Protein AF-A0A7S2M3U2-F1 (afdb_monomer_lite)

pLDDT: mean 81.12, std 17.01, range [36.41, 98.25]

Foldseek 3Di:
DVPVVVVVVVVVVVVVQVVLVVLLVVLLVVLVVLLVLLVVLLCCLVVVQVVVDDPPVPAPDDPVLVVQLVVLSVLLNVLSVLLNVLSVVLNVQLVVQCVPPNRVRSSVSSLVCLVSNLSSVVSNLSSVLSVLSSVLSVCCCPPLNPQQALQDLVRDGDCPHVQLVLLLLLLVLLCLLQPNDDDDPPDPDDPDPCPVPPPPPPVPPPVPPSVVPRDPPPVSNVQSVVLQVCLVVDVVGDDSSNRLLLQQFDWDQDPVRDTDTDNPSVDPSSLVSLLVSLCSSLVLVVLVVQLCVLVVDDCVVRVPSNVVSVVSNVVSVVSSVVSSVSSVVNNVQVVQSVDDRVSVVVSVVSVVVSVVVSVVSVVVSVVVSVVSVVVSVVVVVCVPPDPVVVVVVVVVPPDPPPPPPDD

Secondary structure (DSSP, 8-state):
-TTHHHHHHHHHHHHHHHHHHHHHHHHHHHHHHHHHHHHHHHHHIIIIIITT----S-S---HHHHHHHHHHHHHHHHHHHHHHHHHHHHHHHHHHHHHHH-HHHHHHHHHHTHHHHHHHHHHHHHHHHHHHHHHHHHHIIIII-S--SSB-TTS-B-TTSHHHHHHHHHHHHHHHHTT--PPP---TT---TTGGG------------TTTT--S-HHHHHHHHHHHHHTTTSSS---GGG--TTS--EEEE-TTS-EEEE--TT-HHHHHHHHHHHHHHTTHHHHHHHHHHHHSS-HHHHHHHHHHHHHHHHHHHHHHHHHHHHHHHHHHHHGGGGSS-HHHHHHHHHHHHHHHHHHHHHHHHHHHHHHHHHHHHHHHHHTTS-THHHHTTTGGG--TTTTSS--

Radius of gyration: 36.69 Å; chains: 1; bounding box: 94×49×118 Å

Organism: NCBI:txid1333877

Structure (mmCIF, N/CA/C/O backbone):
data_AF-A0A7S2M3U2-F1
#
_entry.id   AF-A0A7S2M3U2-F1
#
loop_
_atom_site.group_PDB
_atom_site.id
_atom_site.type_symbol
_atom_site.label_atom_id
_atom_site.label_alt_id
_atom_site.label_comp_id
_atom_site.label_asym_id
_atom_site.label_entity_id
_atom_site.label_seq_id
_atom_site.pdbx_PDB_ins_code
_atom_site.Cartn_x
_atom_site.Cartn_y
_atom_site.Cartn_z
_atom_site.occupancy
_atom_site.B_iso_or_equiv
_atom_site.auth_seq_id
_atom_site.auth_comp_id
_atom_site.auth_asym_id
_atom_site.auth_atom_id
_atom_site.pdbx_PDB_model_num
ATOM 1 N N . ARG A 1 1 ? -50.203 1.086 62.181 1.00 60.50 1 ARG A N 1
ATOM 2 C CA . ARG A 1 1 ? -48.746 0.914 61.920 1.00 60.50 1 ARG A CA 1
ATOM 3 C C . ARG A 1 1 ? -48.388 0.154 60.627 1.00 60.50 1 ARG A C 1
ATOM 5 O O . ARG A 1 1 ? -47.383 0.513 60.044 1.00 60.50 1 ARG A O 1
ATOM 12 N N . ARG A 1 2 ? -49.170 -0.818 60.111 1.00 64.56 2 ARG A N 1
ATOM 13 C CA . ARG A 1 2 ? -48.825 -1.557 58.862 1.00 64.56 2 ARG A CA 1
ATOM 14 C C . ARG A 1 2 ? -49.033 -0.802 57.527 1.00 64.56 2 ARG A C 1
ATOM 16 O O . ARG A 1 2 ? -48.489 -1.231 56.522 1.00 64.56 2 ARG A O 1
ATOM 23 N N . ARG A 1 3 ? -49.787 0.311 57.485 1.00 64.12 3 ARG A N 1
ATOM 24 C CA . ARG A 1 3 ? -49.999 1.088 56.238 1.00 64.12 3 ARG A CA 1
ATOM 25 C C . ARG A 1 3 ? -48.817 1.993 55.860 1.00 64.12 3 ARG A C 1
ATOM 27 O O . ARG A 1 3 ? -48.482 2.052 54.685 1.00 64.12 3 ARG A O 1
ATOM 34 N N . CYS A 1 4 ? -48.121 2.600 56.827 1.00 69.31 4 CYS A N 1
ATOM 35 C CA . CYS A 1 4 ? -46.973 3.475 56.536 1.00 69.31 4 CYS A CA 1
ATOM 36 C C . CYS A 1 4 ? -45.784 2.743 55.886 1.00 69.31 4 CYS A C 1
ATOM 38 O O . CYS A 1 4 ? -45.039 3.356 55.130 1.00 69.31 4 CYS A O 1
ATOM 40 N N . SER A 1 5 ? -45.609 1.432 56.111 1.00 79.75 5 SER A N 1
ATOM 41 C CA . SER A 1 5 ? -44.527 0.676 55.458 1.00 79.75 5 SER A CA 1
ATOM 42 C C . SER A 1 5 ? -44.802 0.383 53.979 1.00 79.75 5 SER A C 1
ATOM 44 O O . SER A 1 5 ? -43.864 0.138 53.226 1.00 79.75 5 SER A O 1
ATOM 46 N N . SER A 1 6 ? -46.068 0.413 53.543 1.00 87.81 6 SER A N 1
ATOM 47 C CA . SER A 1 6 ? -46.424 0.172 52.141 1.00 87.81 6 SER A CA 1
ATOM 48 C C . SER A 1 6 ? -46.080 1.359 51.244 1.00 87.81 6 SER A C 1
ATOM 50 O O . SER A 1 6 ? -45.661 1.143 50.112 1.00 87.81 6 SER A O 1
ATOM 52 N N . GLU A 1 7 ? -46.269 2.593 51.715 1.00 90.25 7 GLU A N 1
ATOM 53 C CA . GLU A 1 7 ? -45.966 3.793 50.922 1.00 90.25 7 GLU A CA 1
ATOM 54 C C . GLU A 1 7 ? -44.462 4.019 50.789 1.00 90.25 7 GLU A C 1
ATOM 56 O O . GLU A 1 7 ? -43.981 4.291 49.691 1.00 90.25 7 GLU A O 1
ATOM 61 N N . ALA A 1 8 ? -43.709 3.822 51.876 1.00 89.31 8 ALA A N 1
ATOM 62 C CA . ALA A 1 8 ? -42.251 3.909 51.847 1.00 89.31 8 ALA A CA 1
ATOM 63 C C . ALA A 1 8 ? -41.640 2.906 50.853 1.00 89.31 8 ALA A C 1
ATOM 65 O O . ALA A 1 8 ? -40.745 3.258 50.088 1.00 89.31 8 ALA A O 1
ATOM 66 N N . ARG A 1 9 ? -42.173 1.675 50.803 1.00 90.06 9 ARG A N 1
ATOM 67 C CA . ARG A 1 9 ? -41.729 0.651 49.850 1.00 90.06 9 ARG A CA 1
ATOM 68 C C . ARG A 1 9 ? -42.014 1.038 48.397 1.00 90.06 9 ARG A C 1
ATOM 70 O O . ARG A 1 9 ? -41.128 0.899 47.566 1.00 90.06 9 ARG A O 1
ATOM 77 N N . LYS A 1 10 ? -43.208 1.566 48.104 1.00 92.12 10 LYS A N 1
ATOM 78 C CA . LYS A 1 10 ? -43.567 2.015 46.747 1.00 92.12 10 LYS A CA 1
ATOM 79 C C . LYS A 1 10 ? -42.676 3.159 46.262 1.00 92.12 10 LYS A C 1
ATOM 81 O O . LYS A 1 10 ? -42.205 3.110 45.135 1.00 92.12 10 LYS A O 1
ATOM 86 N N . ARG A 1 11 ? -42.404 4.155 47.117 1.00 93.56 11 ARG A N 1
ATOM 87 C CA . ARG A 1 11 ? -41.481 5.254 46.774 1.00 93.56 11 ARG A CA 1
ATOM 88 C C . ARG A 1 11 ? -40.068 4.743 46.497 1.00 93.56 11 ARG A C 1
ATOM 90 O O . ARG A 1 11 ? -39.425 5.209 45.568 1.00 93.56 11 ARG A O 1
ATOM 97 N N . HIS A 1 12 ? -39.597 3.773 47.279 1.00 90.31 12 HIS A N 1
ATOM 98 C CA . HIS A 1 12 ? -38.282 3.176 47.062 1.00 90.31 12 HIS A CA 1
ATOM 99 C C . HIS A 1 12 ? -38.208 2.373 45.753 1.00 90.31 12 HIS A C 1
ATOM 101 O O . HIS A 1 12 ? -37.230 2.495 45.026 1.00 90.31 12 HIS A O 1
ATOM 107 N N . GLU A 1 13 ? -39.251 1.604 45.420 1.00 90.94 13 GLU A N 1
ATOM 108 C CA . GLU A 1 13 ? -39.338 0.877 44.144 1.00 90.94 13 GLU A CA 1
ATOM 109 C C . GLU A 1 13 ? -39.344 1.839 42.941 1.00 90.94 13 GLU A C 1
ATOM 111 O O . GLU A 1 13 ? -38.636 1.586 41.972 1.00 90.94 13 GLU A O 1
ATOM 116 N N . GLN A 1 14 ? -40.045 2.977 43.034 1.00 94.31 14 GLN A N 1
ATOM 117 C CA . GLN A 1 14 ? -40.052 4.011 41.988 1.00 94.31 14 GLN A CA 1
ATOM 118 C C . GLN A 1 14 ? -38.681 4.667 41.780 1.00 94.31 14 GLN A C 1
ATOM 120 O O . GLN A 1 14 ? -38.266 4.856 40.641 1.00 94.31 14 GLN A O 1
ATOM 125 N N . LEU A 1 15 ? -37.964 4.983 42.864 1.00 93.19 15 LEU A N 1
ATOM 126 C CA . LEU A 1 15 ? -36.610 5.546 42.775 1.00 93.19 15 LEU A CA 1
ATOM 127 C C . LEU A 1 15 ? -35.640 4.560 42.106 1.00 93.19 15 LEU A C 1
ATOM 129 O O . LEU A 1 15 ? -34.918 4.932 41.187 1.00 93.19 15 LEU A O 1
ATOM 133 N N . LEU A 1 16 ? -35.684 3.282 42.501 1.00 91.31 16 LEU A N 1
ATOM 134 C CA . LEU A 1 16 ? -34.862 2.235 41.884 1.00 91.31 16 LEU A CA 1
ATOM 135 C C . LEU A 1 16 ? -35.182 2.037 40.399 1.00 91.31 16 LEU A C 1
ATOM 137 O O . LEU A 1 16 ? -34.288 1.750 39.603 1.00 91.31 16 LEU A O 1
ATOM 141 N N . GLU A 1 17 ? -36.455 2.152 40.025 1.00 93.38 17 GLU A N 1
ATOM 142 C CA . GLU A 1 17 ? -36.883 2.059 38.634 1.00 93.38 17 GLU A CA 1
ATOM 143 C C . GLU A 1 17 ? -36.347 3.235 37.810 1.00 93.38 17 GLU A C 1
ATOM 145 O O . GLU A 1 17 ? -35.790 3.014 36.734 1.00 93.38 17 GLU A O 1
ATOM 150 N N . GLN A 1 18 ? -36.427 4.458 38.341 1.00 94.50 18 GLN A N 1
ATOM 151 C CA . GLN A 1 18 ? -35.911 5.661 37.688 1.00 94.50 18 GLN A CA 1
ATOM 152 C C . GLN A 1 18 ? -34.389 5.593 37.476 1.00 94.50 18 GLN A C 1
ATOM 154 O O . GLN A 1 18 ? -33.909 5.849 36.369 1.00 94.50 18 GLN A O 1
ATOM 159 N N . ASP A 1 19 ? -33.638 5.149 38.484 1.00 93.25 19 ASP A N 1
ATOM 160 C CA . ASP A 1 19 ? -32.188 4.965 38.372 1.00 93.25 19 ASP A CA 1
ATOM 161 C C . ASP A 1 19 ? -31.822 3.878 37.351 1.00 93.25 19 ASP A C 1
ATOM 163 O O . ASP A 1 19 ? -30.895 4.029 36.549 1.00 93.25 19 ASP A O 1
ATOM 167 N N . ALA A 1 20 ? -32.568 2.769 37.342 1.00 93.56 20 ALA A N 1
ATOM 168 C CA . ALA A 1 20 ? -32.348 1.679 36.399 1.00 93.56 20 ALA A CA 1
ATOM 169 C C . ALA A 1 20 ? -32.604 2.108 34.946 1.00 93.56 20 ALA A C 1
ATOM 171 O O . ALA A 1 20 ? -31.908 1.633 34.045 1.00 93.56 20 ALA A O 1
ATOM 172 N N . VAL A 1 21 ? -33.560 3.015 34.710 1.00 95.88 21 VAL A N 1
ATOM 173 C CA . VAL A 1 21 ? -33.797 3.608 33.384 1.00 95.88 21 VAL A CA 1
ATOM 174 C C . VAL A 1 21 ? -32.581 4.409 32.928 1.00 95.88 21 VAL A C 1
ATOM 176 O O . VAL A 1 21 ? -32.126 4.192 31.805 1.00 95.88 21 VAL A O 1
ATOM 179 N N . GLY A 1 22 ? -32.008 5.250 33.794 1.00 94.62 22 GLY A N 1
ATOM 180 C CA . GLY A 1 22 ? -30.798 6.015 33.472 1.00 94.62 22 GLY A CA 1
ATOM 181 C C . GLY A 1 22 ? -29.617 5.113 33.096 1.00 94.62 22 GLY A C 1
ATOM 182 O O . GLY A 1 22 ? -29.001 5.283 32.043 1.00 94.62 22 GLY A O 1
ATOM 183 N N . VAL A 1 23 ? -29.359 4.071 33.893 1.00 92.75 23 VAL A N 1
ATOM 184 C CA . VAL A 1 23 ? -28.283 3.099 33.619 1.00 92.75 23 VAL A CA 1
ATOM 185 C C . VAL A 1 23 ? -28.530 2.328 32.318 1.00 92.75 23 VAL A C 1
ATOM 187 O O . VAL A 1 23 ? -27.606 2.115 31.530 1.00 92.75 23 VAL A O 1
ATOM 190 N N . PHE A 1 24 ? -29.770 1.907 32.058 1.00 95.19 24 PHE A N 1
ATOM 191 C CA . PHE A 1 24 ? -30.120 1.213 30.818 1.00 95.19 24 PHE A CA 1
ATOM 192 C C . PHE A 1 24 ? -29.928 2.104 29.584 1.00 95.19 24 PHE A C 1
ATOM 194 O O . PHE A 1 24 ? -29.382 1.644 28.579 1.00 95.19 24 PHE A O 1
ATOM 201 N N . GLN A 1 25 ? -30.334 3.374 29.664 1.00 96.25 25 GLN A N 1
ATOM 202 C CA . GLN A 1 25 ? -30.123 4.353 28.596 1.00 96.25 25 GLN A CA 1
ATOM 203 C C . GLN A 1 25 ? -28.632 4.583 28.331 1.00 96.25 25 GLN A C 1
ATOM 205 O O . GLN A 1 25 ? -28.223 4.582 27.169 1.00 96.25 25 GLN A O 1
ATOM 210 N N . ALA A 1 26 ? -27.804 4.672 29.377 1.00 94.56 26 ALA A N 1
ATOM 211 C CA . ALA A 1 26 ? -26.353 4.782 29.232 1.00 94.56 26 ALA A CA 1
ATOM 212 C C . ALA A 1 26 ? -25.746 3.567 28.502 1.00 94.56 26 ALA A C 1
ATOM 214 O O . ALA A 1 26 ? -24.941 3.732 27.583 1.00 94.56 26 ALA A O 1
ATOM 215 N N . TYR A 1 27 ? -26.176 2.342 28.836 1.00 94.44 27 TYR A N 1
ATOM 216 C CA . TYR A 1 27 ? -25.745 1.141 28.111 1.00 94.44 27 TYR A CA 1
ATOM 217 C C . TYR A 1 27 ? -26.206 1.138 26.649 1.00 94.44 27 TYR A C 1
ATOM 219 O O . TYR A 1 27 ? -25.407 0.828 25.766 1.00 94.44 27 TYR A O 1
ATOM 227 N N . GLN A 1 28 ? -27.467 1.482 26.371 1.00 95.56 28 GLN A N 1
ATOM 228 C CA . GLN A 1 28 ? -27.987 1.591 24.999 1.00 95.56 28 GLN A CA 1
ATOM 229 C C . GLN A 1 28 ? -27.167 2.593 24.175 1.00 95.56 28 GLN A C 1
ATOM 231 O O . GLN A 1 28 ? -26.733 2.262 23.071 1.00 95.56 28 GLN A O 1
ATOM 236 N N . ALA A 1 29 ? -26.896 3.779 24.729 1.00 96.25 29 ALA A N 1
ATOM 237 C CA . ALA A 1 29 ? -26.092 4.809 24.079 1.00 96.25 29 ALA A CA 1
ATOM 238 C C . ALA A 1 29 ? -24.656 4.330 23.812 1.00 96.25 29 ALA A C 1
ATOM 240 O O . ALA A 1 29 ? -24.152 4.463 22.696 1.00 96.25 29 ALA A O 1
ATOM 241 N N . PHE A 1 30 ? -24.013 3.697 24.799 1.00 94.88 30 PHE A N 1
ATOM 242 C CA . PHE A 1 30 ? -22.674 3.134 24.635 1.00 94.88 30 PHE A CA 1
ATOM 243 C C . PHE A 1 30 ? -22.621 2.075 23.522 1.00 94.88 30 PHE A C 1
ATOM 245 O O . PHE A 1 30 ? -21.745 2.125 22.656 1.00 94.88 30 PHE A O 1
ATOM 252 N N . MET A 1 31 ? -23.577 1.141 23.502 1.00 96.00 31 MET A N 1
ATOM 253 C CA . MET A 1 31 ? -23.646 0.103 22.471 1.00 96.00 31 MET A CA 1
ATOM 254 C C . MET A 1 31 ? -23.922 0.688 21.083 1.00 96.00 31 MET A C 1
ATOM 256 O O . MET A 1 31 ? -23.309 0.246 20.111 1.00 96.00 31 MET A O 1
ATOM 260 N N . GLY A 1 32 ? -24.784 1.705 20.989 1.00 96.81 32 GLY A N 1
ATOM 261 C CA . GLY A 1 32 ? -25.039 2.434 19.745 1.00 96.81 32 GLY A CA 1
ATOM 262 C C . GLY A 1 32 ? -23.782 3.125 19.209 1.00 96.81 32 GLY A C 1
ATOM 263 O O . GLY A 1 32 ? -23.459 3.008 18.023 1.00 96.81 32 GLY A O 1
ATOM 264 N N . ASN A 1 33 ? -23.002 3.759 20.088 1.00 96.69 33 ASN A N 1
ATOM 265 C CA . ASN A 1 33 ? -21.718 4.360 19.725 1.00 96.69 33 ASN A CA 1
ATOM 266 C C . ASN A 1 33 ? -20.719 3.303 19.239 1.00 96.69 33 ASN A C 1
ATOM 268 O O . ASN A 1 33 ? -20.076 3.486 18.205 1.00 96.69 33 ASN A O 1
ATOM 272 N N . LEU A 1 34 ? -20.621 2.167 19.935 1.00 96.12 34 LEU A N 1
ATOM 273 C CA . LEU A 1 34 ? -19.721 1.073 19.567 1.00 96.12 34 LEU A CA 1
ATOM 274 C C . LEU A 1 34 ? -20.078 0.459 18.203 1.00 96.12 34 LEU A C 1
ATOM 276 O O . LEU A 1 34 ? -19.188 0.209 17.386 1.00 96.12 34 LEU A O 1
ATOM 280 N N . GLN A 1 35 ? -21.368 0.271 17.917 1.00 97.31 35 GLN A N 1
ATOM 281 C CA . GLN A 1 35 ? -21.843 -0.178 16.605 1.00 97.31 35 GLN A CA 1
ATOM 282 C C . GLN A 1 35 ? -21.549 0.847 15.507 1.00 97.31 35 GLN A C 1
ATOM 284 O O . GLN A 1 35 ? -21.078 0.470 14.432 1.00 97.31 35 GLN A O 1
ATOM 289 N N . THR A 1 36 ? -21.781 2.134 15.774 1.00 97.62 36 THR A N 1
ATOM 290 C CA . THR A 1 36 ? -21.538 3.217 14.810 1.00 97.62 36 THR A CA 1
ATOM 291 C C . THR A 1 36 ? -20.059 3.294 14.447 1.00 97.62 36 THR A C 1
ATOM 293 O O . THR A 1 36 ? -19.709 3.236 13.270 1.00 97.62 36 THR A O 1
ATOM 296 N N . VAL A 1 37 ? -19.172 3.324 15.447 1.00 97.56 37 VAL A N 1
ATOM 297 C CA . VAL A 1 37 ? -17.716 3.330 15.235 1.00 97.56 37 VAL A CA 1
ATOM 298 C C . VAL A 1 37 ? -17.268 2.081 14.478 1.00 97.56 37 VAL A C 1
ATOM 300 O O . VAL A 1 37 ? -16.491 2.184 13.530 1.00 97.56 37 VAL A O 1
ATOM 303 N N . SER A 1 38 ? -17.786 0.905 14.843 1.00 97.81 38 SER A N 1
ATOM 304 C CA . SER A 1 38 ? -17.460 -0.342 14.145 1.00 97.81 38 SER A CA 1
ATOM 305 C C . SER A 1 38 ? -17.904 -0.303 12.685 1.00 97.81 38 SER A C 1
ATOM 307 O O . SER A 1 38 ? -17.125 -0.653 11.809 1.00 97.81 38 SER A O 1
ATOM 309 N N . THR A 1 39 ? -19.107 0.191 12.398 1.00 97.69 39 THR A N 1
ATOM 310 C CA . THR A 1 39 ? -19.639 0.279 11.030 1.00 97.69 39 THR A CA 1
ATOM 311 C C . THR A 1 39 ? -18.842 1.268 10.178 1.00 97.69 39 THR A C 1
ATOM 313 O O . THR A 1 39 ? -18.514 0.970 9.030 1.00 97.69 39 THR A O 1
ATOM 316 N N . LEU A 1 40 ? -18.471 2.421 10.746 1.00 97.56 40 LEU A N 1
ATOM 317 C CA . LEU A 1 40 ? -17.632 3.413 10.072 1.00 97.56 40 LEU A CA 1
ATOM 318 C C . LEU A 1 40 ? -16.241 2.854 9.756 1.00 97.56 40 LEU A C 1
ATOM 320 O O . LEU A 1 40 ? -15.764 3.005 8.631 1.00 97.56 40 LEU A O 1
ATOM 324 N N . LEU A 1 41 ? -15.612 2.165 10.715 1.00 96.69 41 LEU A N 1
ATOM 325 C CA . LEU A 1 41 ? -14.326 1.504 10.493 1.00 96.69 41 LEU A CA 1
ATOM 326 C C . LEU A 1 41 ? -14.434 0.431 9.413 1.00 96.69 41 LEU A C 1
ATOM 328 O O . LEU A 1 41 ? -13.617 0.417 8.497 1.00 96.69 41 LEU A O 1
ATOM 332 N N . LEU A 1 42 ? -15.456 -0.422 9.477 1.00 97.38 42 LEU A N 1
ATOM 333 C CA . LEU A 1 42 ? -15.693 -1.472 8.493 1.00 97.38 42 LEU A CA 1
ATOM 334 C C . LEU A 1 42 ? -15.830 -0.894 7.080 1.00 97.38 42 LEU A C 1
ATOM 336 O O . LEU A 1 42 ? -15.143 -1.338 6.159 1.00 97.38 42 LEU A O 1
ATOM 340 N N . GLY A 1 43 ? -16.679 0.126 6.922 1.00 96.44 43 GLY A N 1
ATOM 341 C CA . GLY A 1 43 ? -16.880 0.818 5.654 1.00 96.44 43 GLY A CA 1
ATOM 342 C C . GLY A 1 43 ? -15.584 1.428 5.132 1.00 96.44 43 GLY A C 1
ATOM 343 O O . GLY A 1 43 ? -15.226 1.204 3.975 1.00 96.44 43 GLY A O 1
ATOM 344 N N . PHE A 1 44 ? -14.840 2.127 5.990 1.00 96.12 44 PHE A N 1
ATOM 345 C CA . PHE A 1 44 ? -13.569 2.749 5.626 1.00 96.12 44 PHE A CA 1
ATOM 346 C C . PHE A 1 44 ? -12.485 1.731 5.247 1.00 96.12 44 PHE A C 1
ATOM 348 O O . PHE A 1 44 ? -11.753 1.950 4.287 1.00 96.12 44 PHE A O 1
ATOM 355 N N . ILE A 1 45 ? -12.389 0.592 5.934 1.00 95.62 45 ILE A N 1
ATOM 356 C CA . ILE A 1 45 ? -11.412 -0.451 5.598 1.00 95.62 45 ILE A CA 1
ATOM 357 C C . ILE A 1 45 ? -11.771 -1.086 4.252 1.00 95.62 45 ILE A C 1
ATOM 359 O O . ILE A 1 45 ? -10.918 -1.160 3.365 1.00 95.62 45 ILE A O 1
ATOM 363 N N . ILE A 1 46 ? -13.028 -1.498 4.060 1.00 95.25 46 ILE A N 1
ATOM 364 C CA . ILE A 1 46 ? -13.462 -2.157 2.821 1.00 95.25 46 ILE A CA 1
ATOM 365 C C . ILE A 1 46 ? -13.300 -1.211 1.630 1.00 95.25 46 ILE A C 1
ATOM 367 O O . ILE A 1 46 ? -12.646 -1.555 0.647 1.00 95.25 46 ILE A O 1
ATOM 371 N N . THR A 1 47 ? -13.858 -0.006 1.719 1.00 94.06 47 THR A N 1
ATOM 372 C CA . THR A 1 47 ? -13.854 0.933 0.589 1.00 94.06 47 THR A CA 1
ATOM 373 C C . THR A 1 47 ? -12.524 1.661 0.432 1.00 94.06 47 THR A C 1
ATOM 375 O O . THR A 1 47 ? -12.032 1.805 -0.682 1.00 94.06 47 THR A O 1
ATOM 378 N N . GLY A 1 48 ? -11.906 2.084 1.532 1.00 89.25 48 GLY A N 1
ATOM 379 C CA . GLY A 1 48 ? -10.687 2.884 1.515 1.00 89.25 48 GLY A CA 1
ATOM 380 C C . GLY A 1 48 ? -9.420 2.061 1.309 1.00 89.25 48 GLY A C 1
ATOM 381 O O . GLY A 1 48 ? -8.542 2.493 0.572 1.00 89.25 48 GLY A O 1
ATOM 382 N N . THR A 1 49 ? -9.297 0.873 1.914 1.00 87.62 49 THR A N 1
ATOM 383 C CA . THR A 1 49 ? -8.057 0.078 1.788 1.00 87.62 49 THR A CA 1
ATOM 384 C C . THR A 1 49 ? -8.141 -0.994 0.716 1.00 87.62 49 THR A C 1
ATOM 386 O O . THR A 1 49 ? -7.247 -1.074 -0.124 1.00 87.62 49 THR A O 1
ATOM 389 N N . LEU A 1 50 ? -9.201 -1.807 0.705 1.00 90.31 50 LEU A N 1
ATOM 390 C CA . LEU A 1 50 ? -9.262 -2.961 -0.195 1.00 90.31 50 LEU A CA 1
ATOM 391 C C . LEU A 1 50 ? -9.540 -2.552 -1.645 1.00 90.31 50 LEU A C 1
ATOM 393 O O . LEU A 1 50 ? -8.953 -3.142 -2.547 1.00 90.31 50 LEU A O 1
ATOM 397 N N . LEU A 1 51 ? -10.372 -1.529 -1.879 1.00 88.19 51 LEU A N 1
ATOM 398 C CA . LEU A 1 51 ? -10.670 -1.059 -3.240 1.00 88.19 51 LEU A CA 1
ATOM 399 C C . LEU A 1 51 ? -9.635 -0.068 -3.797 1.00 88.19 51 LEU A C 1
ATOM 401 O O . LEU A 1 51 ? -9.549 0.093 -5.013 1.00 88.19 51 LEU A O 1
ATOM 405 N N . SER A 1 52 ? -8.843 0.589 -2.942 1.00 86.81 52 SER A N 1
ATOM 406 C CA . SER A 1 52 ? -7.833 1.561 -3.396 1.00 86.81 52 SER A CA 1
ATOM 407 C C . SER A 1 52 ? -6.615 0.892 -4.042 1.00 86.81 52 SER A C 1
ATOM 409 O O . SER A 1 52 ? -5.968 1.479 -4.910 1.00 86.81 52 SER A O 1
ATOM 411 N N . VAL A 1 53 ? -6.298 -0.353 -3.665 1.00 84.31 53 VAL A N 1
ATOM 412 C CA . VAL A 1 53 ? -5.169 -1.084 -4.255 1.00 84.31 53 VAL A CA 1
ATOM 413 C C . VAL A 1 53 ? -5.553 -1.600 -5.640 1.00 84.31 53 VAL A C 1
ATOM 415 O O . VAL A 1 53 ? -6.157 -2.661 -5.796 1.00 84.31 53 VAL A O 1
ATOM 418 N N . LYS A 1 54 ? -5.172 -0.844 -6.671 1.00 81.12 54 LYS A N 1
ATOM 419 C CA . LYS A 1 54 ? -5.317 -1.260 -8.066 1.00 81.12 54 LYS A CA 1
ATOM 420 C C . LYS A 1 54 ? -4.208 -2.241 -8.435 1.00 81.12 54 LYS A C 1
ATOM 422 O O . LYS A 1 54 ? -3.107 -1.840 -8.782 1.00 81.12 54 LYS A O 1
ATOM 427 N N . VAL A 1 55 ? -4.506 -3.538 -8.423 1.00 79.00 55 VAL A N 1
ATOM 428 C CA . VAL A 1 55 ? -3.586 -4.558 -8.953 1.00 79.00 55 VAL A CA 1
ATOM 429 C C . VAL A 1 55 ? -3.710 -4.586 -10.479 1.00 79.00 55 VAL A C 1
ATOM 431 O O . VAL A 1 55 ? -4.394 -5.430 -11.047 1.00 79.00 55 VAL A O 1
ATOM 434 N N . THR A 1 56 ? -3.078 -3.632 -11.163 1.00 72.94 56 THR A N 1
ATOM 435 C CA . THR A 1 56 ? -3.100 -3.541 -12.638 1.00 72.94 56 THR A CA 1
ATOM 436 C C . THR A 1 56 ? -2.121 -4.503 -13.318 1.00 72.94 56 THR A C 1
ATOM 438 O O . THR A 1 56 ? -2.033 -4.524 -14.541 1.00 72.94 56 THR A O 1
ATOM 441 N N . GLY A 1 57 ? -1.345 -5.277 -12.550 1.00 69.44 57 GLY A N 1
ATOM 442 C CA . GLY A 1 57 ? -0.315 -6.193 -13.062 1.00 69.44 57 GLY A CA 1
ATOM 443 C C . GLY A 1 57 ? 0.946 -5.500 -13.594 1.00 69.44 57 GLY A C 1
ATOM 444 O O . GLY A 1 57 ? 1.972 -6.152 -13.754 1.00 69.44 57 GLY A O 1
ATOM 445 N N . SER A 1 58 ? 0.904 -4.183 -13.814 1.00 65.94 58 SER A N 1
ATOM 446 C CA . SER A 1 58 ? 2.066 -3.366 -14.185 1.00 65.94 58 SER A CA 1
ATOM 447 C C . SER A 1 58 ? 2.958 -3.014 -12.992 1.00 65.94 58 SER A C 1
ATOM 449 O O . SER A 1 58 ? 4.109 -2.619 -13.169 1.00 65.94 58 SER A O 1
ATOM 451 N N . GLU A 1 59 ? 2.433 -3.115 -11.771 1.00 70.38 59 GLU A N 1
ATOM 452 C CA . GLU A 1 59 ? 3.166 -2.788 -10.552 1.00 70.38 59 GLU A CA 1
ATOM 453 C C . GLU A 1 59 ? 3.890 -4.023 -10.014 1.00 70.38 59 GLU A C 1
ATOM 455 O O . GLU A 1 59 ? 3.285 -5.034 -9.658 1.00 70.38 59 GLU A O 1
ATOM 460 N N . ASN A 1 60 ? 5.217 -3.929 -9.935 1.00 68.94 60 ASN A N 1
ATOM 461 C CA . ASN A 1 60 ? 6.081 -4.988 -9.417 1.00 68.94 60 ASN A CA 1
ATOM 462 C C . ASN A 1 60 ? 6.085 -4.993 -7.881 1.00 68.94 60 ASN A C 1
ATOM 464 O O . ASN A 1 60 ? 7.117 -4.773 -7.242 1.00 68.94 60 ASN A O 1
ATOM 468 N N . TYR A 1 61 ? 4.929 -5.225 -7.265 1.00 81.81 61 TYR A N 1
ATOM 469 C CA . TYR A 1 61 ? 4.875 -5.467 -5.829 1.00 81.81 61 TYR A CA 1
ATOM 470 C C . TYR A 1 61 ? 5.344 -6.883 -5.513 1.00 81.81 61 TYR A C 1
ATOM 472 O O . TYR A 1 61 ? 4.923 -7.864 -6.125 1.00 81.81 61 TYR A O 1
ATOM 480 N N . GLY A 1 62 ? 6.193 -7.015 -4.495 1.00 83.62 62 GLY A N 1
ATOM 481 C CA . GLY A 1 62 ? 6.551 -8.334 -3.992 1.00 83.62 62 GLY A CA 1
ATOM 482 C C . GLY A 1 62 ? 5.315 -9.038 -3.425 1.00 83.62 62 GLY A C 1
ATOM 483 O O . GLY A 1 62 ? 4.613 -8.468 -2.589 1.00 83.62 62 GLY A O 1
ATOM 484 N N . ALA A 1 63 ? 5.089 -10.304 -3.792 1.00 87.81 63 ALA A N 1
ATOM 485 C CA . ALA A 1 63 ? 3.964 -11.106 -3.291 1.00 87.81 63 ALA A CA 1
ATOM 486 C C . ALA A 1 63 ? 3.877 -11.116 -1.750 1.00 87.81 63 ALA A C 1
ATOM 488 O O . ALA A 1 63 ? 2.795 -11.107 -1.162 1.00 87.81 63 ALA A O 1
ATOM 489 N N . ARG A 1 64 ? 5.030 -11.045 -1.071 1.00 89.62 64 ARG A N 1
ATOM 490 C CA . ARG A 1 64 ? 5.116 -10.947 0.393 1.00 89.62 64 ARG A CA 1
ATOM 491 C C . ARG A 1 64 ? 4.536 -9.640 0.953 1.00 89.62 64 ARG A C 1
ATOM 493 O O . ARG A 1 64 ? 4.008 -9.638 2.060 1.00 89.62 64 ARG A O 1
ATOM 500 N N . GLN A 1 65 ? 4.653 -8.529 0.226 1.00 90.44 65 GLN A N 1
ATOM 501 C CA . GLN A 1 65 ? 4.111 -7.235 0.650 1.00 90.44 65 GLN A CA 1
ATOM 502 C C . GLN A 1 65 ? 2.591 -7.208 0.487 1.00 90.44 65 GLN A C 1
ATOM 504 O O . GLN A 1 65 ? 1.900 -6.878 1.449 1.00 90.44 65 GLN A O 1
ATOM 509 N N . ILE A 1 66 ? 2.084 -7.670 -0.663 1.00 92.50 66 ILE A N 1
ATOM 510 C CA . ILE A 1 66 ? 0.639 -7.790 -0.915 1.00 92.50 66 ILE A CA 1
ATOM 511 C C . ILE A 1 66 ? -0.007 -8.697 0.133 1.00 92.50 66 ILE A C 1
ATOM 513 O O . ILE A 1 66 ? -0.947 -8.295 0.806 1.00 92.50 66 ILE A O 1
ATOM 517 N N . THR A 1 67 ? 0.534 -9.898 0.351 1.00 94.56 67 THR A N 1
ATOM 518 C CA . THR A 1 67 ? -0.026 -10.840 1.340 1.00 94.56 67 THR A CA 1
ATOM 519 C C . THR A 1 67 ? -0.012 -10.282 2.763 1.00 94.56 67 THR A C 1
ATOM 521 O O . THR A 1 67 ? -0.973 -10.479 3.508 1.00 94.56 67 THR A O 1
ATOM 524 N N . ARG A 1 68 ? 1.038 -9.543 3.152 1.00 95.19 68 ARG A N 1
ATOM 525 C CA . ARG A 1 68 ? 1.089 -8.858 4.451 1.00 95.19 68 ARG A CA 1
ATOM 526 C C . ARG A 1 68 ? 0.022 -7.768 4.556 1.00 95.19 68 ARG A C 1
ATOM 528 O O . ARG A 1 68 ? -0.655 -7.697 5.580 1.00 95.19 68 ARG A O 1
ATOM 535 N N . PHE A 1 69 ? -0.139 -6.951 3.519 1.00 95.56 69 PHE A N 1
ATOM 536 C CA . PHE A 1 69 ? -1.179 -5.928 3.449 1.00 95.56 69 PHE A CA 1
ATOM 537 C C . PHE A 1 69 ? -2.578 -6.549 3.563 1.00 95.56 69 PHE A C 1
ATOM 539 O O . PHE A 1 69 ? -3.313 -6.231 4.499 1.00 95.56 69 PHE A O 1
ATOM 546 N N . THR A 1 70 ? -2.903 -7.509 2.692 1.00 95.50 70 THR A N 1
ATOM 547 C CA . THR A 1 70 ? -4.218 -8.159 2.635 1.00 95.50 70 THR A CA 1
ATOM 548 C C . THR A 1 70 ? -4.557 -8.868 3.941 1.00 95.50 70 THR A C 1
ATOM 550 O O . THR A 1 70 ? -5.660 -8.701 4.451 1.00 95.50 70 THR A O 1
ATOM 553 N N . ARG A 1 71 ? -3.612 -9.606 4.543 1.00 97.12 71 ARG A N 1
ATOM 554 C CA . ARG A 1 71 ? -3.847 -10.281 5.831 1.00 97.12 71 ARG A CA 1
ATOM 555 C C . ARG A 1 71 ? -4.193 -9.287 6.941 1.00 97.12 71 ARG A C 1
ATOM 557 O O . ARG A 1 71 ? -5.081 -9.564 7.741 1.00 97.12 71 ARG A O 1
ATOM 564 N N . SER A 1 72 ? -3.503 -8.149 6.985 1.00 97.06 72 SER A N 1
ATOM 565 C CA . SER A 1 72 ? -3.751 -7.099 7.982 1.00 97.06 72 SER A CA 1
ATOM 566 C C . SER A 1 72 ? -5.123 -6.448 7.772 1.00 97.06 72 SER A C 1
ATOM 568 O O . SER A 1 72 ? -5.893 -6.319 8.718 1.00 97.06 72 SER A O 1
ATOM 570 N N . ALA A 1 73 ? -5.466 -6.107 6.526 1.00 97.00 73 ALA A N 1
ATOM 571 C CA . ALA A 1 73 ? -6.743 -5.480 6.185 1.00 97.00 73 ALA A CA 1
ATOM 572 C C . ALA A 1 73 ? -7.946 -6.413 6.431 1.00 97.00 73 ALA A C 1
ATOM 574 O O . ALA A 1 73 ? -8.954 -5.997 7.006 1.00 97.00 73 ALA A O 1
ATOM 575 N N . VAL A 1 74 ? -7.831 -7.696 6.069 1.00 96.94 74 VAL A N 1
ATOM 576 C CA . VAL A 1 74 ? -8.874 -8.704 6.327 1.00 96.94 74 VAL A CA 1
ATOM 577 C C . VAL A 1 74 ? -9.042 -8.949 7.824 1.00 96.94 74 VAL A C 1
ATOM 579 O O . VAL A 1 74 ? -10.173 -8.998 8.299 1.00 96.94 74 VAL A O 1
ATOM 582 N N . ALA A 1 75 ? -7.947 -9.043 8.588 1.00 97.88 75 ALA A N 1
ATOM 583 C CA . ALA A 1 75 ? -8.029 -9.161 10.044 1.00 97.88 75 ALA A CA 1
ATOM 584 C C . ALA A 1 75 ? -8.756 -7.954 10.657 1.00 97.88 75 ALA A C 1
ATOM 586 O O . ALA A 1 75 ? -9.666 -8.131 11.461 1.00 97.88 75 ALA A O 1
ATOM 587 N N . SER A 1 76 ? -8.413 -6.738 10.224 1.00 97.75 76 SER A N 1
ATOM 588 C CA . SER A 1 76 ? -9.078 -5.509 10.664 1.00 97.75 76 SER A CA 1
ATOM 589 C C . SER A 1 76 ? -10.588 -5.531 10.374 1.00 97.75 76 SER A C 1
ATOM 591 O O . SER A 1 76 ? -11.399 -5.373 11.286 1.00 97.75 76 SER A O 1
ATOM 593 N N . THR A 1 77 ? -10.970 -5.874 9.139 1.00 97.69 77 THR A N 1
ATOM 594 C CA . THR A 1 77 ? -12.3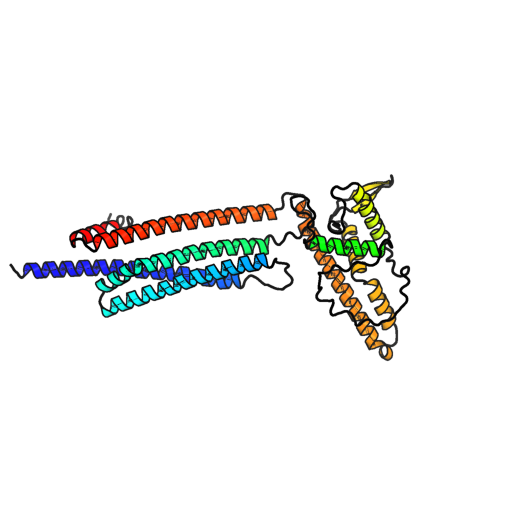72 -6.042 8.709 1.00 97.69 77 THR A CA 1
ATOM 595 C C . THR A 1 77 ? -13.110 -7.063 9.581 1.00 97.69 77 THR A C 1
ATOM 597 O O . THR A 1 77 ? -14.217 -6.804 10.049 1.00 97.69 77 THR A O 1
ATOM 600 N N . PHE A 1 78 ? -12.486 -8.214 9.843 1.00 98.06 78 PHE A N 1
ATOM 601 C CA . PHE A 1 78 ? -13.068 -9.282 10.651 1.00 98.06 78 PHE A CA 1
ATOM 602 C C . PHE A 1 78 ? -13.323 -8.843 12.098 1.00 98.06 78 PHE A C 1
ATOM 604 O O . PHE A 1 78 ? -14.407 -9.085 12.631 1.00 98.06 78 PHE A O 1
ATOM 611 N N . PHE A 1 79 ? -12.362 -8.169 12.733 1.00 98.25 79 PHE A N 1
ATOM 612 C CA . PHE A 1 79 ? -12.520 -7.675 14.102 1.00 98.25 79 PHE A CA 1
ATOM 613 C C . PHE A 1 79 ? -13.572 -6.562 14.201 1.00 98.25 79 PHE A C 1
ATOM 615 O O . PHE A 1 79 ? -14.400 -6.587 15.111 1.00 98.25 79 PHE A O 1
ATOM 622 N N . SER A 1 80 ? -13.595 -5.634 13.244 1.00 98.06 80 SER A N 1
ATOM 623 C CA . SER A 1 80 ? -14.615 -4.586 13.161 1.00 98.06 80 SER A CA 1
ATOM 624 C C . SER A 1 80 ? -16.026 -5.165 12.973 1.00 98.06 80 SER A C 1
ATOM 626 O O . SER A 1 80 ? -16.935 -4.837 13.738 1.00 98.06 80 SER A O 1
ATOM 628 N N . GLY A 1 81 ? -16.198 -6.102 12.035 1.00 97.88 81 GLY A N 1
ATOM 629 C CA . GLY A 1 81 ? -17.473 -6.788 11.810 1.00 97.88 81 GLY A CA 1
ATOM 630 C C . GLY A 1 81 ? -17.918 -7.627 13.012 1.00 97.88 81 GLY A C 1
ATOM 631 O O . GLY A 1 81 ? -19.088 -7.603 13.386 1.00 97.88 81 GLY A O 1
ATOM 632 N N . SER A 1 82 ? -16.982 -8.310 13.679 1.00 98.00 82 SER A N 1
ATOM 633 C CA . SER A 1 82 ? -17.270 -9.077 14.898 1.00 98.00 82 SER A CA 1
ATOM 634 C C . SER A 1 82 ? -17.742 -8.175 16.040 1.00 98.00 82 SER A C 1
ATOM 636 O O . SER A 1 82 ? -18.698 -8.519 16.733 1.00 98.00 82 SER A O 1
ATOM 638 N N . SER A 1 83 ? -17.120 -7.003 16.213 1.00 97.94 83 SER A N 1
ATOM 639 C CA . SER A 1 83 ? -17.544 -6.015 17.210 1.00 97.94 83 SER A CA 1
ATOM 640 C C . SER A 1 83 ? -18.956 -5.492 16.933 1.00 97.94 83 SER A C 1
ATOM 642 O O . SER A 1 83 ? -19.797 -5.475 17.833 1.00 97.94 83 SER A O 1
ATOM 644 N N . MET A 1 84 ? -19.258 -5.169 15.670 1.00 97.88 84 MET A N 1
ATOM 645 C CA . MET A 1 84 ? -20.596 -4.752 15.239 1.00 97.88 84 MET A CA 1
ATOM 646 C C . MET A 1 84 ? -21.654 -5.830 15.528 1.00 97.88 84 MET A C 1
ATOM 648 O O . MET A 1 84 ? -22.691 -5.529 16.118 1.00 97.88 84 MET A O 1
ATOM 652 N N . LEU A 1 85 ? -21.389 -7.093 15.168 1.00 97.69 85 LEU A N 1
ATOM 653 C CA . LEU A 1 85 ? -22.315 -8.208 15.398 1.00 97.69 85 LEU A CA 1
ATOM 654 C C . LEU A 1 85 ? -22.541 -8.479 16.890 1.00 97.69 85 LEU A C 1
ATOM 656 O O . LEU A 1 85 ? -23.684 -8.653 17.313 1.00 97.69 85 LEU A O 1
ATOM 660 N N . LEU A 1 86 ? -21.477 -8.474 17.701 1.00 96.94 86 LEU A N 1
ATOM 661 C CA . LEU A 1 86 ? -21.598 -8.579 19.158 1.00 96.94 86 LEU A CA 1
ATOM 662 C C . LEU A 1 86 ? -22.428 -7.424 19.718 1.00 96.94 86 LEU A C 1
ATOM 664 O O . LEU A 1 86 ? -23.302 -7.646 20.557 1.00 96.94 86 LEU A O 1
ATOM 668 N N . GLY A 1 87 ? -22.202 -6.215 19.205 1.00 96.12 87 GLY A N 1
ATOM 669 C CA . GLY A 1 87 ? -22.967 -5.037 19.568 1.00 96.12 87 GLY A CA 1
ATOM 670 C C . GLY A 1 87 ? -24.462 -5.206 19.320 1.00 96.12 87 GLY A C 1
ATOM 671 O O . GLY A 1 87 ? -25.265 -4.915 20.208 1.00 96.12 87 GLY A O 1
ATOM 672 N N . LEU A 1 88 ? -24.837 -5.711 18.144 1.00 96.69 88 LEU A N 1
ATOM 673 C CA . LEU A 1 88 ? -26.232 -5.959 17.770 1.00 96.69 88 LEU A CA 1
ATOM 674 C C . LEU A 1 88 ? -26.878 -7.040 18.641 1.00 96.69 88 LEU A C 1
ATOM 676 O O . LEU A 1 88 ? -28.000 -6.864 19.111 1.00 96.69 88 LEU A O 1
ATOM 680 N N . VAL A 1 89 ? -26.166 -8.138 18.912 1.00 96.94 89 VAL A N 1
ATOM 681 C CA . VAL A 1 89 ? -26.679 -9.228 19.760 1.00 96.94 89 VAL A CA 1
ATOM 682 C C . VAL A 1 89 ? -26.935 -8.746 21.189 1.00 96.94 89 VAL A C 1
ATOM 684 O O . VAL A 1 89 ? -27.969 -9.079 21.773 1.00 96.94 89 VAL A O 1
ATOM 687 N N . ILE A 1 90 ? -26.018 -7.958 21.758 1.00 95.94 90 ILE A N 1
ATOM 688 C CA . ILE A 1 90 ? -26.165 -7.407 23.113 1.00 95.94 90 ILE A CA 1
ATOM 689 C C . ILE A 1 90 ? -27.344 -6.428 23.163 1.00 95.94 90 ILE A C 1
ATOM 691 O O . ILE A 1 90 ? -28.165 -6.521 24.077 1.00 95.94 90 ILE A O 1
ATOM 695 N N . GLN A 1 91 ? -27.476 -5.545 22.168 1.00 95.75 91 GLN A N 1
ATOM 696 C CA . GLN A 1 91 ? -28.579 -4.586 22.111 1.00 95.75 91 GLN A CA 1
ATOM 697 C C . GLN A 1 91 ? -29.937 -5.283 21.942 1.00 95.75 91 GLN A C 1
ATOM 699 O O . GLN A 1 91 ? -30.854 -5.005 22.709 1.00 95.75 91 GLN A O 1
ATOM 704 N N . ALA A 1 92 ? -30.055 -6.250 21.025 1.00 96.44 92 ALA A N 1
ATOM 705 C CA . ALA A 1 92 ? -31.294 -7.000 20.803 1.00 96.44 92 ALA A CA 1
ATOM 706 C C . ALA A 1 92 ? -31.745 -7.760 22.062 1.00 96.44 92 ALA A C 1
ATOM 708 O O . ALA A 1 92 ? -32.919 -7.723 22.434 1.00 96.44 92 ALA A O 1
ATOM 709 N N . ARG A 1 93 ? -30.804 -8.406 22.769 1.00 95.94 93 ARG A N 1
ATOM 710 C CA . ARG A 1 93 ? -31.088 -9.072 24.052 1.00 95.94 93 ARG A CA 1
ATOM 711 C C . ARG A 1 93 ? -31.496 -8.082 25.140 1.00 95.94 93 ARG A C 1
ATOM 713 O O . ARG A 1 93 ? -32.375 -8.395 25.940 1.00 95.94 93 ARG A O 1
ATOM 720 N N . GLY A 1 94 ? -30.863 -6.911 25.178 1.00 95.19 94 GLY A N 1
ATOM 721 C CA . GLY A 1 94 ? -31.187 -5.838 26.114 1.00 95.19 94 GLY A CA 1
ATOM 722 C C . GLY A 1 94 ? -32.603 -5.299 25.919 1.00 95.19 94 GLY A C 1
ATOM 723 O O . GLY A 1 94 ? -33.369 -5.248 26.879 1.00 95.19 94 GLY A O 1
ATOM 724 N N . THR A 1 95 ? -32.971 -4.972 24.679 1.00 96.69 95 THR A N 1
ATOM 725 C CA . THR A 1 95 ? -34.306 -4.469 24.322 1.00 96.69 95 THR A CA 1
ATOM 726 C C . THR A 1 95 ? -35.388 -5.522 24.563 1.00 96.69 95 THR A C 1
ATOM 728 O O . THR A 1 95 ? -36.383 -5.237 25.219 1.00 96.69 95 THR A O 1
ATOM 731 N N . SER A 1 96 ? -35.158 -6.775 24.157 1.00 97.19 96 SER A N 1
ATOM 732 C CA . SER A 1 96 ? -36.118 -7.860 24.400 1.00 97.19 96 SER A CA 1
ATOM 733 C C . SER A 1 96 ? -36.346 -8.126 25.896 1.00 97.19 96 SER A C 1
ATOM 735 O O . SER A 1 96 ? -37.470 -8.395 26.323 1.00 97.19 96 SER A O 1
ATOM 737 N N . ALA A 1 97 ? -35.301 -8.027 26.726 1.00 96.50 97 ALA A N 1
ATOM 738 C CA . ALA A 1 97 ? -35.445 -8.152 28.176 1.00 96.50 97 ALA A CA 1
ATOM 739 C C . ALA A 1 97 ? -36.206 -6.966 28.796 1.00 96.50 97 ALA A C 1
ATOM 741 O O . ALA A 1 97 ? -36.950 -7.172 29.756 1.00 96.50 97 ALA A O 1
ATOM 742 N N . TYR A 1 98 ? -36.032 -5.759 28.247 1.00 96.69 98 TYR A N 1
ATOM 743 C CA . TYR A 1 98 ? -36.742 -4.549 28.667 1.00 96.69 98 TYR A CA 1
ATOM 744 C C . TYR A 1 98 ? -38.245 -4.656 28.401 1.00 96.69 98 TYR A C 1
ATOM 746 O O . TYR A 1 98 ? -39.035 -4.449 29.319 1.00 96.69 98 TYR A O 1
ATOM 754 N N . GLU A 1 99 ? -38.632 -5.074 27.196 1.00 97.38 99 GLU A N 1
ATOM 755 C CA . GLU A 1 99 ? -40.039 -5.221 26.803 1.00 97.38 99 GLU A CA 1
ATOM 756 C C . GLU A 1 99 ? -40.767 -6.314 27.598 1.00 97.38 99 GLU A C 1
ATOM 758 O O . GLU A 1 99 ? -41.883 -6.106 28.063 1.00 97.38 99 GLU A O 1
ATOM 763 N N . ASN A 1 100 ? -40.135 -7.478 27.790 1.00 97.44 100 ASN A N 1
ATOM 764 C CA . ASN A 1 100 ? -40.808 -8.632 28.396 1.00 97.44 100 ASN A CA 1
ATOM 765 C C . ASN A 1 100 ? -40.826 -8.615 29.929 1.00 97.44 100 ASN A C 1
ATOM 767 O O . ASN A 1 100 ? -41.705 -9.215 30.548 1.00 97.44 100 ASN A O 1
ATOM 771 N N . PHE A 1 101 ? -39.820 -8.007 30.564 1.00 96.19 101 PHE A N 1
ATOM 772 C CA . PHE A 1 101 ? -39.601 -8.164 32.003 1.00 96.19 101 PHE A CA 1
ATOM 773 C C . PHE A 1 101 ? -39.361 -6.859 32.768 1.00 96.19 101 PHE A C 1
ATOM 775 O O . PHE A 1 101 ? -39.105 -6.913 33.977 1.00 96.19 101 PHE A O 1
ATOM 782 N N . GLY A 1 102 ? -39.435 -5.712 32.092 1.00 95.31 102 GLY A N 1
ATOM 783 C CA . GLY A 1 102 ? -39.189 -4.397 32.671 1.00 95.31 102 GLY A CA 1
ATOM 784 C C . GLY A 1 102 ? -37.704 -4.059 32.847 1.00 95.31 102 GLY A C 1
ATOM 785 O O . GLY A 1 102 ? -36.799 -4.879 32.643 1.00 95.31 102 GLY A O 1
ATOM 786 N N . VAL A 1 103 ? -37.444 -2.818 33.265 1.00 95.88 103 VAL A N 1
ATOM 787 C CA . VAL A 1 103 ? -36.100 -2.215 33.260 1.00 95.88 103 VAL A CA 1
ATOM 788 C C . VAL A 1 103 ? -35.103 -2.911 34.192 1.00 95.88 103 VAL A C 1
ATOM 790 O O . VAL A 1 103 ? -33.956 -3.146 33.812 1.00 95.88 103 VAL A O 1
ATOM 793 N N . LEU A 1 104 ? -35.534 -3.341 35.383 1.00 91.81 104 LEU A N 1
ATOM 794 C CA . LEU A 1 104 ? -34.649 -3.967 36.374 1.00 91.81 104 LEU A CA 1
ATOM 795 C C . LEU A 1 104 ? -34.042 -5.283 35.863 1.00 91.81 104 LEU A C 1
ATOM 797 O O . LEU A 1 104 ? -32.855 -5.561 36.072 1.00 91.81 104 LEU A O 1
ATOM 801 N N . ARG A 1 105 ? -34.834 -6.108 35.162 1.00 92.19 105 ARG A N 1
ATOM 802 C CA . ARG A 1 105 ? -34.324 -7.351 34.559 1.00 92.19 105 ARG A CA 1
ATOM 803 C C . ARG A 1 105 ? -33.464 -7.069 33.330 1.00 92.19 105 ARG A C 1
ATOM 805 O O . ARG A 1 105 ? -32.486 -7.789 33.122 1.00 92.19 105 ARG A O 1
ATOM 812 N N . ALA A 1 106 ? -33.776 -6.023 32.567 1.00 94.62 106 ALA A N 1
ATOM 813 C CA . ALA A 1 106 ? -32.970 -5.597 31.427 1.00 94.62 106 ALA A CA 1
ATOM 814 C C . ALA A 1 106 ? -31.556 -5.173 31.851 1.00 94.62 106 ALA A C 1
ATOM 816 O O . ALA A 1 106 ? -30.578 -5.696 31.315 1.00 94.62 106 ALA A O 1
ATOM 817 N N . VAL A 1 107 ? -31.432 -4.332 32.887 1.00 93.19 107 VAL A N 1
ATOM 818 C CA . VAL A 1 107 ? -30.132 -3.920 33.448 1.00 93.19 107 VAL A CA 1
ATOM 819 C C . VAL A 1 107 ? -29.345 -5.131 33.950 1.00 93.19 107 VAL A C 1
ATOM 821 O O . VAL A 1 107 ? -28.163 -5.279 33.643 1.00 93.19 107 VAL A O 1
ATOM 824 N N . LYS A 1 108 ? -29.997 -6.068 34.652 1.00 89.81 108 LYS A N 1
ATOM 825 C CA . LYS A 1 108 ? -29.346 -7.310 35.104 1.00 89.81 108 LYS A CA 1
ATOM 826 C C . LYS A 1 108 ? -28.851 -8.174 33.935 1.00 89.81 108 LYS A C 1
ATOM 828 O O . LYS A 1 108 ? -27.781 -8.776 34.030 1.00 89.81 108 LYS A O 1
ATOM 833 N N . SER A 1 109 ? -29.612 -8.237 32.842 1.00 91.44 109 SER A N 1
ATOM 834 C CA . SER A 1 109 ? -29.226 -8.940 31.611 1.00 91.44 109 SER A CA 1
ATOM 835 C C . SER A 1 109 ? -28.010 -8.288 30.940 1.00 91.44 109 SER A C 1
ATOM 837 O O . SER A 1 109 ? -27.048 -8.974 30.579 1.00 91.44 109 SER A O 1
ATOM 839 N N . MET A 1 110 ? -27.998 -6.954 30.852 1.00 92.12 110 MET A N 1
ATOM 840 C CA . MET A 1 110 ? -26.867 -6.197 30.309 1.00 92.12 110 MET A CA 1
ATOM 841 C C . MET A 1 110 ? -25.610 -6.345 31.172 1.00 92.12 110 MET A C 1
ATOM 843 O O . MET A 1 110 ? -24.540 -6.616 30.635 1.00 92.12 110 MET A O 1
ATOM 847 N N . ARG A 1 111 ? -25.740 -6.316 32.505 1.00 89.00 111 ARG A N 1
ATOM 848 C CA . ARG A 1 111 ? -24.621 -6.526 33.442 1.00 89.00 111 ARG A CA 1
ATOM 849 C C . ARG A 1 111 ? -23.992 -7.918 33.318 1.00 89.00 111 ARG A C 1
ATOM 851 O O . ARG A 1 111 ? -22.787 -8.075 33.479 1.00 89.00 111 ARG A O 1
ATOM 858 N N . ARG A 1 112 ? -24.784 -8.944 32.982 1.00 89.62 112 ARG A N 1
ATOM 859 C CA . ARG A 1 112 ? -24.257 -10.285 32.653 1.00 89.62 112 ARG A CA 1
ATOM 860 C C . ARG A 1 112 ? -23.517 -10.317 31.317 1.00 89.62 112 ARG A C 1
ATOM 862 O O . ARG A 1 112 ? -22.644 -11.156 31.124 1.00 89.62 112 ARG A O 1
ATOM 869 N N . SER A 1 113 ? -23.848 -9.398 30.418 1.00 93.38 113 SER A N 1
ATOM 870 C CA . SER A 1 113 ? -23.222 -9.268 29.103 1.00 93.38 113 SER A CA 1
ATOM 871 C C . SER A 1 113 ? -21.974 -8.377 29.116 1.00 93.38 113 SER A C 1
ATOM 873 O O . SER A 1 113 ? -21.340 -8.241 28.074 1.00 93.38 113 SER A O 1
ATOM 875 N N . THR A 1 114 ? -21.561 -7.825 30.266 1.00 90.19 114 THR A N 1
ATOM 876 C CA . THR A 1 114 ? -20.373 -6.956 30.389 1.00 90.19 114 THR A CA 1
ATOM 877 C C . THR A 1 114 ? -19.105 -7.597 29.827 1.00 90.19 114 THR A C 1
ATOM 879 O O . THR A 1 114 ? -18.331 -6.924 29.158 1.00 90.19 114 THR A O 1
ATOM 882 N N . LEU A 1 115 ? -18.908 -8.910 30.001 1.00 89.06 115 LEU A N 1
ATOM 883 C CA . LEU A 1 115 ? -17.766 -9.605 29.394 1.00 89.06 115 LEU A CA 1
ATOM 884 C C . LEU A 1 115 ? -17.809 -9.551 27.860 1.00 89.06 115 LEU A C 1
ATOM 886 O O . LEU A 1 115 ? -16.789 -9.295 27.228 1.00 89.06 115 LEU A O 1
ATOM 890 N N . CYS A 1 116 ? -18.986 -9.740 27.258 1.00 93.75 116 CYS A N 1
ATOM 891 C CA . CYS A 1 116 ? -19.159 -9.618 25.811 1.00 93.75 116 CYS A CA 1
ATOM 892 C C . CYS A 1 116 ? -18.951 -8.175 25.336 1.00 93.75 116 CYS A C 1
ATOM 894 O O . CYS A 1 116 ? -18.391 -7.982 24.261 1.00 93.75 116 CYS A O 1
ATOM 896 N N . ILE A 1 117 ? -19.346 -7.179 26.138 1.00 94.06 117 ILE A N 1
ATOM 897 C CA . ILE A 1 117 ? -19.078 -5.761 25.863 1.00 94.06 117 ILE A CA 1
ATOM 898 C C . ILE A 1 117 ? -17.564 -5.500 25.842 1.00 94.06 117 ILE A C 1
ATOM 900 O O . ILE A 1 117 ? -17.061 -4.946 24.868 1.00 94.06 117 ILE A O 1
ATOM 904 N N . CYS A 1 118 ? -16.820 -5.977 26.847 1.00 92.88 118 CYS A N 1
ATOM 905 C CA . CYS A 1 118 ? -15.358 -5.852 26.888 1.00 92.88 118 CYS A CA 1
ATOM 906 C C . CYS A 1 118 ? -14.684 -6.535 25.688 1.00 92.88 118 CYS A C 1
ATOM 908 O O . CYS A 1 118 ? -13.726 -6.006 25.128 1.00 92.88 118 CYS A O 1
ATOM 910 N N . VAL A 1 119 ? -15.183 -7.704 25.270 1.00 95.06 119 VAL A N 1
ATOM 911 C CA . VAL A 1 119 ? -14.690 -8.401 24.071 1.00 95.06 119 VAL A CA 1
ATOM 912 C C . VAL A 1 119 ? -14.979 -7.583 22.813 1.00 95.06 119 VAL A C 1
ATOM 914 O O . VAL A 1 119 ? -14.085 -7.415 21.988 1.00 95.06 119 VAL A O 1
ATOM 917 N N . ALA A 1 120 ? -16.190 -7.038 22.673 1.00 96.56 120 ALA A N 1
ATOM 918 C CA . ALA A 1 120 ? -16.5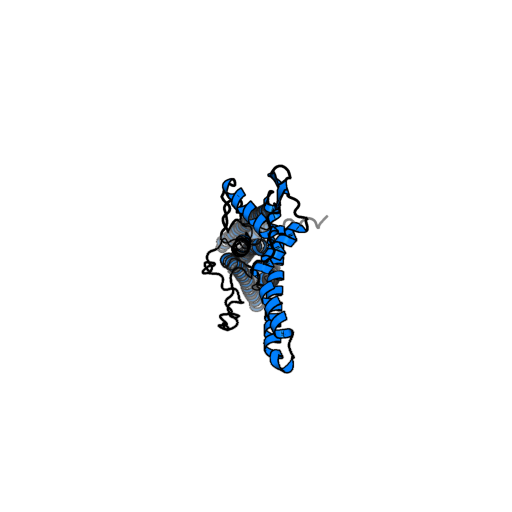56 -6.205 21.533 1.00 96.56 120 ALA A CA 1
ATOM 919 C C . ALA A 1 120 ? -15.677 -4.948 21.451 1.00 96.56 120 ALA A C 1
ATOM 921 O O . ALA A 1 120 ? -15.184 -4.614 20.373 1.00 96.56 120 ALA A O 1
ATOM 922 N N . GLU A 1 121 ? -15.409 -4.296 22.582 1.00 95.88 121 GLU A N 1
ATOM 923 C CA . GLU A 1 121 ? -14.494 -3.158 22.658 1.00 95.88 121 GLU A CA 1
ATOM 924 C C . GLU A 1 121 ? -13.056 -3.564 22.295 1.00 95.88 121 GLU A C 1
ATOM 926 O O . GLU A 1 121 ? -12.420 -2.913 21.463 1.00 95.88 121 GLU A O 1
ATOM 931 N N . ALA A 1 122 ? -12.558 -4.687 22.825 1.00 96.19 122 ALA A N 1
ATOM 932 C CA . ALA A 1 122 ? -11.248 -5.224 22.461 1.00 96.19 122 ALA A CA 1
ATOM 933 C C . ALA A 1 122 ? -11.137 -5.476 20.949 1.00 96.19 122 ALA A C 1
ATOM 935 O O . ALA A 1 122 ? -10.112 -5.162 20.343 1.00 96.19 122 ALA A O 1
ATOM 936 N N . CYS A 1 123 ? -12.196 -5.993 20.318 1.00 98.00 123 CYS A N 1
ATOM 937 C CA . CYS A 1 123 ? -12.249 -6.169 18.870 1.00 98.00 123 CYS A CA 1
ATOM 938 C C . CYS A 1 123 ? -12.105 -4.835 18.116 1.00 98.00 123 CYS A C 1
ATOM 940 O O . CYS A 1 123 ? -11.386 -4.796 17.119 1.00 98.00 123 CYS A O 1
ATOM 942 N N . VAL A 1 124 ? -12.696 -3.729 18.590 1.00 97.75 124 VAL A N 1
ATOM 943 C CA . VAL A 1 124 ? -12.494 -2.401 17.969 1.00 97.75 124 VAL A CA 1
ATOM 944 C C . VAL A 1 124 ? -11.024 -1.979 18.043 1.00 97.75 124 VAL A C 1
ATOM 946 O O . VAL A 1 124 ? -10.446 -1.577 17.030 1.00 97.75 124 VAL A O 1
ATOM 949 N N . TYR A 1 125 ? -10.388 -2.119 19.209 1.00 97.44 125 TYR A N 1
ATOM 950 C CA . TYR A 1 125 ? -8.972 -1.772 19.376 1.00 97.44 125 TYR A CA 1
ATOM 951 C C . TYR A 1 125 ? -8.057 -2.626 18.491 1.00 97.44 125 TYR A C 1
ATOM 953 O O . TYR A 1 125 ? -7.185 -2.088 17.804 1.00 97.44 125 TYR A O 1
ATOM 961 N N . TRP A 1 126 ? -8.281 -3.941 18.440 1.00 97.88 126 TRP A N 1
ATOM 962 C CA . TRP A 1 126 ? -7.535 -4.827 17.544 1.00 97.88 126 TRP A CA 1
ATOM 963 C C . TRP A 1 126 ? -7.747 -4.466 16.076 1.00 97.88 126 TRP A C 1
ATOM 965 O O . TRP A 1 126 ? -6.778 -4.424 15.318 1.00 97.88 126 TRP A O 1
ATOM 975 N N . SER A 1 127 ? -8.981 -4.136 15.683 1.00 98.19 127 SER A N 1
ATOM 976 C CA . SER A 1 127 ? -9.287 -3.664 14.334 1.00 98.19 127 SER A CA 1
ATOM 977 C C . SER A 1 127 ? -8.447 -2.442 13.956 1.00 98.19 127 SER A C 1
ATOM 979 O O . SER A 1 127 ? -7.822 -2.445 12.895 1.00 98.19 127 SER A O 1
ATOM 981 N N . LEU A 1 128 ? -8.365 -1.434 14.831 1.00 97.62 128 LEU A N 1
ATOM 982 C CA . LEU A 1 128 ? -7.561 -0.226 14.606 1.00 97.62 128 LEU A CA 1
ATOM 983 C C . LEU A 1 128 ? -6.062 -0.530 14.480 1.00 97.62 128 LEU A C 1
ATOM 985 O O . LEU A 1 128 ? -5.396 0.015 13.602 1.00 97.62 128 LEU A O 1
ATOM 989 N N . ILE A 1 129 ? -5.528 -1.424 15.315 1.00 97.75 129 ILE A N 1
ATOM 990 C CA . ILE A 1 129 ? -4.116 -1.830 15.254 1.00 97.75 129 ILE A CA 1
ATOM 991 C C . ILE A 1 129 ? -3.806 -2.513 13.915 1.00 97.75 129 ILE A C 1
ATOM 993 O O . ILE A 1 129 ? -2.856 -2.134 13.225 1.00 97.75 129 ILE A O 1
ATOM 997 N N . PHE A 1 130 ? -4.626 -3.486 13.507 1.00 98.00 130 PHE A N 1
ATOM 998 C CA . PHE A 1 130 ? -4.459 -4.155 12.215 1.00 98.00 130 PHE A CA 1
ATOM 999 C C . PHE A 1 130 ? -4.636 -3.191 11.038 1.00 98.00 130 PHE A C 1
ATOM 1001 O O . PHE A 1 130 ? -3.910 -3.302 10.047 1.00 98.00 130 PHE A O 1
ATOM 1008 N N . PHE A 1 131 ? -5.545 -2.221 11.161 1.00 97.50 131 PHE A N 1
ATOM 1009 C CA . PHE A 1 131 ? -5.722 -1.164 10.174 1.00 97.50 131 PHE A CA 1
ATOM 1010 C C . PHE A 1 131 ? -4.448 -0.320 10.031 1.00 97.50 131 PHE A C 1
ATOM 1012 O O . PHE A 1 131 ? -3.954 -0.169 8.915 1.00 97.50 131 PHE A O 1
ATOM 1019 N N . LEU A 1 132 ? -3.846 0.143 11.131 1.00 96.88 132 LEU A N 1
ATOM 1020 C CA . LEU A 1 132 ? -2.587 0.897 11.092 1.00 96.88 132 LEU A CA 1
ATOM 1021 C C . LEU A 1 132 ? -1.443 0.097 10.451 1.00 96.88 132 LEU A C 1
ATOM 1023 O O . LEU A 1 132 ? -0.670 0.648 9.669 1.00 96.88 132 LEU A O 1
ATOM 1027 N N . TRP A 1 133 ? -1.349 -1.210 10.713 1.00 96.69 133 TRP A N 1
ATOM 1028 C CA . TRP A 1 133 ? -0.361 -2.069 10.048 1.00 96.69 133 TRP A CA 1
ATOM 1029 C C . TRP A 1 133 ? -0.640 -2.250 8.554 1.00 96.69 133 TRP A C 1
ATOM 1031 O O . TRP A 1 133 ? 0.298 -2.287 7.753 1.00 96.69 133 TRP A O 1
ATOM 1041 N N . SER A 1 134 ? -1.914 -2.334 8.160 1.00 96.38 134 SER A N 1
ATOM 1042 C CA . SER A 1 134 ? -2.295 -2.347 6.745 1.00 96.38 134 SER A CA 1
ATOM 1043 C C . SER A 1 134 ? -1.940 -1.022 6.064 1.00 96.38 134 SER A C 1
ATOM 1045 O O . SER A 1 134 ? -1.404 -1.032 4.959 1.00 96.38 134 SER A O 1
ATOM 1047 N N . LEU A 1 135 ? -2.123 0.105 6.757 1.00 95.50 135 LEU A N 1
ATOM 1048 C CA . LEU A 1 135 ? -1.773 1.432 6.268 1.00 95.50 135 LEU A CA 1
ATOM 1049 C C . LEU A 1 135 ? -0.254 1.594 6.112 1.00 95.50 135 LEU A C 1
ATOM 1051 O O . LEU A 1 135 ? 0.186 2.125 5.096 1.00 95.50 135 LEU A O 1
ATOM 1055 N N . GLU A 1 136 ? 0.558 1.077 7.047 1.00 95.19 136 GLU A N 1
ATOM 1056 C CA . GLU A 1 136 ? 2.025 1.036 6.889 1.00 95.19 136 GLU A CA 1
ATOM 1057 C C . GLU A 1 136 ? 2.399 0.312 5.593 1.00 95.19 136 GLU A C 1
ATOM 1059 O O . GLU A 1 136 ? 3.173 0.825 4.785 1.00 95.19 136 GLU A O 1
ATOM 1064 N N . ALA A 1 137 ? 1.827 -0.877 5.377 1.00 93.75 137 ALA A N 1
ATOM 1065 C CA . ALA A 1 137 ? 2.104 -1.670 4.189 1.00 93.75 137 ALA A CA 1
ATOM 1066 C C . ALA A 1 137 ? 1.642 -0.954 2.911 1.00 93.75 137 ALA A C 1
ATOM 1068 O O . ALA A 1 137 ? 2.397 -0.908 1.942 1.00 93.75 137 ALA A O 1
ATOM 1069 N N . TYR A 1 138 ? 0.454 -0.348 2.920 1.00 92.69 138 TYR A N 1
ATOM 1070 C CA . TYR A 1 138 ? -0.072 0.426 1.798 1.00 92.69 138 TYR A CA 1
ATOM 1071 C C . TYR A 1 138 ? 0.818 1.616 1.447 1.00 92.69 138 TYR A C 1
ATOM 1073 O O . TYR A 1 138 ? 1.128 1.819 0.274 1.00 92.69 138 TYR A O 1
ATOM 1081 N N . ILE A 1 139 ? 1.269 2.380 2.447 1.00 92.06 139 ILE A N 1
ATOM 1082 C CA . ILE A 1 139 ? 2.132 3.541 2.217 1.00 92.06 139 ILE A CA 1
ATOM 1083 C C . ILE A 1 139 ? 3.479 3.099 1.642 1.00 92.06 139 ILE A C 1
ATOM 1085 O O . ILE A 1 139 ? 3.987 3.708 0.699 1.00 92.06 139 ILE A O 1
ATOM 1089 N N . VAL A 1 140 ? 4.042 2.011 2.176 1.00 90.12 140 VAL A N 1
ATOM 1090 C CA . VAL A 1 140 ? 5.290 1.434 1.665 1.00 90.12 140 VAL A CA 1
ATOM 1091 C C . VAL A 1 140 ? 5.124 0.968 0.218 1.00 90.12 140 VAL A C 1
ATOM 1093 O O . VAL A 1 140 ? 5.993 1.246 -0.600 1.00 90.12 140 VAL A O 1
ATOM 1096 N N . MET A 1 141 ? 4.019 0.309 -0.126 1.00 89.00 141 MET A N 1
ATOM 1097 C CA . MET A 1 141 ? 3.773 -0.134 -1.501 1.00 89.00 141 MET A CA 1
ATOM 1098 C C . MET A 1 141 ? 3.545 1.055 -2.448 1.00 89.00 141 MET A C 1
ATOM 1100 O O . MET A 1 141 ? 4.212 1.147 -3.473 1.00 89.00 141 MET A O 1
ATOM 1104 N N . SER A 1 142 ? 2.672 1.995 -2.085 1.00 87.06 142 SER A N 1
ATOM 1105 C CA . SER A 1 142 ? 2.184 3.041 -2.998 1.00 87.06 142 SER A CA 1
ATOM 1106 C C . SER A 1 142 ? 3.137 4.229 -3.144 1.00 87.06 142 SER A C 1
ATOM 1108 O O . SER A 1 142 ? 3.302 4.754 -4.240 1.00 87.06 142 SER A O 1
ATOM 1110 N N . TYR A 1 143 ? 3.767 4.672 -2.051 1.00 85.00 143 TYR A N 1
ATOM 1111 C CA . TYR A 1 143 ? 4.573 5.902 -2.053 1.00 85.00 143 TYR A CA 1
ATOM 1112 C C . TYR A 1 143 ? 6.077 5.641 -2.042 1.00 85.00 143 TYR A C 1
ATOM 1114 O O . TYR A 1 143 ? 6.849 6.435 -2.578 1.00 85.00 143 TYR A O 1
ATOM 1122 N N . ILE A 1 144 ? 6.513 4.547 -1.419 1.00 85.69 144 ILE A N 1
ATOM 1123 C CA . ILE A 1 144 ? 7.940 4.212 -1.325 1.00 85.69 144 ILE A CA 1
ATOM 1124 C C . ILE A 1 144 ? 8.335 3.301 -2.488 1.00 85.69 144 ILE A C 1
ATOM 1126 O O . ILE A 1 144 ? 9.381 3.514 -3.108 1.00 85.69 144 ILE A O 1
ATOM 1130 N N . GLY A 1 145 ? 7.466 2.341 -2.810 1.00 82.44 145 GLY A N 1
ATOM 1131 C CA . GLY A 1 145 ? 7.695 1.327 -3.825 1.00 82.44 145 GLY A CA 1
ATOM 1132 C C . GLY A 1 145 ? 8.772 0.315 -3.415 1.00 82.44 145 GLY A C 1
ATOM 1133 O O . GLY A 1 145 ? 9.365 0.407 -2.334 1.00 82.44 145 GLY A O 1
ATOM 1134 N N . PRO A 1 146 ? 9.034 -0.688 -4.266 1.00 82.44 146 PRO A N 1
ATOM 1135 C CA . PRO A 1 146 ? 10.198 -1.548 -4.111 1.00 82.44 146 PRO A CA 1
ATOM 1136 C C . PRO A 1 146 ? 11.498 -0.755 -4.320 1.00 82.44 146 PRO A C 1
ATOM 1138 O O . PRO A 1 146 ? 11.508 0.301 -4.961 1.00 82.44 146 PRO A O 1
ATOM 1141 N N . ASP A 1 147 ? 12.612 -1.296 -3.823 1.00 81.12 147 ASP A N 1
ATOM 1142 C CA . ASP A 1 147 ? 13.946 -0.789 -4.147 1.00 81.12 147 ASP A CA 1
ATOM 1143 C C . ASP A 1 147 ? 14.225 -1.081 -5.628 1.00 81.12 147 ASP A C 1
ATOM 1145 O O . ASP A 1 147 ? 14.688 -2.158 -6.006 1.00 81.12 147 ASP A O 1
ATOM 1149 N N . ILE A 1 148 ? 13.851 -0.133 -6.491 1.00 84.12 148 ILE A N 1
ATOM 1150 C CA . ILE A 1 148 ? 14.028 -0.263 -7.941 1.00 84.12 148 ILE A CA 1
ATOM 1151 C C . ILE A 1 148 ? 15.457 0.036 -8.382 1.00 84.12 148 ILE A C 1
ATOM 1153 O O . ILE A 1 148 ? 15.827 -0.345 -9.485 1.00 84.12 148 ILE A O 1
ATOM 1157 N N . CYS A 1 149 ? 16.255 0.684 -7.538 1.00 84.25 149 CYS A N 1
ATOM 1158 C CA . CYS A 1 149 ? 17.602 1.119 -7.876 1.00 84.25 149 CYS A CA 1
ATOM 1159 C C . CYS A 1 149 ? 18.622 -0.022 -7.811 1.00 84.25 149 CYS A C 1
ATOM 1161 O O . CYS A 1 149 ? 18.494 -0.912 -6.969 1.00 84.25 149 CYS A O 1
ATOM 1163 N N . PRO A 1 150 ? 19.643 -0.007 -8.688 1.00 79.94 150 PRO A N 1
ATOM 1164 C CA . PRO A 1 150 ? 20.638 -1.076 -8.766 1.00 79.94 150 PRO A CA 1
ATOM 1165 C C . PRO A 1 150 ? 21.502 -1.172 -7.506 1.00 79.94 150 PRO A C 1
ATOM 1167 O O . PRO A 1 150 ? 22.024 -2.242 -7.219 1.00 79.94 150 PRO A O 1
ATOM 1170 N N . TYR A 1 151 ? 21.631 -0.092 -6.735 1.00 78.56 151 TYR A N 1
ATOM 1171 C CA . TYR A 1 151 ? 22.423 -0.060 -5.512 1.00 78.56 151 TYR A CA 1
ATOM 1172 C C . TYR A 1 151 ? 21.519 -0.001 -4.286 1.00 78.56 151 TYR A C 1
ATOM 1174 O O . TYR A 1 151 ? 20.595 0.811 -4.205 1.00 78.56 151 TYR A O 1
ATOM 1182 N N . THR A 1 152 ? 21.797 -0.862 -3.313 1.00 75.06 152 THR A N 1
ATOM 1183 C CA . THR A 1 152 ? 21.224 -0.746 -1.971 1.00 75.06 152 THR A CA 1
ATOM 1184 C C . THR A 1 152 ? 21.882 0.412 -1.217 1.00 75.06 152 THR A C 1
ATOM 1186 O O . THR A 1 152 ? 22.943 0.898 -1.600 1.00 75.06 152 THR A O 1
ATOM 1189 N N . HIS A 1 153 ? 21.314 0.811 -0.076 1.00 70.12 153 HIS A N 1
ATOM 1190 C CA . HIS A 1 153 ? 21.930 1.806 0.819 1.00 70.12 153 HIS A CA 1
ATOM 1191 C C . HIS A 1 153 ? 23.325 1.418 1.336 1.00 70.12 153 HIS A C 1
ATOM 1193 O O . HIS A 1 153 ? 24.030 2.257 1.881 1.00 70.12 153 HIS A O 1
ATOM 1199 N N . GLN A 1 154 ? 23.721 0.153 1.185 1.00 77.88 154 GLN A N 1
ATOM 1200 C CA . GLN A 1 154 ? 25.052 -0.344 1.534 1.00 77.88 154 GLN A CA 1
ATOM 1201 C C . GLN A 1 154 ? 26.007 -0.346 0.327 1.00 77.88 154 GLN A C 1
ATOM 1203 O O . GLN A 1 154 ? 27.040 -1.008 0.371 1.00 77.88 154 GLN A O 1
ATOM 1208 N N . ASN A 1 155 ? 25.644 0.333 -0.769 1.00 73.69 155 ASN A N 1
ATOM 1209 C CA . ASN A 1 155 ? 26.352 0.316 -2.053 1.00 73.69 155 ASN A CA 1
ATOM 1210 C C . ASN A 1 155 ? 26.535 -1.095 -2.639 1.00 73.69 155 ASN A C 1
ATOM 1212 O O . ASN A 1 155 ? 27.442 -1.342 -3.432 1.00 73.69 155 ASN A O 1
ATOM 1216 N N . GLN A 1 156 ? 25.663 -2.039 -2.269 1.00 79.62 156 GLN A N 1
ATOM 1217 C CA . GLN A 1 156 ? 25.679 -3.385 -2.836 1.00 79.62 156 GLN A CA 1
ATOM 1218 C C . GLN A 1 156 ? 24.748 -3.462 -4.043 1.00 79.62 156 GLN A C 1
ATOM 1220 O O . GLN A 1 156 ? 23.618 -2.978 -4.003 1.00 79.62 156 GLN A O 1
ATOM 1225 N N . ALA A 1 157 ? 25.222 -4.117 -5.097 1.00 76.19 157 ALA A N 1
ATOM 1226 C CA . ALA A 1 157 ? 24.472 -4.396 -6.312 1.00 76.19 157 ALA A CA 1
ATOM 1227 C C . ALA A 1 157 ? 23.259 -5.304 -6.039 1.00 76.19 157 ALA A C 1
ATOM 1229 O O . ALA A 1 157 ? 23.417 -6.490 -5.736 1.00 76.19 157 ALA A O 1
ATOM 1230 N N . SER A 1 158 ? 22.043 -4.782 -6.177 1.00 79.81 158 SER A N 1
ATOM 1231 C CA . SER A 1 158 ? 20.814 -5.569 -6.127 1.00 79.81 158 SER A CA 1
ATOM 1232 C C . SER A 1 158 ? 20.499 -6.146 -7.500 1.00 79.81 158 SER A C 1
ATOM 1234 O O . SER A 1 158 ? 20.020 -5.461 -8.396 1.00 79.81 158 SER A O 1
ATOM 1236 N N . THR A 1 159 ? 20.702 -7.452 -7.640 1.00 76.75 159 THR A N 1
ATOM 1237 C CA . THR A 1 159 ? 20.441 -8.194 -8.888 1.00 76.75 159 THR A CA 1
ATOM 1238 C C . THR A 1 159 ? 18.950 -8.362 -9.210 1.00 76.75 159 THR A C 1
ATOM 1240 O O . THR A 1 159 ? 18.591 -8.779 -10.306 1.00 76.75 159 THR A O 1
ATOM 1243 N N . GLN A 1 160 ? 18.074 -8.062 -8.248 1.00 79.31 160 GLN A N 1
ATOM 1244 C CA . GLN A 1 160 ? 16.621 -8.209 -8.374 1.00 79.31 160 GLN A CA 1
ATOM 1245 C C . GLN A 1 160 ? 15.910 -6.873 -8.604 1.00 79.31 160 GLN A C 1
ATOM 1247 O O . GLN A 1 160 ? 14.702 -6.858 -8.837 1.00 79.31 160 GLN A O 1
ATOM 1252 N N . ALA A 1 161 ? 16.636 -5.757 -8.525 1.00 84.06 161 ALA A N 1
ATOM 1253 C CA . ALA A 1 161 ? 16.060 -4.439 -8.707 1.00 84.06 161 ALA A CA 1
ATOM 1254 C C . ALA A 1 161 ? 15.618 -4.233 -10.161 1.00 84.06 161 ALA A C 1
ATOM 1256 O O . ALA A 1 161 ? 16.305 -4.636 -11.101 1.00 84.06 161 ALA A O 1
ATOM 1257 N N . PHE A 1 162 ? 14.477 -3.569 -10.345 1.00 86.81 162 PHE A N 1
ATOM 1258 C CA . PHE A 1 162 ? 13.920 -3.291 -11.668 1.00 86.81 162 PHE A CA 1
ATOM 1259 C C . PHE A 1 162 ? 14.927 -2.572 -12.576 1.00 86.81 162 PHE A C 1
ATOM 1261 O O . PHE A 1 162 ? 15.178 -3.026 -13.690 1.00 86.81 162 PHE A O 1
ATOM 1268 N N . CYS A 1 163 ? 15.573 -1.515 -12.077 1.00 88.00 163 CYS A N 1
ATOM 1269 C CA . CYS A 1 163 ? 16.561 -0.783 -12.856 1.00 88.00 163 CYS A CA 1
ATOM 1270 C C . CYS A 1 163 ? 17.801 -1.631 -13.121 1.00 88.00 163 CYS A C 1
ATOM 1272 O O . CYS A 1 163 ? 18.288 -1.609 -14.237 1.00 88.00 163 CYS A O 1
ATOM 1274 N N . SER A 1 164 ? 18.253 -2.471 -12.181 1.00 86.44 164 SER A N 1
ATOM 1275 C CA . SER A 1 164 ? 19.365 -3.404 -12.444 1.00 86.44 164 SER A CA 1
ATOM 1276 C C . SER A 1 164 ? 19.103 -4.297 -13.666 1.00 86.44 164 SER A C 1
ATOM 1278 O O . SER A 1 164 ? 19.997 -4.482 -14.489 1.00 86.44 164 SER A O 1
ATOM 1280 N N . GLN A 1 165 ? 17.865 -4.772 -13.843 1.00 86.31 165 GLN A N 1
ATOM 1281 C CA . GLN A 1 165 ? 17.476 -5.558 -15.021 1.00 86.31 165 GLN A CA 1
ATOM 1282 C C . GLN A 1 165 ? 17.456 -4.726 -16.309 1.00 86.31 165 GLN A C 1
ATOM 1284 O O . GLN A 1 165 ? 17.906 -5.210 -17.343 1.00 86.31 165 GLN A O 1
ATOM 1289 N N . VAL A 1 166 ? 16.952 -3.487 -16.258 1.00 89.12 166 VAL A N 1
ATOM 1290 C CA . VAL A 1 166 ? 16.989 -2.563 -17.410 1.00 89.12 166 VAL A CA 1
ATOM 1291 C C . VAL A 1 166 ? 18.440 -2.279 -17.822 1.00 89.12 166 VAL A C 1
ATOM 1293 O O . VAL A 1 166 ? 18.761 -2.271 -19.006 1.00 89.12 166 VAL A O 1
ATOM 1296 N N . GLY A 1 167 ? 19.339 -2.116 -16.850 1.00 88.62 167 GLY A N 1
ATOM 1297 C CA . GLY A 1 167 ? 20.769 -1.905 -17.100 1.00 88.62 167 GLY A CA 1
ATOM 1298 C C . GLY A 1 167 ? 21.441 -3.108 -17.707 1.00 88.62 167 GLY A C 1
ATOM 1299 O O . GLY A 1 167 ? 22.223 -2.964 -18.641 1.00 88.62 167 GLY A O 1
ATOM 1300 N N . GLU A 1 168 ? 21.090 -4.296 -17.223 1.00 87.12 168 GLU A N 1
ATOM 1301 C CA . GLU A 1 168 ? 21.558 -5.541 -17.809 1.00 87.12 168 GLU A CA 1
ATOM 1302 C C . GLU A 1 168 ? 21.096 -5.646 -19.271 1.00 87.12 168 GLU A C 1
ATOM 1304 O O . GLU A 1 168 ? 21.933 -5.824 -20.153 1.00 87.12 168 GLU A O 1
ATOM 1309 N N . ASP A 1 169 ? 19.810 -5.430 -19.566 1.00 87.38 169 ASP A N 1
ATOM 1310 C CA . ASP A 1 169 ? 19.291 -5.442 -20.942 1.00 87.38 169 ASP A CA 1
ATOM 1311 C C . ASP A 1 169 ? 20.059 -4.461 -21.859 1.00 87.38 169 ASP A C 1
ATOM 1313 O O . ASP A 1 169 ? 20.464 -4.823 -22.970 1.00 87.38 169 ASP A O 1
ATOM 1317 N N . PHE A 1 170 ? 20.326 -3.240 -21.384 1.00 89.44 170 PHE A N 1
ATOM 1318 C CA . PHE A 1 170 ? 21.073 -2.226 -22.135 1.00 89.44 170 PHE A CA 1
ATOM 1319 C C . PHE A 1 170 ? 22.554 -2.564 -22.308 1.00 89.44 170 PHE A C 1
ATOM 1321 O O . PHE A 1 170 ? 23.087 -2.409 -23.408 1.00 89.44 170 PHE A O 1
ATOM 1328 N N . TYR A 1 171 ? 23.216 -3.070 -21.266 1.00 87.50 171 TYR A N 1
ATOM 1329 C CA . TYR A 1 171 ? 24.607 -3.520 -21.333 1.00 87.50 171 TYR A CA 1
ATOM 1330 C C . TYR A 1 171 ? 24.794 -4.533 -22.462 1.00 87.50 171 TYR A C 1
ATOM 1332 O O . TYR A 1 171 ? 25.732 -4.449 -23.260 1.00 87.50 171 TYR A O 1
ATOM 1340 N N . TRP A 1 172 ? 23.878 -5.495 -22.550 1.00 84.19 172 TRP A N 1
ATOM 1341 C CA . TRP A 1 172 ? 23.970 -6.557 -23.536 1.00 84.19 172 TRP A CA 1
ATOM 1342 C C . TRP A 1 172 ? 23.588 -6.104 -24.940 1.00 84.19 172 TRP A C 1
ATOM 1344 O O . TRP A 1 172 ? 24.245 -6.531 -25.893 1.00 84.19 172 TRP A O 1
ATOM 1354 N N . ALA A 1 173 ? 22.626 -5.189 -25.076 1.00 85.75 173 ALA A N 1
ATOM 1355 C CA . ALA A 1 173 ? 22.341 -4.524 -26.345 1.00 85.75 173 ALA A CA 1
ATOM 1356 C C . ALA A 1 173 ? 23.575 -3.776 -26.880 1.00 85.75 173 ALA A C 1
ATOM 1358 O O . ALA A 1 173 ? 23.991 -4.009 -28.016 1.00 85.75 173 ALA A O 1
ATOM 1359 N N . MET A 1 174 ? 24.226 -2.959 -26.043 1.00 85.38 174 MET A N 1
ATOM 1360 C CA . MET A 1 174 ? 25.454 -2.246 -26.415 1.00 85.38 174 MET A CA 1
ATOM 1361 C C . MET A 1 174 ? 26.575 -3.211 -26.812 1.00 85.38 174 MET A C 1
ATOM 1363 O O . MET A 1 174 ? 27.198 -3.063 -27.864 1.00 85.38 174 MET A O 1
ATOM 1367 N N . ARG A 1 175 ? 26.806 -4.253 -26.004 1.00 84.38 175 ARG A N 1
ATOM 1368 C CA . ARG A 1 175 ? 27.850 -5.248 -26.269 1.00 84.38 175 ARG A CA 1
ATOM 1369 C C . ARG A 1 175 ? 27.654 -5.972 -27.605 1.00 84.38 175 ARG A C 1
ATOM 1371 O O . ARG A 1 175 ? 28.641 -6.256 -28.291 1.00 84.38 175 ARG A O 1
ATOM 1378 N N . LEU A 1 176 ? 26.408 -6.297 -27.958 1.00 81.94 176 LEU A N 1
ATOM 1379 C CA . LEU A 1 176 ? 26.063 -6.930 -29.234 1.00 81.94 176 LEU A CA 1
ATOM 1380 C C . LEU A 1 176 ? 26.323 -5.986 -30.415 1.00 81.94 176 LEU A C 1
ATOM 1382 O O . LEU A 1 176 ? 26.919 -6.421 -31.401 1.00 81.94 176 LEU A O 1
ATOM 1386 N N . SER A 1 177 ? 25.963 -4.704 -30.297 1.00 82.25 177 SER A N 1
ATOM 1387 C CA . SER A 1 177 ? 26.222 -3.698 -31.340 1.00 82.25 177 SER A CA 1
ATOM 1388 C C . SER A 1 177 ? 27.704 -3.514 -31.645 1.00 82.25 177 SER A C 1
ATOM 1390 O O . SER A 1 177 ? 28.082 -3.364 -32.806 1.00 82.25 177 SER A O 1
ATOM 1392 N N . CYS A 1 178 ? 28.559 -3.589 -30.625 1.00 83.56 178 CYS A N 1
ATOM 1393 C CA . CYS A 1 178 ? 29.986 -3.288 -30.758 1.00 83.56 178 CYS A CA 1
ATOM 1394 C C . CYS A 1 178 ? 30.855 -4.485 -31.163 1.00 83.56 178 CYS A C 1
ATOM 1396 O O . CYS A 1 178 ? 32.078 -4.388 -31.184 1.00 83.56 178 CYS A O 1
ATOM 1398 N N . GLY A 1 179 ? 30.254 -5.631 -31.503 1.00 72.12 179 GLY A N 1
ATOM 1399 C CA . GLY A 1 179 ? 30.990 -6.783 -32.037 1.00 72.12 179 GLY A CA 1
ATOM 1400 C C . GLY A 1 179 ? 31.875 -7.520 -31.021 1.00 72.12 179 GLY A C 1
ATOM 1401 O O . GLY A 1 179 ? 32.739 -8.297 -31.420 1.00 72.12 179 GLY A O 1
ATOM 1402 N N . HIS A 1 180 ? 31.656 -7.317 -29.717 1.00 65.50 180 HIS A N 1
ATOM 1403 C CA . HIS A 1 180 ? 32.429 -7.933 -28.624 1.00 65.50 180 HIS A CA 1
ATOM 1404 C C . HIS A 1 180 ? 31.673 -9.064 -27.882 1.00 65.50 180 HIS A C 1
ATOM 1406 O O . HIS A 1 180 ? 32.016 -9.434 -26.750 1.00 65.50 180 HIS A O 1
ATOM 1412 N N . GLY A 1 181 ? 30.616 -9.628 -28.478 1.00 54.12 181 GLY A N 1
ATOM 1413 C CA . GLY A 1 181 ? 29.727 -10.598 -27.825 1.00 54.12 181 GLY A CA 1
ATOM 1414 C C . GLY A 1 181 ? 29.660 -11.972 -28.498 1.00 54.12 181 GLY A C 1
ATOM 1415 O O . GLY A 1 181 ? 29.357 -12.074 -29.682 1.00 54.12 181 GLY A O 1
ATOM 1416 N N . ARG A 1 182 ? 29.843 -13.041 -27.706 1.00 54.72 182 ARG A N 1
ATOM 1417 C CA . ARG A 1 182 ? 29.170 -14.330 -27.959 1.00 54.72 182 ARG A CA 1
ATOM 1418 C C . ARG A 1 182 ? 27.650 -14.129 -27.775 1.00 54.72 182 ARG A C 1
ATOM 1420 O O . ARG A 1 182 ? 27.274 -13.218 -27.035 1.00 54.72 182 ARG A O 1
ATOM 1427 N N . PRO A 1 183 ? 26.783 -14.934 -28.416 1.00 54.38 183 PRO A N 1
ATOM 1428 C CA . PRO A 1 183 ? 25.332 -14.795 -28.290 1.00 54.38 183 PRO A CA 1
ATOM 1429 C C . PRO A 1 183 ? 24.859 -14.802 -26.826 1.00 54.38 183 PRO A C 1
ATOM 1431 O O . PRO A 1 183 ? 25.381 -15.537 -25.989 1.00 54.38 183 PRO A O 1
ATOM 1434 N N . TRP A 1 184 ? 23.870 -13.950 -26.552 1.00 49.81 184 TRP A N 1
ATOM 1435 C CA . TRP A 1 184 ? 23.215 -13.702 -25.263 1.00 49.81 184 TRP A CA 1
ATOM 1436 C C . TRP A 1 184 ? 22.805 -15.000 -24.536 1.00 49.81 184 TRP A C 1
ATOM 1438 O O . TRP A 1 184 ? 21.970 -15.738 -25.071 1.00 49.81 184 TRP A O 1
ATOM 1448 N N . PRO A 1 185 ? 23.321 -15.303 -23.325 1.00 56.69 185 PRO A N 1
ATOM 1449 C CA . PRO A 1 185 ? 22.722 -16.332 -22.484 1.00 56.69 185 PRO A CA 1
ATOM 1450 C C . PRO A 1 185 ? 21.361 -15.815 -22.011 1.00 56.69 185 PRO A C 1
ATOM 1452 O O . PRO A 1 185 ? 21.287 -14.869 -21.231 1.00 56.69 185 PRO A O 1
ATOM 1455 N N . ARG A 1 186 ? 20.271 -16.400 -22.521 1.00 52.59 186 ARG A N 1
ATOM 1456 C CA . ARG A 1 186 ? 18.910 -15.993 -22.146 1.00 52.59 186 ARG A CA 1
ATOM 1457 C C . ARG A 1 186 ? 18.751 -16.093 -20.619 1.00 52.59 186 ARG A C 1
ATOM 1459 O O . ARG A 1 186 ? 18.946 -17.185 -20.081 1.00 52.59 186 ARG A O 1
ATOM 1466 N N . PRO A 1 187 ? 18.395 -15.008 -19.908 1.00 52.78 187 PRO A N 1
ATOM 1467 C CA . PRO A 1 187 ? 18.140 -15.081 -18.476 1.00 52.78 187 PRO A CA 1
ATOM 1468 C C . PRO A 1 187 ? 16.939 -16.000 -18.224 1.00 52.78 187 PRO A C 1
ATOM 1470 O O . PRO A 1 187 ? 15.843 -15.761 -18.726 1.00 52.78 187 PRO A O 1
ATOM 1473 N N . ALA A 1 188 ? 17.146 -17.060 -17.442 1.00 49.56 188 ALA A N 1
ATOM 1474 C CA . ALA A 1 188 ? 16.224 -18.188 -17.271 1.00 49.56 188 ALA A CA 1
ATOM 1475 C C . ALA A 1 188 ? 14.916 -17.884 -16.497 1.00 49.56 188 ALA A C 1
ATOM 1477 O O . ALA A 1 188 ? 14.321 -18.792 -15.927 1.00 49.56 188 ALA A O 1
ATOM 1478 N N . GLY A 1 189 ? 14.448 -16.633 -16.434 1.00 49.91 189 GLY A N 1
ATOM 1479 C CA . GLY A 1 189 ? 13.360 -16.265 -15.517 1.00 49.91 189 GLY A CA 1
ATOM 1480 C C . GLY A 1 189 ? 12.445 -15.113 -15.920 1.00 49.91 189 GLY A C 1
ATOM 1481 O O . GLY A 1 189 ? 11.494 -14.845 -15.191 1.00 49.91 189 GLY A O 1
ATOM 1482 N N . ARG A 1 190 ? 12.667 -14.437 -17.054 1.00 50.41 190 ARG A N 1
ATOM 1483 C CA . ARG A 1 190 ? 11.788 -13.342 -17.499 1.00 50.41 190 ARG A CA 1
ATOM 1484 C C . ARG A 1 190 ? 10.885 -13.836 -18.630 1.00 50.41 190 ARG A C 1
ATOM 1486 O O . ARG A 1 190 ? 11.193 -13.606 -19.792 1.00 50.41 190 ARG A O 1
ATOM 1493 N N . ARG A 1 191 ? 9.762 -14.483 -18.285 1.00 46.75 191 ARG A N 1
ATOM 1494 C CA . ARG A 1 191 ? 8.634 -14.645 -19.223 1.00 46.75 191 ARG A CA 1
ATOM 1495 C C . ARG A 1 191 ? 8.066 -13.252 -19.495 1.00 46.75 191 ARG A C 1
ATOM 1497 O O . ARG A 1 191 ? 7.162 -12.805 -18.792 1.00 46.75 191 ARG A O 1
ATOM 1504 N N . ARG A 1 192 ? 8.642 -12.501 -20.439 1.00 49.88 192 ARG A N 1
ATOM 1505 C CA . ARG A 1 192 ? 7.969 -11.293 -20.935 1.00 49.88 192 ARG A CA 1
ATOM 1506 C C . ARG A 1 192 ? 6.706 -11.771 -21.645 1.00 49.88 192 ARG A C 1
ATOM 1508 O O . ARG A 1 192 ? 6.777 -12.695 -22.450 1.00 49.88 192 ARG A O 1
ATOM 1515 N N . LEU A 1 193 ? 5.582 -11.103 -21.403 1.00 42.22 193 LEU A N 1
ATOM 1516 C CA . LEU A 1 193 ? 4.276 -11.333 -22.043 1.00 42.22 193 LEU A CA 1
ATOM 1517 C C . LEU A 1 193 ? 4.265 -11.145 -23.585 1.00 42.22 193 LEU A C 1
ATOM 1519 O O . LEU A 1 193 ? 3.208 -11.036 -24.193 1.00 42.22 193 LEU A O 1
ATOM 1523 N N . GLY A 1 194 ? 5.435 -11.113 -24.228 1.00 43.12 194 GLY A N 1
ATOM 1524 C CA . GLY A 1 194 ? 5.624 -11.101 -25.676 1.00 43.12 194 GLY A CA 1
ATOM 1525 C C . GLY A 1 194 ? 6.361 -12.328 -26.229 1.00 43.12 194 GLY A C 1
ATOM 1526 O O . GLY A 1 194 ? 6.587 -12.375 -27.435 1.00 43.12 194 GLY A O 1
ATOM 1527 N N . GLU A 1 195 ? 6.739 -13.319 -25.407 1.00 43.69 195 GLU A N 1
ATOM 1528 C CA . GLU A 1 195 ? 7.395 -14.547 -25.904 1.00 43.69 195 GLU A CA 1
ATOM 1529 C C . GLU A 1 195 ? 6.459 -15.451 -26.727 1.00 43.69 195 GLU A C 1
ATOM 1531 O O . GLU A 1 195 ? 6.939 -16.175 -27.600 1.00 43.69 195 GLU A O 1
ATOM 1536 N N . ASP A 1 196 ? 5.138 -15.314 -26.574 1.00 42.75 196 ASP A N 1
ATOM 1537 C CA . ASP A 1 196 ? 4.147 -15.958 -27.457 1.00 42.75 196 ASP A CA 1
ATOM 1538 C C . ASP A 1 196 ? 4.049 -15.272 -28.833 1.00 42.75 196 ASP A C 1
ATOM 1540 O O . ASP A 1 196 ? 3.409 -15.772 -29.755 1.00 42.75 196 ASP A O 1
ATOM 1544 N N . PHE A 1 197 ? 4.737 -14.138 -29.002 1.00 42.25 197 PHE A N 1
ATOM 1545 C CA . PHE A 1 197 ? 5.028 -13.534 -30.296 1.00 4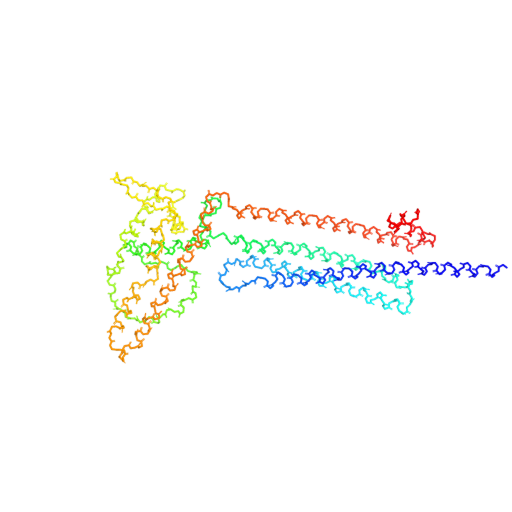2.25 197 PHE A CA 1
ATOM 1546 C C . PHE A 1 197 ? 6.490 -13.787 -30.693 1.00 42.25 197 PHE A C 1
ATOM 1548 O O . PHE A 1 197 ? 7.142 -12.940 -31.308 1.00 42.25 197 PHE A O 1
ATOM 1555 N N . GLN A 1 198 ? 6.998 -15.006 -30.461 1.00 42.25 198 GLN A N 1
ATOM 1556 C CA . GLN A 1 198 ? 7.763 -15.636 -31.533 1.00 42.25 198 GLN A CA 1
ATOM 1557 C C . GLN A 1 198 ? 6.837 -15.636 -32.750 1.00 42.25 198 GLN A C 1
ATOM 1559 O O . GLN A 1 198 ? 6.016 -16.535 -32.910 1.00 42.25 198 GLN A O 1
ATOM 1564 N N . MET A 1 199 ? 6.931 -14.589 -33.586 1.00 40.72 199 MET A N 1
ATOM 1565 C CA . MET A 1 199 ? 6.585 -14.698 -34.999 1.00 40.72 199 MET A CA 1
ATOM 1566 C C . MET A 1 199 ? 7.161 -16.036 -35.411 1.00 40.72 199 MET A C 1
ATOM 1568 O O . MET A 1 199 ? 8.390 -16.165 -35.390 1.00 40.72 199 MET A O 1
ATOM 1572 N N . GLY A 1 200 ? 6.275 -17.024 -35.613 1.00 36.41 200 GLY A N 1
ATOM 1573 C CA . GLY A 1 200 ? 6.648 -18.397 -35.899 1.00 36.41 200 GLY A CA 1
ATOM 1574 C C . GLY A 1 200 ? 7.791 -18.304 -36.868 1.00 36.41 200 GLY A C 1
ATOM 1575 O O . GLY A 1 200 ? 7.620 -17.646 -37.895 1.00 36.41 200 GLY A O 1
ATOM 1576 N N . ALA A 1 201 ? 8.960 -18.764 -36.413 1.00 38.12 201 ALA A N 1
ATOM 1577 C CA . ALA A 1 201 ? 10.223 -18.539 -37.069 1.00 38.12 201 ALA A CA 1
ATOM 1578 C C . ALA A 1 201 ? 9.996 -18.811 -38.546 1.00 38.12 201 ALA A C 1
ATOM 1580 O O . ALA A 1 201 ? 9.924 -19.961 -38.981 1.00 38.12 201 ALA A O 1
ATOM 1581 N N . VAL A 1 202 ? 9.832 -17.737 -39.321 1.00 39.19 202 VAL A N 1
ATOM 1582 C CA . VAL A 1 202 ? 10.087 -17.805 -40.735 1.00 39.19 202 VAL A CA 1
ATOM 1583 C C . VAL A 1 202 ? 11.562 -18.111 -40.698 1.00 39.19 202 VAL A C 1
ATOM 1585 O O . VAL A 1 202 ? 12.391 -17.242 -40.426 1.00 39.19 202 VAL A O 1
ATOM 1588 N N . ASN A 1 203 ? 11.849 -19.399 -40.848 1.00 36.72 203 ASN A N 1
ATOM 1589 C CA . ASN A 1 203 ? 13.150 -20.030 -40.938 1.00 36.72 203 ASN A CA 1
ATOM 1590 C C . ASN A 1 203 ? 13.816 -19.577 -42.248 1.00 36.72 203 ASN A C 1
ATOM 1592 O O . ASN A 1 203 ? 14.428 -20.353 -42.970 1.00 36.72 203 ASN A O 1
ATOM 1596 N N . ALA A 1 204 ? 13.645 -18.300 -42.592 1.00 38.34 204 ALA A N 1
ATOM 1597 C CA . ALA A 1 204 ? 14.455 -17.590 -43.529 1.00 38.34 204 ALA A CA 1
ATOM 1598 C C . ALA A 1 204 ? 15.790 -17.416 -42.813 1.00 38.34 204 ALA A C 1
ATOM 1600 O O . ALA A 1 204 ? 16.057 -16.433 -42.121 1.00 38.34 204 ALA A O 1
ATOM 1601 N N . THR A 1 205 ? 16.624 -18.426 -43.011 1.00 37.88 205 THR A N 1
ATOM 1602 C CA . THR A 1 205 ? 18.061 -18.332 -43.237 1.00 37.88 205 THR A CA 1
ATOM 1603 C C . THR A 1 205 ? 18.379 -17.253 -44.285 1.00 37.88 205 THR A C 1
ATOM 1605 O O . THR A 1 205 ? 19.068 -17.488 -45.270 1.00 37.88 205 THR A O 1
ATOM 1608 N N . ILE A 1 206 ? 17.906 -16.021 -44.083 1.00 41.69 206 ILE A N 1
ATOM 1609 C CA . ILE A 1 206 ? 18.602 -14.855 -44.597 1.00 41.69 206 ILE A CA 1
ATOM 1610 C C . ILE A 1 206 ? 19.893 -14.888 -43.803 1.00 41.69 206 ILE A C 1
ATOM 1612 O O . ILE A 1 206 ? 19.876 -14.636 -42.597 1.00 41.69 206 ILE A O 1
ATOM 1616 N N . GLY A 1 207 ? 20.972 -15.315 -44.462 1.00 37.53 207 GLY A N 1
ATOM 1617 C CA . GLY A 1 207 ? 22.333 -15.237 -43.959 1.00 37.53 207 GLY A CA 1
ATOM 1618 C C . GLY A 1 207 ? 22.593 -13.806 -43.521 1.00 37.53 207 GLY A C 1
ATOM 1619 O O . GLY A 1 207 ? 22.987 -12.955 -44.314 1.00 37.53 207 GLY A O 1
ATOM 1620 N N . ALA A 1 208 ? 22.269 -13.521 -42.265 1.00 39.66 208 ALA A N 1
ATOM 1621 C CA . ALA A 1 208 ? 22.508 -12.243 -41.649 1.00 39.66 208 ALA A CA 1
ATOM 1622 C C . ALA A 1 208 ? 24.003 -12.218 -41.390 1.00 39.66 208 ALA A C 1
ATOM 1624 O O . ALA A 1 208 ? 24.470 -12.674 -40.350 1.00 39.66 208 ALA A O 1
ATOM 1625 N N . ASP A 1 209 ? 24.746 -11.759 -42.393 1.00 45.50 209 ASP A N 1
ATOM 1626 C CA . ASP A 1 209 ? 26.144 -11.411 -42.246 1.00 45.50 209 ASP A CA 1
ATOM 1627 C C . ASP A 1 209 ? 26.243 -10.492 -41.014 1.00 45.50 209 ASP A C 1
ATOM 1629 O O . ASP A 1 209 ? 25.675 -9.389 -41.030 1.00 45.50 209 ASP A O 1
ATOM 1633 N N . PRO A 1 210 ? 26.879 -10.933 -39.909 1.00 52.34 210 PRO A N 1
ATOM 1634 C CA . PRO A 1 210 ? 26.891 -10.193 -38.647 1.00 52.34 210 PRO A CA 1
ATOM 1635 C C . PRO A 1 210 ? 27.512 -8.797 -38.798 1.00 52.34 210 PRO A C 1
ATOM 1637 O O . PRO A 1 210 ? 27.316 -7.933 -37.947 1.00 52.34 210 PRO A O 1
ATOM 1640 N N . LYS A 1 211 ? 28.209 -8.539 -39.911 1.00 51.66 211 LYS A N 1
ATOM 1641 C CA . LYS A 1 211 ? 28.775 -7.235 -40.258 1.00 51.66 211 LYS A CA 1
ATOM 1642 C C . LYS A 1 211 ? 27.741 -6.212 -40.748 1.00 51.66 211 LYS A C 1
ATOM 1644 O O . LYS A 1 211 ? 27.982 -5.018 -40.599 1.00 51.66 211 LYS A O 1
ATOM 1649 N N . ARG A 1 212 ? 26.590 -6.628 -41.298 1.00 45.12 212 ARG A N 1
ATOM 1650 C CA . ARG A 1 212 ? 25.641 -5.719 -41.986 1.00 45.12 212 ARG A CA 1
ATOM 1651 C C . ARG A 1 212 ? 24.604 -5.053 -41.070 1.00 45.12 212 ARG A C 1
ATOM 1653 O O . ARG A 1 212 ? 23.917 -4.130 -41.495 1.00 45.12 212 ARG A O 1
ATOM 1660 N N . ASN A 1 213 ? 24.528 -5.484 -39.810 1.00 46.34 213 ASN A N 1
ATOM 1661 C CA . ASN A 1 213 ? 23.648 -4.916 -38.782 1.00 46.34 213 ASN A CA 1
ATOM 1662 C C . ASN A 1 213 ? 24.384 -4.023 -37.772 1.00 46.34 213 ASN A C 1
ATOM 1664 O O . ASN A 1 213 ? 23.825 -3.728 -36.719 1.00 46.34 213 ASN A O 1
ATOM 1668 N N . ARG A 1 214 ? 25.603 -3.552 -38.078 1.00 54.56 214 ARG A N 1
ATOM 1669 C CA . ARG A 1 214 ? 26.184 -2.450 -37.304 1.00 54.56 214 ARG A CA 1
ATOM 1670 C C . ARG A 1 214 ? 25.268 -1.237 -37.465 1.00 54.56 214 ARG A C 1
ATOM 1672 O O . ARG A 1 214 ? 24.960 -0.791 -38.575 1.00 54.56 214 ARG A O 1
ATOM 1679 N N . VAL A 1 215 ? 24.698 -0.788 -36.359 1.00 52.78 215 VAL A N 1
ATOM 1680 C CA . VAL A 1 215 ? 24.202 0.582 -36.261 1.00 52.78 215 VAL A CA 1
ATOM 1681 C C . VAL A 1 215 ? 25.448 1.469 -36.356 1.00 52.78 215 VAL A C 1
ATOM 1683 O O . VAL A 1 215 ? 26.491 1.075 -35.835 1.00 52.78 215 VAL A O 1
ATOM 1686 N N . ASP A 1 216 ? 25.376 2.596 -37.071 1.00 55.62 216 ASP A N 1
ATOM 1687 C CA . ASP A 1 216 ? 26.425 3.632 -37.078 1.00 55.62 216 ASP A CA 1
ATOM 1688 C C . ASP A 1 216 ? 26.480 4.279 -35.692 1.00 55.62 216 ASP A C 1
ATOM 1690 O O . ASP A 1 216 ? 26.034 5.400 -35.476 1.00 55.62 216 ASP A O 1
ATOM 1694 N N . SER A 1 217 ? 26.926 3.520 -34.702 1.00 63.16 217 SER A N 1
ATOM 1695 C CA . SER A 1 217 ? 26.889 3.928 -33.312 1.00 63.16 217 SER A CA 1
ATOM 1696 C C . SER A 1 217 ? 28.299 3.951 -32.752 1.00 63.16 217 SER A C 1
ATOM 1698 O O . SER A 1 217 ? 28.558 3.378 -31.694 1.00 63.16 217 SER A O 1
ATOM 1700 N N . ASP A 1 218 ? 29.213 4.629 -33.448 1.00 76.81 218 ASP A N 1
ATOM 1701 C CA . ASP A 1 218 ? 30.521 4.993 -32.894 1.00 76.81 218 ASP A CA 1
ATOM 1702 C C . ASP A 1 218 ? 30.337 5.662 -31.524 1.00 76.81 218 ASP A C 1
ATOM 1704 O O . ASP A 1 218 ? 31.088 5.401 -30.588 1.00 76.81 218 ASP A O 1
ATOM 1708 N N . PHE A 1 219 ? 29.245 6.416 -31.350 1.00 77.19 219 PHE A N 1
ATOM 1709 C CA . PHE A 1 219 ? 28.824 6.950 -30.059 1.00 77.19 219 PHE A CA 1
ATOM 1710 C C . PHE A 1 219 ? 28.472 5.862 -29.023 1.00 77.19 219 PHE A C 1
ATOM 1712 O O . PHE A 1 219 ? 29.070 5.825 -27.954 1.00 77.19 219 PHE A O 1
ATOM 1719 N N . VAL A 1 220 ? 27.571 4.916 -29.318 1.00 79.38 220 VAL A N 1
ATOM 1720 C CA . VAL A 1 220 ? 27.228 3.831 -28.367 1.00 79.38 220 VAL A CA 1
ATOM 1721 C C . VAL A 1 220 ? 28.449 2.962 -28.043 1.00 79.38 220 VAL A C 1
ATOM 1723 O O . VAL A 1 220 ? 28.645 2.563 -26.896 1.00 79.38 220 VAL A O 1
ATOM 1726 N N . CYS A 1 221 ? 29.298 2.684 -29.034 1.00 83.94 221 CYS A N 1
ATOM 1727 C CA . CYS A 1 221 ? 30.473 1.839 -28.852 1.00 83.94 221 CYS A CA 1
ATOM 1728 C C . CYS A 1 221 ? 31.627 2.535 -28.148 1.00 83.94 221 CYS A C 1
ATOM 1730 O O . CYS A 1 221 ? 32.296 1.890 -27.340 1.00 83.94 221 CYS A O 1
ATOM 1732 N N . SER A 1 222 ? 31.821 3.833 -28.374 1.00 81.50 222 SER A N 1
ATOM 1733 C CA . SER A 1 222 ? 32.730 4.636 -27.556 1.00 81.50 222 SER A CA 1
ATOM 1734 C C . SER A 1 222 ? 32.251 4.678 -26.108 1.00 81.50 222 SER A C 1
ATOM 1736 O O . SER A 1 222 ? 33.032 4.349 -25.222 1.00 81.50 222 SER A O 1
ATOM 1738 N N . GLN A 1 223 ? 30.966 4.947 -25.844 1.00 80.19 223 GLN A N 1
ATOM 1739 C CA . GLN A 1 223 ? 30.422 4.930 -24.478 1.00 80.19 223 GLN A CA 1
ATOM 1740 C C . GLN A 1 223 ? 30.585 3.558 -23.804 1.00 80.19 223 GLN A C 1
ATOM 1742 O O . GLN A 1 223 ? 31.031 3.477 -22.659 1.00 80.19 223 GLN A O 1
ATOM 1747 N N . TYR A 1 224 ? 30.316 2.459 -24.516 1.00 81.69 224 TYR A N 1
ATOM 1748 C CA . TYR A 1 224 ? 30.560 1.108 -24.003 1.00 81.69 224 TYR A CA 1
ATOM 1749 C C . TYR A 1 224 ? 32.050 0.856 -23.704 1.00 81.69 224 TYR A C 1
ATOM 1751 O O . TYR A 1 224 ? 32.395 0.316 -22.648 1.00 81.69 224 TYR A O 1
ATOM 1759 N N . ALA A 1 225 ? 32.951 1.269 -24.601 1.00 82.12 225 ALA A N 1
ATOM 1760 C CA . ALA A 1 225 ? 34.392 1.159 -24.393 1.00 82.12 225 ALA A CA 1
ATOM 1761 C C . ALA A 1 225 ? 34.842 1.962 -23.162 1.00 82.12 225 ALA A C 1
ATOM 1763 O O . ALA A 1 225 ? 35.563 1.422 -22.322 1.00 82.12 225 ALA A O 1
ATOM 1764 N N . PHE A 1 226 ? 34.341 3.189 -22.989 1.00 76.69 226 PHE A N 1
ATOM 1765 C CA . PHE A 1 226 ? 34.614 4.009 -21.810 1.00 76.69 226 PHE A CA 1
ATOM 1766 C C . PHE A 1 226 ? 34.150 3.329 -20.529 1.00 76.69 226 PHE A C 1
ATOM 1768 O O . PHE A 1 226 ? 34.960 3.154 -19.623 1.00 76.69 226 PHE A O 1
ATOM 1775 N N . LEU A 1 227 ? 32.898 2.868 -20.473 1.00 73.31 227 LEU A N 1
ATOM 1776 C CA . LEU A 1 227 ? 32.339 2.199 -19.294 1.00 73.31 227 LEU A CA 1
ATOM 1777 C C . LEU A 1 227 ? 33.126 0.931 -18.926 1.00 73.31 227 LEU A C 1
ATOM 1779 O O . LEU A 1 227 ? 33.424 0.677 -17.759 1.00 73.31 227 LEU A O 1
ATOM 1783 N N . THR A 1 228 ? 33.532 0.133 -19.915 1.00 75.38 228 THR A N 1
ATOM 1784 C CA . THR A 1 228 ? 34.360 -1.057 -19.650 1.00 75.38 228 THR A CA 1
ATOM 1785 C C . THR A 1 228 ? 35.787 -0.714 -19.209 1.00 75.38 228 THR A C 1
ATOM 1787 O O . THR A 1 228 ? 36.356 -1.432 -18.382 1.00 75.38 228 THR A O 1
ATOM 1790 N N . ALA A 1 229 ? 36.364 0.385 -19.703 1.00 75.81 229 ALA A N 1
ATOM 1791 C CA . ALA A 1 229 ? 37.685 0.855 -19.296 1.00 75.81 229 ALA A CA 1
ATOM 1792 C C . ALA A 1 229 ? 37.675 1.429 -17.867 1.00 75.81 229 ALA A C 1
ATOM 1794 O O . ALA A 1 229 ? 38.541 1.079 -17.057 1.00 75.81 229 ALA A O 1
ATOM 1795 N N . SER A 1 230 ? 36.676 2.247 -17.524 1.00 66.25 230 SER A N 1
ATOM 1796 C CA . SER A 1 230 ? 36.521 2.847 -16.192 1.00 66.25 230 SER A CA 1
ATOM 1797 C C . SER A 1 230 ? 36.151 1.816 -15.123 1.00 66.25 230 SER A C 1
ATOM 1799 O O . SER A 1 230 ? 36.590 1.941 -13.978 1.00 66.25 230 SER A O 1
ATOM 1801 N N . SER A 1 231 ? 35.488 0.714 -15.495 1.00 64.56 231 SER A N 1
ATOM 1802 C CA . SER A 1 231 ? 35.237 -0.431 -14.605 1.00 64.56 231 SER A CA 1
ATOM 1803 C C . SER A 1 231 ? 36.477 -0.986 -13.912 1.00 64.56 231 SER A C 1
ATOM 1805 O O . SER A 1 231 ? 36.348 -1.572 -12.840 1.00 64.56 231 SER A O 1
ATOM 1807 N N . ARG A 1 232 ? 37.667 -0.869 -14.513 1.00 66.00 232 ARG A N 1
ATOM 1808 C CA . ARG A 1 232 ? 38.904 -1.366 -13.888 1.00 66.00 232 ARG A CA 1
ATOM 1809 C C . ARG A 1 232 ? 39.344 -0.513 -12.696 1.00 66.00 232 ARG A C 1
ATOM 1811 O O . ARG A 1 232 ? 40.162 -0.973 -11.908 1.00 66.00 232 ARG A O 1
ATOM 1818 N N . ARG A 1 233 ? 38.828 0.715 -12.580 1.00 62.72 233 ARG A N 1
ATOM 1819 C CA . ARG A 1 233 ? 39.161 1.680 -11.521 1.00 62.72 233 ARG A CA 1
ATOM 1820 C C . ARG A 1 233 ? 38.043 1.855 -10.484 1.00 62.72 233 ARG A C 1
ATOM 1822 O O . ARG A 1 233 ? 38.322 2.343 -9.396 1.00 62.72 233 ARG A O 1
ATOM 1829 N N . LEU A 1 234 ? 36.808 1.456 -10.797 1.00 57.16 234 LEU A N 1
ATOM 1830 C CA . LEU A 1 234 ? 35.652 1.535 -9.895 1.00 57.16 234 LEU A CA 1
ATOM 1831 C C . LEU A 1 234 ? 35.607 0.339 -8.925 1.00 57.16 234 LEU A C 1
ATOM 1833 O O . LEU A 1 234 ? 35.741 -0.813 -9.339 1.00 57.16 234 LEU A O 1
ATOM 1837 N N . GLN A 1 235 ? 35.382 0.606 -7.634 1.00 51.22 235 GLN A N 1
ATOM 1838 C CA . GLN A 1 235 ? 35.020 -0.406 -6.636 1.00 51.22 235 GLN A CA 1
ATOM 1839 C C . GLN A 1 235 ? 33.572 -0.174 -6.175 1.00 51.22 235 GLN A C 1
ATOM 1841 O O . GLN A 1 235 ? 33.301 0.883 -5.603 1.00 51.22 235 GLN A O 1
ATOM 1846 N N . PRO A 1 236 ? 32.649 -1.139 -6.371 1.00 54.34 236 PRO A N 1
ATOM 1847 C CA . PRO A 1 236 ? 32.818 -2.439 -7.038 1.00 54.34 236 PRO A CA 1
ATOM 1848 C C . PRO A 1 236 ? 32.933 -2.331 -8.579 1.00 54.34 236 PRO A C 1
ATOM 1850 O O . PRO A 1 236 ? 32.458 -1.352 -9.153 1.00 54.34 236 PRO A O 1
ATOM 1853 N N . PRO A 1 237 ? 33.522 -3.335 -9.267 1.00 59.28 237 PRO A N 1
ATOM 1854 C CA . PRO A 1 237 ? 33.626 -3.336 -10.728 1.00 59.28 237 PRO A CA 1
ATOM 1855 C C . PRO A 1 237 ? 32.238 -3.292 -11.389 1.00 59.28 237 PRO A C 1
ATOM 1857 O O . PRO A 1 237 ? 31.276 -3.870 -10.868 1.00 59.28 237 PRO A O 1
ATOM 1860 N N . LEU A 1 238 ? 32.131 -2.637 -12.554 1.00 57.44 238 LEU A N 1
ATOM 1861 C CA . LEU A 1 238 ? 30.905 -2.617 -13.352 1.00 57.44 238 LEU A CA 1
ATOM 1862 C C . LEU A 1 238 ? 30.568 -4.046 -13.772 1.00 57.44 238 LEU A C 1
ATOM 1864 O O . LEU A 1 238 ? 31.210 -4.665 -14.619 1.00 57.44 238 LEU A O 1
ATOM 1868 N N . THR A 1 239 ? 29.521 -4.571 -13.158 1.00 64.44 239 THR A N 1
ATOM 1869 C CA . THR A 1 239 ? 28.838 -5.761 -13.643 1.00 64.44 239 THR A CA 1
ATOM 1870 C C . THR A 1 239 ? 27.726 -5.319 -14.598 1.00 64.44 239 THR A C 1
ATOM 1872 O O . THR A 1 239 ? 27.242 -4.193 -14.466 1.00 64.44 239 THR A O 1
ATOM 1875 N N . PRO A 1 240 ? 27.243 -6.186 -15.511 1.00 58.53 240 PRO A N 1
ATOM 1876 C CA . PRO A 1 240 ? 26.058 -5.892 -16.328 1.00 58.53 240 PRO A CA 1
ATOM 1877 C C . PRO A 1 240 ? 24.866 -5.394 -15.495 1.00 58.53 240 PRO A C 1
ATOM 1879 O O . PRO A 1 240 ? 24.060 -4.597 -15.948 1.00 58.53 240 PRO A O 1
ATOM 1882 N N . ARG A 1 241 ? 24.798 -5.830 -14.235 1.00 56.19 241 ARG A N 1
ATOM 1883 C CA . ARG A 1 241 ? 23.739 -5.525 -13.267 1.00 56.19 241 ARG A CA 1
ATOM 1884 C C . ARG A 1 241 ? 23.887 -4.166 -12.580 1.00 56.19 241 ARG A C 1
ATOM 1886 O O . ARG A 1 241 ? 22.919 -3.663 -12.018 1.00 56.19 241 ARG A O 1
ATOM 1893 N N . ASN A 1 242 ? 25.079 -3.585 -12.651 1.00 58.56 242 ASN A N 1
ATOM 1894 C CA . ASN A 1 242 ? 25.416 -2.246 -12.168 1.00 58.56 242 ASN A CA 1
ATOM 1895 C C . ASN A 1 242 ? 25.554 -1.246 -13.316 1.00 58.56 242 ASN A C 1
ATOM 1897 O O . ASN A 1 242 ? 26.014 -0.125 -13.112 1.00 58.56 242 ASN A O 1
ATOM 1901 N N . PHE A 1 243 ? 25.197 -1.666 -14.530 1.00 64.62 243 PHE A N 1
ATOM 1902 C CA . PHE A 1 243 ? 25.303 -0.848 -15.717 1.00 64.62 243 PHE A CA 1
ATOM 1903 C C . PHE A 1 243 ? 24.194 0.199 -15.717 1.00 64.62 243 PHE A C 1
ATOM 1905 O O . PHE A 1 243 ? 23.094 -0.012 -16.222 1.00 64.62 243 PHE A O 1
ATOM 1912 N N . ALA A 1 244 ? 24.473 1.323 -15.072 1.00 63.66 244 ALA A N 1
ATOM 1913 C CA . ALA A 1 244 ? 23.539 2.417 -14.948 1.00 63.66 244 ALA A CA 1
ATOM 1914 C C . ALA A 1 244 ? 23.689 3.348 -16.153 1.00 63.66 244 ALA A C 1
ATOM 1916 O O . ALA A 1 244 ? 24.286 4.409 -16.060 1.00 63.66 244 ALA A O 1
ATOM 1917 N N . VAL A 1 245 ? 23.109 2.963 -17.294 1.00 66.38 245 VAL A N 1
ATOM 1918 C CA . VAL A 1 245 ? 22.973 3.877 -18.451 1.00 66.38 245 VAL A CA 1
ATOM 1919 C C . VAL A 1 245 ? 22.156 5.114 -18.089 1.00 66.38 245 VAL A C 1
ATOM 1921 O O . VAL A 1 245 ? 22.191 6.081 -18.822 1.00 66.38 245 VAL A O 1
ATOM 1924 N N . TRP A 1 246 ? 21.410 5.077 -16.983 1.00 69.88 246 TRP A N 1
ATOM 1925 C CA . TRP A 1 246 ? 20.673 6.204 -16.407 1.00 69.88 246 TRP A CA 1
ATOM 1926 C C . TRP A 1 246 ? 21.471 6.993 -15.360 1.00 69.88 246 TRP A C 1
ATOM 1928 O O . TRP A 1 246 ? 20.926 7.926 -14.774 1.00 69.88 246 TRP A O 1
ATOM 1938 N N . ASP A 1 247 ? 22.706 6.593 -15.050 1.00 68.75 247 ASP A N 1
ATOM 1939 C CA . ASP A 1 247 ? 23.619 7.459 -14.312 1.00 68.75 247 ASP A CA 1
ATOM 1940 C C . ASP A 1 247 ? 24.088 8.528 -15.302 1.00 68.75 247 ASP A C 1
ATOM 1942 O O . ASP A 1 247 ? 24.498 8.210 -16.418 1.00 68.75 247 ASP A O 1
ATOM 1946 N N . CYS A 1 248 ? 23.939 9.806 -14.959 1.00 69.25 248 CYS A N 1
ATOM 1947 C CA . CYS A 1 248 ? 24.111 10.914 -15.913 1.00 69.25 248 CYS A CA 1
ATOM 1948 C C . CYS A 1 248 ? 25.543 11.124 -16.389 1.00 69.25 248 CYS A C 1
ATOM 1950 O O . CYS A 1 248 ? 25.830 12.095 -17.081 1.00 69.25 248 CYS A O 1
ATOM 1952 N N . THR A 1 249 ? 26.446 10.265 -15.951 1.00 65.31 249 THR A N 1
ATOM 1953 C CA . THR A 1 249 ? 27.860 10.299 -16.239 1.00 65.31 249 THR A CA 1
ATOM 1954 C C . THR A 1 249 ? 28.099 9.921 -17.693 1.00 65.31 249 THR A C 1
ATOM 1956 O O . THR A 1 249 ? 28.227 8.752 -18.054 1.00 65.31 249 THR A O 1
ATOM 1959 N N . ILE A 1 250 ? 28.174 10.945 -18.545 1.00 63.56 250 ILE A N 1
ATOM 1960 C CA . ILE A 1 250 ? 28.718 10.801 -19.892 1.00 63.56 250 ILE A CA 1
ATOM 1961 C C . ILE A 1 250 ? 30.222 11.011 -19.797 1.00 63.56 250 ILE A C 1
ATOM 1963 O O . ILE A 1 250 ? 30.705 12.037 -19.316 1.00 63.56 250 ILE A O 1
ATOM 1967 N N . TYR A 1 251 ? 30.971 10.042 -20.305 1.00 69.56 251 TYR A N 1
ATOM 1968 C CA . TYR A 1 251 ? 32.413 10.173 -20.434 1.00 69.56 251 TYR A CA 1
ATOM 1969 C C . TYR A 1 251 ? 32.725 10.808 -21.788 1.00 69.56 251 TYR A C 1
ATOM 1971 O O . TYR A 1 251 ? 32.330 10.283 -22.836 1.00 69.56 251 TYR A O 1
ATOM 1979 N N . ARG A 1 252 ? 33.414 11.953 -21.763 1.00 74.38 252 ARG A N 1
ATOM 1980 C CA . ARG A 1 252 ? 33.994 12.579 -22.956 1.00 74.38 252 ARG A CA 1
ATOM 1981 C C . ARG A 1 252 ? 35.509 12.526 -22.869 1.00 74.38 252 ARG A C 1
ATOM 1983 O O . ARG A 1 252 ? 36.091 12.814 -21.826 1.00 74.38 252 ARG A O 1
ATOM 1990 N N . GLU A 1 253 ? 36.135 12.182 -23.983 1.00 74.94 253 GLU A N 1
ATOM 1991 C CA . GLU A 1 253 ? 37.574 12.345 -24.147 1.00 74.94 253 GLU A CA 1
ATOM 1992 C C . GLU A 1 253 ? 37.856 13.827 -24.392 1.00 74.94 253 GLU A C 1
ATOM 1994 O O . GLU A 1 253 ? 37.334 14.428 -25.335 1.00 74.94 253 GLU A O 1
ATOM 1999 N N . ALA A 1 254 ? 38.608 14.442 -23.490 1.00 77.19 254 ALA A N 1
ATOM 2000 C CA . ALA A 1 254 ? 39.084 15.800 -23.657 1.00 77.19 254 ALA A CA 1
ATOM 2001 C C . ALA A 1 254 ? 40.221 15.830 -24.701 1.00 77.19 254 ALA A C 1
ATOM 2003 O O . ALA A 1 254 ? 40.842 14.800 -24.974 1.00 77.19 254 ALA A O 1
ATOM 2004 N N . PRO A 1 255 ? 40.524 16.998 -25.301 1.00 83.00 255 PRO A N 1
ATOM 2005 C CA . PRO A 1 255 ? 41.549 17.115 -26.346 1.00 83.00 255 PRO A CA 1
ATOM 2006 C C . PRO A 1 255 ? 42.953 16.652 -25.924 1.00 83.00 255 PRO A C 1
ATOM 2008 O O . PRO A 1 255 ? 43.789 16.367 -26.775 1.00 83.00 255 PRO A O 1
ATOM 2011 N N . ASP A 1 256 ? 43.218 16.595 -24.619 1.00 85.62 256 ASP A N 1
ATOM 2012 C CA . ASP A 1 256 ? 44.467 16.137 -24.009 1.00 85.62 256 ASP A CA 1
ATOM 2013 C C . ASP A 1 256 ? 44.502 14.616 -23.740 1.00 85.62 256 ASP A C 1
ATOM 2015 O O . ASP A 1 256 ? 45.475 14.112 -23.181 1.00 85.62 256 ASP A O 1
ATOM 2019 N N . GLY A 1 257 ? 43.451 13.879 -24.119 1.00 79.81 257 GLY A N 1
ATOM 2020 C CA . GLY A 1 257 ? 43.293 12.448 -23.843 1.00 79.81 257 GLY A CA 1
ATOM 2021 C C . GLY A 1 257 ? 42.852 12.137 -22.408 1.00 79.81 257 GLY A C 1
ATOM 2022 O O . GLY A 1 257 ? 42.782 10.965 -22.025 1.00 79.81 257 GLY A O 1
ATOM 2023 N N . SER A 1 258 ? 42.556 13.154 -21.588 1.00 81.88 258 SER A N 1
ATOM 2024 C CA . SER A 1 258 ? 41.947 12.944 -20.275 1.00 81.88 258 SER A CA 1
ATOM 2025 C C . SER A 1 258 ? 40.455 12.626 -20.417 1.00 81.88 258 SER A C 1
ATOM 2027 O O . SER A 1 258 ? 39.793 13.020 -21.375 1.00 81.88 258 SER A O 1
ATOM 2029 N N . VAL A 1 259 ? 39.903 11.865 -19.470 1.00 73.50 259 VAL A N 1
ATOM 2030 C CA . VAL A 1 259 ? 38.472 11.539 -19.460 1.00 73.50 259 VAL A CA 1
ATOM 2031 C C . VAL A 1 259 ? 37.765 12.548 -18.565 1.00 73.50 259 VAL A C 1
ATOM 2033 O O . VAL A 1 259 ? 37.918 12.504 -17.344 1.00 73.50 259 VAL A O 1
ATOM 2036 N N . ALA A 1 260 ? 36.992 13.445 -19.172 1.00 77.06 260 ALA A N 1
ATOM 2037 C CA . ALA A 1 260 ? 36.128 14.366 -18.452 1.00 77.06 260 ALA A CA 1
ATOM 2038 C C . ALA A 1 260 ? 34.795 13.678 -18.125 1.00 77.06 260 ALA A C 1
ATOM 2040 O O . ALA A 1 260 ? 34.158 13.065 -18.987 1.00 77.06 260 ALA A O 1
ATOM 2041 N N . GLU A 1 261 ? 34.386 13.779 -16.862 1.00 75.69 261 GLU A N 1
ATOM 2042 C CA . GLU A 1 261 ? 33.085 13.324 -16.382 1.00 75.69 261 GLU A CA 1
ATOM 2043 C C . GLU A 1 261 ? 32.079 14.467 -16.561 1.00 75.69 261 GLU A C 1
ATOM 2045 O O . GLU A 1 261 ? 32.091 15.440 -15.805 1.00 75.69 261 GLU A O 1
ATOM 2050 N N . ASP A 1 262 ? 31.230 14.370 -17.583 1.00 73.31 262 ASP A N 1
ATOM 2051 C CA . ASP A 1 262 ? 30.115 15.294 -17.764 1.00 73.31 262 ASP A CA 1
ATOM 2052 C C . ASP A 1 262 ? 28.919 14.770 -16.960 1.00 73.31 262 ASP A C 1
ATOM 2054 O O . ASP A 1 262 ? 28.408 13.681 -17.229 1.00 73.31 262 ASP A O 1
ATOM 2058 N N . LYS A 1 263 ? 28.518 15.523 -15.929 1.00 74.12 263 LYS A N 1
ATOM 2059 C CA . LYS A 1 263 ? 27.386 15.195 -15.043 1.00 74.12 263 LYS A CA 1
ATOM 2060 C C . LYS A 1 263 ? 26.089 15.881 -15.469 1.00 74.12 263 LYS A C 1
ATOM 2062 O O . LYS A 1 263 ? 25.109 15.820 -14.722 1.00 74.12 263 LYS A O 1
ATOM 2067 N N . ASP A 1 264 ? 26.065 16.558 -16.619 1.00 71.75 264 ASP A N 1
ATOM 2068 C CA . ASP A 1 264 ? 24.866 17.247 -17.080 1.00 71.75 264 ASP A CA 1
ATOM 2069 C C . ASP A 1 264 ? 23.801 16.259 -17.585 1.00 71.75 264 ASP A C 1
ATOM 2071 O O . ASP A 1 264 ? 23.721 15.883 -18.756 1.00 71.75 264 ASP A O 1
ATOM 2075 N N . CYS A 1 265 ? 22.934 15.861 -16.655 1.00 63.44 265 CYS A N 1
ATOM 2076 C CA . CYS A 1 265 ? 21.792 14.991 -16.900 1.00 63.44 265 CYS A CA 1
ATOM 2077 C C . CYS A 1 265 ? 20.754 15.565 -17.874 1.00 63.44 265 CYS A C 1
ATOM 2079 O O . CYS A 1 265 ? 19.901 14.822 -18.364 1.00 63.44 265 CYS A O 1
ATOM 2081 N N . HIS A 1 266 ? 20.749 16.882 -18.095 1.00 66.88 266 HIS A N 1
ATOM 2082 C CA . HIS A 1 266 ? 19.782 17.527 -18.980 1.00 66.88 266 HIS A CA 1
ATOM 2083 C C . HIS A 1 266 ? 20.245 17.534 -20.440 1.00 66.88 266 HIS A C 1
ATOM 2085 O O . HIS A 1 266 ? 19.479 17.925 -21.325 1.00 66.88 266 HIS A O 1
ATOM 2091 N N . GLY A 1 267 ? 21.462 17.049 -20.706 1.00 70.06 267 GLY A N 1
ATOM 2092 C CA . GLY A 1 267 ? 22.009 16.936 -22.045 1.00 70.06 267 GLY A CA 1
ATOM 2093 C C . GLY A 1 267 ? 21.163 16.029 -22.941 1.00 70.06 267 GLY A C 1
ATOM 2094 O O . GLY A 1 267 ? 20.927 14.856 -22.642 1.00 70.06 267 GLY A O 1
ATOM 2095 N N . SER A 1 268 ? 20.776 16.549 -24.107 1.00 79.38 268 SER A N 1
ATOM 2096 C CA . SER A 1 268 ? 20.132 15.786 -25.188 1.00 79.38 268 SER A CA 1
ATOM 2097 C C . SER A 1 268 ? 20.907 14.515 -25.564 1.00 79.38 268 SER A C 1
ATOM 2099 O O . SER A 1 268 ? 20.297 13.516 -25.941 1.00 79.38 268 SER A O 1
ATOM 2101 N N . ALA A 1 269 ? 22.231 14.521 -25.382 1.00 78.94 269 ALA A N 1
ATOM 2102 C CA . ALA A 1 269 ? 23.120 13.394 -25.645 1.00 78.94 269 ALA A CA 1
ATOM 2103 C C . ALA A 1 269 ? 22.816 12.146 -24.794 1.00 78.94 269 ALA A C 1
ATOM 2105 O O . ALA A 1 269 ? 22.930 11.028 -25.293 1.00 78.94 269 ALA A O 1
ATOM 2106 N N . HIS A 1 270 ? 22.401 12.306 -23.531 1.00 80.31 270 HIS A N 1
ATOM 2107 C CA . HIS A 1 270 ? 22.094 11.164 -22.661 1.00 80.31 270 HIS A CA 1
ATOM 2108 C C . HIS A 1 270 ? 20.796 10.471 -23.087 1.00 80.31 270 HIS A C 1
ATOM 2110 O O . HIS A 1 270 ? 20.731 9.251 -23.230 1.00 80.31 270 HIS A O 1
ATOM 2116 N N . LEU A 1 271 ? 19.757 11.267 -23.353 1.00 83.44 271 LEU A N 1
ATOM 2117 C CA . LEU A 1 271 ? 18.489 10.759 -23.873 1.00 83.44 271 LEU A CA 1
ATOM 2118 C C . LEU A 1 271 ? 18.664 10.120 -25.252 1.00 83.44 271 LEU A C 1
ATOM 2120 O O . LEU A 1 271 ? 18.028 9.105 -25.530 1.00 83.44 271 LEU A O 1
ATOM 2124 N N . GLN A 1 272 ? 19.548 10.677 -26.083 1.00 86.81 272 GLN A N 1
ATOM 2125 C CA . GLN A 1 272 ? 19.912 10.091 -27.366 1.00 86.81 272 GLN A CA 1
ATOM 2126 C C . GLN A 1 272 ? 20.601 8.733 -27.189 1.00 86.81 272 GLN A C 1
ATOM 2128 O O . GLN A 1 272 ? 20.194 7.777 -27.839 1.00 86.81 272 GLN A O 1
ATOM 2133 N N . LEU A 1 273 ? 21.545 8.598 -26.246 1.00 84.81 273 LEU A N 1
ATOM 2134 C CA . LEU A 1 273 ? 22.167 7.306 -25.930 1.00 84.81 273 LEU A CA 1
ATOM 2135 C C . LEU A 1 273 ? 21.120 6.251 -25.546 1.00 84.81 273 LEU A C 1
ATOM 2137 O O . LEU A 1 273 ? 21.136 5.142 -26.075 1.00 84.81 273 LEU A O 1
ATOM 2141 N N . ILE A 1 274 ? 20.197 6.592 -24.640 1.00 88.19 274 ILE A N 1
ATOM 2142 C CA . ILE A 1 274 ? 19.130 5.677 -24.206 1.00 88.19 274 ILE A CA 1
ATOM 2143 C C . ILE A 1 274 ? 18.243 5.281 -25.393 1.00 88.19 274 ILE A C 1
ATOM 2145 O O . ILE A 1 274 ? 17.888 4.106 -25.523 1.00 88.19 274 ILE A O 1
ATOM 2149 N N . ASN A 1 275 ? 17.894 6.238 -26.258 1.00 90.62 275 ASN A N 1
ATOM 2150 C CA . ASN A 1 275 ? 17.098 5.976 -27.453 1.00 90.62 275 ASN A CA 1
ATOM 2151 C C . ASN A 1 275 ? 17.824 5.023 -28.415 1.00 90.62 275 ASN A C 1
ATOM 2153 O O . ASN A 1 275 ? 17.269 3.990 -28.779 1.00 90.62 275 ASN A O 1
ATOM 2157 N N . ASP A 1 276 ? 19.085 5.303 -28.744 1.00 88.19 276 ASP A N 1
ATOM 2158 C CA . ASP A 1 276 ? 19.885 4.503 -29.678 1.00 88.19 276 ASP A CA 1
ATOM 2159 C C . ASP A 1 276 ? 20.061 3.058 -29.179 1.00 88.19 276 ASP A C 1
ATOM 2161 O O . ASP A 1 276 ? 19.948 2.090 -29.935 1.00 88.19 276 ASP A O 1
ATOM 2165 N N . VAL A 1 277 ? 20.286 2.886 -27.874 1.00 88.38 277 VAL A N 1
ATOM 2166 C CA . VAL A 1 277 ? 20.410 1.564 -27.240 1.00 88.38 277 VAL A CA 1
ATOM 2167 C C . VAL A 1 277 ? 19.075 0.825 -27.242 1.00 88.38 277 VAL A C 1
ATOM 2169 O O . VAL A 1 277 ? 19.039 -0.385 -27.479 1.00 88.38 277 VAL A O 1
ATOM 2172 N N . SER A 1 278 ? 17.972 1.541 -27.023 1.00 90.25 278 SER A N 1
ATOM 2173 C CA . SER A 1 278 ? 16.624 0.973 -27.090 1.00 90.25 278 SER A CA 1
ATOM 2174 C C . SER A 1 278 ? 16.276 0.538 -28.516 1.00 90.25 278 SER A C 1
ATOM 2176 O O . SER A 1 278 ? 15.723 -0.545 -28.706 1.00 90.25 278 SER A O 1
ATOM 2178 N N . GLU A 1 279 ? 16.662 1.308 -29.537 1.00 91.00 279 GLU A N 1
ATOM 2179 C CA . GLU A 1 279 ? 16.468 0.944 -30.946 1.00 91.00 279 GLU A CA 1
ATOM 2180 C C . GLU A 1 279 ? 17.220 -0.336 -31.328 1.00 91.00 279 GLU A C 1
ATOM 2182 O O . GLU A 1 279 ? 16.684 -1.188 -32.053 1.00 91.00 279 GLU A O 1
ATOM 2187 N N . VAL A 1 280 ? 18.445 -0.495 -30.815 1.00 87.38 280 VAL A N 1
ATOM 2188 C CA . VAL A 1 280 ? 19.229 -1.730 -30.939 1.00 87.38 280 VAL A CA 1
ATOM 2189 C C . VAL A 1 280 ? 18.501 -2.885 -30.254 1.00 87.38 280 VAL A C 1
ATOM 2191 O O . VAL A 1 280 ? 18.267 -3.919 -30.887 1.00 87.38 280 VAL A O 1
ATOM 2194 N N . LEU A 1 281 ? 18.124 -2.715 -28.982 1.00 88.12 281 LEU A N 1
ATOM 2195 C CA . LEU A 1 281 ? 17.480 -3.750 -28.169 1.00 88.12 281 LEU A CA 1
ATOM 2196 C C . LEU A 1 281 ? 16.176 -4.244 -28.816 1.00 88.12 281 LEU A C 1
ATOM 2198 O O . LEU A 1 281 ? 15.935 -5.449 -28.894 1.00 88.12 281 LEU A O 1
ATOM 2202 N N . CYS A 1 282 ? 15.374 -3.323 -29.348 1.00 91.50 282 CYS A N 1
ATOM 2203 C CA . CYS A 1 282 ? 14.098 -3.610 -30.003 1.00 91.50 282 CYS A CA 1
ATOM 2204 C C . CYS A 1 282 ? 14.234 -3.939 -31.502 1.00 91.50 282 CYS A C 1
ATOM 2206 O O . CYS A 1 282 ? 13.232 -4.167 -32.180 1.00 91.50 282 CYS A O 1
ATOM 2208 N N . SER A 1 283 ? 15.459 -4.005 -32.045 1.00 90.44 283 SER A N 1
ATOM 2209 C CA . SER A 1 283 ? 15.735 -4.341 -33.452 1.00 90.44 283 SER A CA 1
ATOM 2210 C C . SER A 1 283 ? 14.994 -3.455 -34.472 1.00 90.44 283 SER A C 1
ATOM 2212 O O . SER A 1 283 ? 14.605 -3.922 -35.552 1.00 90.44 283 SER A O 1
ATOM 2214 N N . VAL A 1 284 ? 14.829 -2.162 -34.171 1.00 91.50 284 VAL A N 1
ATOM 2215 C CA . VAL A 1 284 ? 14.054 -1.212 -34.994 1.00 91.50 284 VAL A CA 1
ATOM 2216 C C . VAL A 1 284 ? 14.592 -1.128 -36.421 1.00 91.50 284 VAL A C 1
ATOM 2218 O O . VAL A 1 284 ? 13.815 -1.147 -37.379 1.00 91.50 284 VAL A O 1
ATOM 2221 N N . LYS A 1 285 ? 15.920 -1.126 -36.602 1.00 89.69 285 LYS A N 1
ATOM 2222 C CA . LYS A 1 285 ? 16.561 -1.109 -37.931 1.00 89.69 285 LYS A CA 1
ATOM 2223 C C . LYS A 1 285 ? 16.149 -2.319 -38.774 1.00 89.69 285 LYS A C 1
ATOM 2225 O O . LYS A 1 285 ? 15.793 -2.158 -39.941 1.00 89.69 285 LYS A O 1
ATOM 2230 N N . LYS A 1 286 ? 16.116 -3.521 -38.184 1.00 90.19 286 LYS A N 1
ATOM 2231 C CA . LYS A 1 286 ? 15.686 -4.752 -38.870 1.00 90.19 286 LYS A CA 1
ATOM 2232 C C . LYS A 1 286 ? 14.214 -4.673 -39.269 1.00 90.19 286 LYS A C 1
ATOM 2234 O O . LYS A 1 286 ? 13.884 -4.954 -40.418 1.00 90.19 286 LYS A O 1
ATOM 2239 N N . ALA A 1 287 ? 13.344 -4.244 -38.357 1.00 92.19 287 ALA A N 1
ATOM 2240 C CA . ALA A 1 287 ? 11.922 -4.075 -38.648 1.00 92.19 287 ALA A CA 1
ATOM 2241 C C . ALA A 1 287 ? 11.672 -3.010 -39.730 1.00 92.19 287 ALA A C 1
ATOM 2243 O O . ALA A 1 287 ? 10.862 -3.208 -40.634 1.00 92.19 287 ALA A O 1
ATOM 2244 N N . THR A 1 288 ? 12.442 -1.921 -39.706 1.00 94.50 288 THR A N 1
ATOM 2245 C CA . THR A 1 288 ? 12.398 -0.860 -40.719 1.00 94.50 288 THR A CA 1
ATOM 2246 C C . THR A 1 288 ? 12.848 -1.363 -42.089 1.00 94.50 288 THR A C 1
ATOM 2248 O O . THR A 1 288 ? 12.218 -1.025 -43.091 1.00 94.50 288 THR A O 1
ATOM 2251 N N . MET A 1 289 ? 13.904 -2.183 -42.153 1.00 93.12 289 MET A N 1
ATOM 2252 C CA . MET A 1 289 ? 14.359 -2.809 -43.399 1.00 93.12 289 MET A CA 1
ATOM 2253 C C . MET A 1 289 ? 13.306 -3.765 -43.960 1.00 93.12 289 MET A C 1
ATOM 2255 O O . MET A 1 289 ? 12.943 -3.613 -45.121 1.00 93.12 289 MET A O 1
ATOM 2259 N N . MET A 1 290 ? 12.737 -4.653 -43.134 1.00 92.12 290 MET A N 1
ATOM 2260 C CA . MET A 1 290 ? 11.646 -5.547 -43.555 1.00 92.12 290 MET A CA 1
ATOM 2261 C C . MET A 1 290 ? 10.444 -4.757 -44.081 1.00 92.12 290 MET A C 1
ATOM 2263 O O . MET A 1 290 ? 9.900 -5.078 -45.134 1.00 92.12 290 MET A O 1
ATOM 2267 N N . ARG A 1 291 ? 10.056 -3.677 -43.388 1.00 95.25 291 ARG A N 1
ATOM 2268 C CA . ARG A 1 291 ? 8.982 -2.786 -43.839 1.00 95.25 291 ARG A CA 1
ATOM 2269 C C . ARG A 1 291 ? 9.308 -2.175 -45.200 1.00 95.25 291 ARG A C 1
ATOM 2271 O O . ARG A 1 291 ? 8.473 -2.217 -46.093 1.00 95.25 291 ARG A O 1
ATOM 2278 N N . ARG A 1 292 ? 10.511 -1.620 -45.381 1.00 95.19 292 ARG A N 1
ATOM 2279 C CA . ARG A 1 292 ? 10.933 -1.023 -46.661 1.00 95.19 292 ARG A CA 1
ATOM 2280 C C . ARG A 1 292 ? 10.982 -2.054 -47.786 1.00 95.19 292 ARG A C 1
ATOM 2282 O O . ARG A 1 292 ? 10.596 -1.729 -48.898 1.00 95.19 292 ARG A O 1
ATOM 2289 N N . GLU A 1 293 ? 11.441 -3.267 -47.511 1.00 94.19 293 GLU A N 1
ATOM 2290 C CA . GLU A 1 293 ? 11.558 -4.334 -48.504 1.00 94.19 293 GLU A CA 1
ATOM 2291 C C . GLU A 1 293 ? 10.183 -4.834 -48.962 1.00 94.19 293 GLU A C 1
ATOM 2293 O O . GLU A 1 293 ? 9.884 -4.811 -50.154 1.00 94.19 293 GLU A O 1
ATOM 2298 N N . PHE A 1 294 ? 9.305 -5.204 -48.025 1.00 94.50 294 PHE A N 1
ATOM 2299 C CA . PHE A 1 294 ? 8.002 -5.779 -48.368 1.00 94.50 294 PHE A CA 1
ATOM 2300 C C . PHE A 1 294 ? 6.958 -4.744 -48.798 1.00 94.50 294 PHE A C 1
ATOM 2302 O O . PHE A 1 294 ? 6.053 -5.089 -49.556 1.00 94.50 294 PHE A O 1
ATOM 2309 N N . CYS A 1 295 ? 7.067 -3.487 -48.354 1.00 94.81 295 CYS A N 1
ATOM 2310 C CA . CYS A 1 295 ? 6.098 -2.438 -48.690 1.00 94.81 295 CYS A CA 1
ATOM 2311 C C . CYS A 1 295 ? 6.479 -1.581 -49.907 1.00 94.81 295 CYS A C 1
ATOM 2313 O O . CYS A 1 295 ? 5.696 -0.719 -50.293 1.00 94.81 295 CYS A O 1
ATOM 2315 N N . ARG A 1 296 ? 7.655 -1.777 -50.522 1.00 94.44 296 ARG A N 1
ATOM 2316 C CA . ARG A 1 296 ? 8.052 -1.029 -51.734 1.00 94.44 296 ARG A CA 1
ATOM 2317 C C . ARG A 1 296 ? 7.411 -1.574 -53.019 1.00 94.44 296 ARG A C 1
ATOM 2319 O O . ARG A 1 296 ? 7.394 -0.869 -54.022 1.00 94.44 296 ARG A O 1
ATOM 2326 N N . GLY A 1 297 ? 6.915 -2.814 -53.003 1.00 88.38 297 GLY A N 1
ATOM 2327 C CA . GLY A 1 297 ? 6.310 -3.485 -54.160 1.00 88.38 297 GLY A CA 1
ATOM 2328 C C . GLY A 1 297 ? 4.797 -3.277 -54.301 1.00 88.38 297 GLY A C 1
ATOM 2329 O O . GLY A 1 297 ? 4.159 -2.614 -53.488 1.00 88.38 297 GLY A O 1
ATOM 2330 N N . ASN A 1 298 ? 4.208 -3.882 -55.338 1.00 89.06 298 ASN A N 1
ATOM 2331 C CA . ASN A 1 298 ? 2.767 -3.809 -55.590 1.00 89.06 298 ASN A CA 1
ATOM 2332 C C . ASN A 1 298 ? 1.976 -4.434 -54.422 1.00 89.06 298 ASN A C 1
ATOM 2334 O O . ASN A 1 298 ? 2.132 -5.622 -54.113 1.00 89.06 298 ASN A O 1
ATOM 2338 N N . PHE A 1 299 ? 1.114 -3.631 -53.792 1.00 89.62 299 PHE A N 1
ATOM 2339 C CA . PHE A 1 299 ? 0.323 -4.018 -52.622 1.00 89.62 299 PHE A CA 1
ATOM 2340 C C . PHE A 1 299 ? -0.526 -5.274 -52.872 1.00 89.62 299 PHE A C 1
ATOM 2342 O O . PHE A 1 299 ? -0.699 -6.081 -51.965 1.00 89.62 299 PHE A O 1
ATOM 2349 N N . MET A 1 300 ? -0.977 -5.504 -54.109 1.00 88.00 300 MET A N 1
ATOM 2350 C CA . MET A 1 300 ? -1.792 -6.678 -54.450 1.00 88.00 300 MET A CA 1
ATOM 2351 C C . MET A 1 300 ? -1.040 -8.010 -54.291 1.00 88.00 300 MET A C 1
ATOM 2353 O O .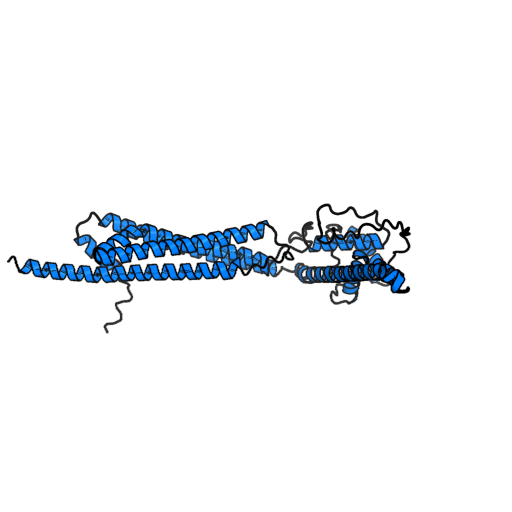 MET A 1 300 ? -1.660 -9.029 -54.011 1.00 88.00 300 MET A O 1
ATOM 2357 N N . ILE A 1 301 ? 0.292 -8.013 -54.431 1.00 90.31 301 ILE A N 1
ATOM 2358 C CA . ILE A 1 301 ? 1.120 -9.231 -54.347 1.00 90.31 301 ILE A CA 1
ATOM 2359 C C . ILE A 1 301 ? 1.748 -9.374 -52.952 1.00 90.31 301 ILE A C 1
ATOM 2361 O O . ILE A 1 301 ? 1.873 -10.481 -52.427 1.00 90.31 301 ILE A O 1
ATOM 2365 N N . HIS A 1 302 ? 2.133 -8.260 -52.322 1.00 91.94 302 HIS A N 1
ATOM 2366 C CA . HIS A 1 302 ? 2.865 -8.264 -51.049 1.00 91.94 302 HIS A CA 1
ATOM 2367 C C . HIS A 1 302 ? 2.073 -7.730 -49.853 1.00 91.94 302 HIS A C 1
ATOM 2369 O O . HIS A 1 302 ? 2.631 -7.650 -48.759 1.00 91.94 302 HIS A O 1
ATOM 2375 N N . GLY A 1 303 ? 0.785 -7.414 -50.013 1.00 93.00 303 GLY A N 1
ATOM 2376 C CA . GLY A 1 303 ? -0.033 -6.741 -48.998 1.00 93.00 303 GLY A CA 1
ATOM 2377 C C . GLY A 1 303 ? 0.023 -7.408 -47.625 1.00 93.00 303 GLY A C 1
ATOM 2378 O O . GLY A 1 303 ? 0.265 -6.736 -46.625 1.00 93.00 303 GLY A O 1
ATOM 2379 N N . ARG A 1 304 ? -0.067 -8.745 -47.573 1.00 94.31 304 ARG A N 1
ATOM 2380 C CA . ARG A 1 304 ? 0.056 -9.506 -46.319 1.00 94.31 304 ARG A CA 1
ATOM 2381 C C . ARG A 1 304 ? 1.432 -9.353 -45.658 1.00 94.31 304 ARG A C 1
ATOM 2383 O O . ARG A 1 304 ? 1.501 -9.055 -44.472 1.00 94.31 304 ARG A O 1
ATOM 2390 N N . ARG A 1 305 ? 2.524 -9.516 -46.413 1.00 91.88 305 ARG A N 1
ATOM 2391 C CA . ARG A 1 305 ? 3.896 -9.393 -45.878 1.00 91.88 305 ARG A CA 1
ATOM 2392 C C . ARG A 1 305 ? 4.220 -7.960 -45.466 1.00 91.88 305 ARG A C 1
ATOM 2394 O O . ARG A 1 305 ? 4.892 -7.749 -44.464 1.00 91.88 305 ARG A O 1
ATOM 2401 N N . CYS A 1 306 ? 3.721 -6.978 -46.213 1.00 95.69 306 CYS A N 1
ATOM 2402 C CA . CYS A 1 306 ? 3.840 -5.574 -45.844 1.00 95.69 306 CYS A CA 1
ATOM 2403 C C . CYS A 1 306 ? 3.084 -5.279 -44.538 1.00 95.69 306 CYS A C 1
ATOM 2405 O O . CYS A 1 306 ? 3.652 -4.656 -43.645 1.00 95.69 306 CYS A O 1
ATOM 2407 N N . ALA A 1 307 ? 1.853 -5.781 -44.378 1.00 93.88 307 ALA A N 1
ATOM 2408 C CA . ALA A 1 307 ? 1.101 -5.662 -43.128 1.00 93.88 307 ALA A CA 1
ATOM 2409 C C . ALA A 1 307 ? 1.835 -6.317 -41.943 1.00 93.88 307 ALA A C 1
ATOM 2411 O O . ALA A 1 307 ? 1.992 -5.684 -40.900 1.00 93.88 307 ALA A O 1
ATOM 2412 N N . GLU A 1 308 ? 2.352 -7.539 -42.106 1.00 92.81 308 GLU A N 1
ATOM 2413 C CA . GLU A 1 308 ? 3.150 -8.229 -41.079 1.00 92.81 308 GLU A CA 1
ATOM 2414 C C . GLU A 1 308 ? 4.415 -7.430 -40.708 1.00 92.81 308 GLU A C 1
ATOM 2416 O O . GLU A 1 308 ? 4.697 -7.218 -39.526 1.00 92.81 308 GLU A O 1
ATOM 2421 N N . ALA A 1 309 ? 5.140 -6.902 -41.699 1.00 93.12 309 ALA A N 1
ATOM 2422 C CA . ALA A 1 309 ? 6.318 -6.067 -41.475 1.00 93.12 309 ALA A CA 1
ATOM 2423 C C . ALA A 1 309 ? 5.981 -4.728 -40.795 1.00 93.12 309 ALA A C 1
ATOM 2425 O O . ALA A 1 309 ? 6.745 -4.249 -39.955 1.00 93.12 309 ALA A O 1
ATOM 2426 N N . TYR A 1 310 ? 4.830 -4.132 -41.118 1.00 95.00 310 TYR A N 1
ATOM 2427 C CA . TYR A 1 310 ? 4.346 -2.912 -40.476 1.00 95.00 310 TYR A CA 1
ATOM 2428 C C . TYR A 1 310 ? 3.985 -3.152 -39.005 1.00 95.00 310 TYR A C 1
ATOM 2430 O O . TYR A 1 310 ? 4.370 -2.361 -38.144 1.00 95.00 310 TYR A O 1
ATOM 2438 N N . ILE A 1 311 ? 3.312 -4.266 -38.694 1.00 94.25 311 ILE A N 1
ATOM 2439 C CA . ILE A 1 311 ? 3.012 -4.676 -37.313 1.00 94.25 311 ILE A CA 1
ATOM 2440 C C . ILE A 1 311 ? 4.311 -4.910 -36.534 1.00 94.25 311 ILE A C 1
ATOM 2442 O O . ILE A 1 311 ? 4.442 -4.424 -35.411 1.00 94.25 311 ILE A O 1
ATOM 2446 N N . ALA A 1 312 ? 5.287 -5.605 -37.126 1.00 91.31 312 ALA A N 1
ATOM 2447 C CA . ALA A 1 312 ? 6.590 -5.829 -36.503 1.00 91.31 312 ALA A CA 1
ATOM 2448 C C . ALA A 1 312 ? 7.327 -4.511 -36.212 1.00 91.31 312 ALA A C 1
ATOM 2450 O O . ALA A 1 312 ? 7.885 -4.345 -35.131 1.00 91.31 312 ALA A O 1
ATOM 2451 N N . TYR A 1 313 ? 7.288 -3.556 -37.146 1.00 95.50 313 TYR A N 1
ATOM 2452 C CA . TYR A 1 313 ? 7.843 -2.217 -36.946 1.00 95.50 313 TYR A CA 1
ATOM 2453 C C . TYR A 1 313 ? 7.143 -1.462 -35.812 1.00 95.50 313 TYR A C 1
ATOM 2455 O O . TYR A 1 313 ? 7.819 -0.919 -34.945 1.00 95.50 313 TYR A O 1
ATOM 2463 N N . ARG A 1 314 ? 5.806 -1.470 -35.768 1.00 96.19 314 ARG A N 1
ATOM 2464 C CA . ARG A 1 314 ? 5.049 -0.802 -34.703 1.00 96.19 314 ARG A CA 1
ATOM 2465 C C . ARG A 1 314 ? 5.367 -1.386 -33.324 1.00 96.19 314 ARG A C 1
ATOM 2467 O O . ARG A 1 314 ? 5.639 -0.623 -32.410 1.00 96.19 314 ARG A O 1
ATOM 2474 N N . LYS A 1 315 ? 5.420 -2.715 -33.193 1.00 92.62 315 LYS A N 1
ATOM 2475 C CA . LYS A 1 315 ? 5.820 -3.379 -31.939 1.00 92.62 315 LYS A CA 1
ATOM 2476 C C . LYS A 1 315 ? 7.258 -3.050 -31.531 1.00 92.62 315 LYS A C 1
ATOM 2478 O O . LYS A 1 315 ? 7.542 -2.923 -30.346 1.00 92.62 315 LYS A O 1
ATOM 2483 N N . ALA A 1 316 ? 8.166 -2.916 -32.501 1.00 92.19 316 ALA A N 1
ATOM 2484 C CA . ALA A 1 316 ? 9.536 -2.492 -32.227 1.00 92.19 316 ALA A CA 1
ATOM 2485 C C . ALA A 1 316 ? 9.584 -1.048 -31.698 1.00 92.19 316 ALA A C 1
ATOM 2487 O O . ALA A 1 316 ? 10.324 -0.790 -30.758 1.00 92.19 316 ALA A O 1
ATOM 2488 N N . MET A 1 317 ? 8.770 -0.138 -32.246 1.00 95.12 317 MET A N 1
ATOM 2489 C CA . MET A 1 317 ? 8.640 1.234 -31.735 1.00 95.12 317 MET A CA 1
ATOM 2490 C C . MET A 1 317 ? 8.000 1.276 -30.339 1.00 95.12 317 MET A C 1
ATOM 2492 O O . MET A 1 317 ? 8.544 1.927 -29.459 1.00 95.12 317 MET A O 1
ATOM 2496 N N . GLU A 1 318 ? 6.921 0.521 -30.103 1.00 91.88 318 GLU A N 1
ATOM 2497 C CA . GLU A 1 318 ? 6.290 0.401 -28.774 1.00 91.88 318 GLU A CA 1
ATOM 2498 C C . GLU A 1 318 ? 7.297 -0.113 -27.725 1.00 91.88 318 GLU A C 1
ATOM 2500 O O . GLU A 1 318 ? 7.399 0.434 -26.633 1.00 91.88 318 GLU A O 1
ATOM 2505 N N . CYS A 1 319 ? 8.134 -1.090 -28.091 1.00 92.25 319 CYS A N 1
ATOM 2506 C CA . CYS A 1 319 ? 9.242 -1.561 -27.256 1.00 92.25 319 CYS A CA 1
ATOM 2507 C C . CYS A 1 319 ? 10.277 -0.461 -26.946 1.00 92.25 319 CYS A C 1
ATOM 2509 O O . CYS A 1 319 ? 10.812 -0.426 -25.835 1.00 92.25 319 CYS A O 1
ATOM 2511 N N . VAL A 1 320 ? 10.589 0.427 -27.901 1.00 92.44 320 VAL A N 1
ATOM 2512 C CA . VAL A 1 320 ? 11.498 1.563 -27.660 1.00 92.44 320 VAL A CA 1
ATOM 2513 C C . VAL A 1 320 ? 10.873 2.539 -26.675 1.00 92.44 320 VAL A C 1
ATOM 2515 O O . VAL A 1 320 ? 11.531 2.913 -25.707 1.00 92.44 320 VAL A O 1
ATOM 2518 N N . ASP A 1 321 ? 9.608 2.900 -26.882 1.00 91.75 321 ASP A N 1
ATOM 2519 C CA . ASP A 1 321 ? 8.885 3.822 -26.008 1.00 91.75 321 ASP A CA 1
ATOM 2520 C C . ASP A 1 321 ? 8.786 3.280 -24.571 1.00 91.75 321 ASP A C 1
ATOM 2522 O O . ASP A 1 321 ? 9.014 4.024 -23.611 1.00 91.75 321 ASP A O 1
ATOM 2526 N N . ASP A 1 322 ? 8.535 1.976 -24.412 1.00 89.12 322 ASP A N 1
ATOM 2527 C CA . ASP A 1 322 ? 8.505 1.295 -23.114 1.00 89.12 322 ASP A CA 1
ATOM 2528 C C . ASP A 1 322 ? 9.874 1.329 -22.418 1.00 89.12 322 ASP A C 1
ATOM 2530 O O . ASP A 1 322 ? 9.973 1.755 -21.264 1.00 89.12 322 ASP A O 1
ATOM 2534 N N . ASN A 1 323 ? 10.953 0.954 -23.117 1.00 90.00 323 ASN A N 1
ATOM 2535 C CA . ASN A 1 323 ? 12.305 0.979 -22.547 1.00 90.00 323 ASN A CA 1
ATOM 2536 C C . ASN A 1 323 ? 12.770 2.407 -22.219 1.00 90.00 323 ASN A C 1
ATOM 2538 O O . ASN A 1 323 ? 13.412 2.624 -21.190 1.00 90.00 323 ASN A O 1
ATOM 2542 N N . LEU A 1 324 ? 12.418 3.395 -23.047 1.00 90.81 324 LEU A N 1
ATOM 2543 C CA . LEU A 1 324 ? 12.696 4.809 -22.794 1.00 90.81 324 LEU A CA 1
ATOM 2544 C C . LEU A 1 324 ? 11.932 5.304 -21.558 1.00 90.81 324 LEU A C 1
ATOM 2546 O O . LEU A 1 324 ? 12.487 6.020 -20.722 1.00 90.81 324 LEU A O 1
ATOM 2550 N N . SER A 1 325 ? 10.659 4.926 -21.430 1.00 89.44 325 SER A N 1
ATOM 2551 C CA . SER A 1 325 ? 9.824 5.226 -20.264 1.00 89.44 325 SER A CA 1
ATOM 2552 C C . SER A 1 325 ? 10.418 4.620 -18.993 1.00 89.44 325 SER A C 1
ATOM 2554 O O . SER A 1 325 ? 10.550 5.303 -17.975 1.00 89.44 325 SER A O 1
ATOM 2556 N N . ASP A 1 326 ? 10.853 3.365 -19.058 1.00 89.75 326 ASP A N 1
ATOM 2557 C CA . ASP A 1 326 ? 11.454 2.651 -17.937 1.00 89.75 326 ASP A CA 1
ATOM 2558 C C . ASP A 1 326 ? 12.817 3.222 -17.540 1.00 89.75 326 ASP A C 1
ATOM 2560 O O . ASP A 1 326 ? 13.065 3.450 -16.353 1.00 89.75 326 ASP A O 1
ATOM 2564 N N . ALA A 1 327 ? 13.659 3.572 -18.513 1.00 88.81 327 ALA A N 1
ATOM 2565 C CA . ALA A 1 327 ? 14.913 4.274 -18.270 1.00 88.81 327 ALA A CA 1
ATOM 2566 C C . ALA A 1 327 ? 14.676 5.649 -17.622 1.00 88.81 327 ALA A C 1
ATOM 2568 O O . ALA A 1 327 ? 15.341 5.979 -16.643 1.00 88.81 327 ALA A O 1
ATOM 2569 N N . LYS A 1 328 ? 13.679 6.423 -18.079 1.00 86.44 328 LYS A N 1
ATOM 2570 C CA . LYS A 1 328 ? 13.299 7.712 -17.464 1.00 86.44 328 LYS A CA 1
ATOM 2571 C C . LYS A 1 328 ? 12.788 7.552 -16.030 1.00 86.44 328 LYS A C 1
ATOM 2573 O O . LYS A 1 328 ? 13.102 8.384 -15.175 1.00 86.44 328 LYS A O 1
ATOM 2578 N N . LYS A 1 329 ? 12.023 6.493 -15.737 1.00 86.50 329 LYS A N 1
ATOM 2579 C CA . LYS A 1 329 ? 11.602 6.160 -14.362 1.00 86.50 329 LYS A CA 1
ATOM 2580 C C . LYS A 1 329 ? 12.816 5.842 -13.491 1.00 86.50 329 LYS A C 1
ATOM 2582 O O . LYS A 1 329 ? 12.931 6.385 -12.392 1.00 86.50 329 LYS A O 1
ATOM 2587 N N . CYS A 1 330 ? 13.718 4.997 -13.989 1.00 86.81 330 CYS A N 1
ATOM 2588 C CA . CYS A 1 330 ? 14.952 4.634 -13.302 1.00 86.81 330 CYS A CA 1
ATOM 2589 C C . CYS A 1 330 ? 15.844 5.839 -13.049 1.00 86.81 330 CYS A C 1
ATOM 2591 O O . CYS A 1 330 ? 16.318 6.001 -11.936 1.00 86.81 330 CYS A O 1
ATOM 2593 N N . TYR A 1 331 ? 15.982 6.725 -14.027 1.00 83.00 331 TYR A N 1
ATOM 2594 C CA . TYR A 1 331 ? 16.690 7.989 -13.899 1.00 83.00 331 TYR A CA 1
ATOM 2595 C C . TYR A 1 331 ? 16.092 8.869 -12.789 1.00 83.00 331 TYR A C 1
ATOM 2597 O O . TYR A 1 331 ? 16.778 9.201 -11.824 1.00 83.00 331 TYR A O 1
ATOM 2605 N N . LYS A 1 332 ? 14.787 9.169 -12.854 1.00 81.00 332 LYS A N 1
ATOM 2606 C CA . LYS A 1 332 ? 14.114 10.067 -11.898 1.00 81.00 332 LYS A CA 1
ATOM 2607 C C . LYS A 1 332 ? 14.203 9.582 -10.448 1.00 81.00 332 LYS A C 1
ATOM 2609 O O . LYS A 1 332 ? 14.276 10.391 -9.530 1.00 81.00 332 LYS A O 1
ATOM 2614 N N . VAL A 1 333 ? 14.156 8.268 -10.234 1.00 79.94 333 VAL A N 1
ATOM 2615 C CA . VAL A 1 333 ? 14.225 7.667 -8.892 1.00 79.94 333 VAL A CA 1
ATOM 2616 C C . VAL A 1 333 ? 15.675 7.430 -8.454 1.00 79.94 333 VAL A C 1
ATOM 2618 O O . VAL A 1 333 ? 16.019 7.691 -7.304 1.00 79.94 333 VAL A O 1
ATOM 2621 N N . CYS A 1 334 ? 16.498 6.983 -9.402 1.00 79.69 334 CYS A N 1
ATOM 2622 C CA . CYS A 1 334 ? 17.957 6.846 -9.423 1.00 79.69 334 CYS A CA 1
ATOM 2623 C C . CYS A 1 334 ? 18.692 8.037 -8.834 1.00 79.69 334 CYS A C 1
ATOM 2625 O O . CYS A 1 334 ? 19.432 7.941 -7.860 1.00 79.69 334 CYS A O 1
ATOM 2627 N N . GLN A 1 335 ? 18.421 9.190 -9.431 1.00 73.44 335 GLN A N 1
ATOM 2628 C CA . GLN A 1 335 ? 19.127 10.433 -9.169 1.00 73.44 335 GLN A CA 1
ATOM 2629 C C . GLN A 1 335 ? 19.010 10.885 -7.707 1.00 73.44 335 GLN A C 1
ATOM 2631 O O . GLN A 1 335 ? 19.907 11.533 -7.173 1.00 73.44 335 GLN A O 1
ATOM 2636 N N . TRP A 1 336 ? 17.932 10.501 -7.019 1.00 65.50 336 TRP A N 1
ATOM 2637 C CA . TRP A 1 336 ? 17.739 10.820 -5.606 1.00 65.50 336 TRP A CA 1
ATOM 2638 C C . TRP A 1 336 ? 18.613 9.984 -4.661 1.00 65.50 336 TRP A C 1
ATOM 2640 O O . TRP A 1 336 ? 18.642 10.282 -3.468 1.00 65.50 336 TRP A O 1
ATOM 2650 N N . SER A 1 337 ? 19.320 8.953 -5.145 1.00 58.81 337 SER A N 1
ATOM 2651 C CA . SER A 1 337 ? 20.140 8.083 -4.292 1.00 58.81 337 SER A CA 1
ATOM 2652 C C . SER A 1 337 ? 21.501 8.667 -3.918 1.00 58.81 337 SER A C 1
ATOM 2654 O O . SER A 1 337 ? 22.142 8.132 -3.019 1.00 58.81 337 SER A O 1
ATOM 2656 N N . HIS A 1 338 ? 21.956 9.742 -4.571 1.00 60.00 338 HIS A N 1
ATOM 2657 C CA . HIS A 1 338 ? 23.227 10.397 -4.228 1.00 60.00 338 HIS A CA 1
ATOM 2658 C C . HIS A 1 338 ? 23.140 11.308 -2.986 1.00 60.00 338 HIS A C 1
ATOM 2660 O O . HIS A 1 338 ? 24.163 11.808 -2.526 1.00 60.00 338 HIS A O 1
ATOM 2666 N N . GLY A 1 339 ? 21.945 11.486 -2.408 1.00 65.38 339 GLY A N 1
ATOM 2667 C CA . GLY A 1 339 ? 21.717 12.120 -1.105 1.00 65.38 339 GLY A CA 1
ATOM 2668 C C . GLY A 1 339 ? 20.897 11.220 -0.178 1.00 65.38 339 GLY A C 1
ATOM 2669 O O . GLY A 1 339 ? 20.521 10.113 -0.561 1.00 65.38 339 GLY A O 1
ATOM 2670 N N . GLU A 1 340 ? 20.600 11.682 1.042 1.00 66.19 340 GLU A N 1
ATOM 2671 C CA . GLU A 1 340 ? 19.714 10.951 1.956 1.00 66.19 340 GLU A CA 1
ATOM 2672 C C . GLU A 1 340 ? 18.331 10.792 1.285 1.00 66.19 340 GLU A C 1
ATOM 2674 O O . GLU A 1 340 ? 17.628 11.789 1.080 1.00 66.19 340 GLU A O 1
ATOM 2679 N N . PRO A 1 341 ? 17.919 9.577 0.873 1.00 69.75 341 PRO A N 1
ATOM 2680 C CA . PRO A 1 341 ? 16.742 9.420 0.032 1.00 69.75 341 PRO A CA 1
ATOM 2681 C C . PRO A 1 341 ? 15.510 9.884 0.801 1.00 69.75 341 PRO A C 1
ATOM 2683 O O . PRO A 1 341 ? 15.198 9.341 1.863 1.00 69.75 341 PRO A O 1
ATOM 2686 N N . GLN A 1 342 ? 14.743 10.827 0.248 1.00 79.00 342 GLN A N 1
ATOM 2687 C CA . GLN A 1 342 ? 13.487 11.281 0.866 1.00 79.00 342 GLN A CA 1
ATOM 2688 C C . GLN A 1 342 ? 12.548 10.103 1.187 1.00 79.00 342 GLN A C 1
ATOM 2690 O O . GLN A 1 342 ? 11.819 10.126 2.176 1.00 79.00 342 GLN A O 1
ATOM 2695 N N . ARG A 1 343 ? 12.643 9.021 0.404 1.00 79.75 343 ARG A N 1
ATOM 2696 C CA . ARG A 1 343 ? 11.966 7.739 0.634 1.00 79.75 343 ARG A CA 1
ATOM 2697 C C . ARG A 1 343 ? 12.342 7.070 1.954 1.00 79.75 343 ARG A C 1
ATOM 2699 O O . ARG A 1 343 ? 11.455 6.576 2.642 1.00 79.75 343 ARG A O 1
ATOM 2706 N N . LEU A 1 344 ? 13.624 7.048 2.321 1.00 83.25 344 LEU A N 1
ATOM 2707 C CA . LEU A 1 344 ? 14.089 6.495 3.597 1.00 83.25 344 LEU A CA 1
ATOM 2708 C C . LEU A 1 344 ? 13.557 7.319 4.764 1.00 83.25 344 LEU A C 1
ATOM 2710 O O . LEU A 1 344 ? 13.044 6.750 5.729 1.00 83.25 344 LEU A O 1
ATOM 2714 N N . ARG A 1 345 ? 13.615 8.649 4.644 1.00 87.94 345 ARG A N 1
ATOM 2715 C CA . ARG A 1 345 ? 13.085 9.565 5.657 1.00 87.94 345 ARG A CA 1
ATOM 2716 C C . ARG A 1 345 ? 11.576 9.396 5.829 1.00 87.94 345 ARG A C 1
ATOM 2718 O O . ARG A 1 345 ? 11.110 9.271 6.959 1.00 87.94 345 ARG A O 1
ATOM 2725 N N . LEU A 1 346 ? 10.828 9.290 4.728 1.00 88.31 346 LEU A N 1
ATOM 2726 C CA . LEU A 1 346 ? 9.394 9.000 4.747 1.00 88.31 346 LEU A CA 1
ATOM 2727 C C . LEU A 1 346 ? 9.112 7.625 5.366 1.00 88.31 346 LEU A C 1
ATOM 2729 O O . LEU A 1 346 ? 8.268 7.518 6.249 1.00 88.31 346 LEU A O 1
ATOM 2733 N N . ARG A 1 347 ? 9.856 6.581 4.976 1.00 90.38 347 ARG A N 1
ATOM 2734 C CA . ARG A 1 347 ? 9.732 5.229 5.546 1.00 90.38 347 ARG A CA 1
ATOM 2735 C C . ARG A 1 347 ? 9.928 5.232 7.053 1.00 90.38 347 ARG A C 1
ATOM 2737 O O . ARG A 1 347 ? 9.169 4.595 7.780 1.00 90.38 347 ARG A O 1
ATOM 2744 N N . HIS A 1 348 ? 10.982 5.905 7.501 1.00 93.00 348 HIS A N 1
ATOM 2745 C CA . HIS A 1 348 ? 11.328 5.996 8.905 1.00 93.00 348 HIS A CA 1
ATOM 2746 C C . HIS A 1 348 ? 10.253 6.772 9.667 1.00 93.00 348 HIS A C 1
ATOM 2748 O O . HIS A 1 348 ? 9.733 6.259 10.652 1.00 93.00 348 HIS A O 1
ATOM 2754 N N . SER A 1 349 ? 9.852 7.939 9.157 1.00 94.62 349 SER A N 1
ATOM 2755 C CA . SER A 1 349 ? 8.795 8.768 9.739 1.00 94.62 349 SER A CA 1
ATOM 2756 C C . SER A 1 349 ? 7.475 8.005 9.865 1.00 94.62 349 SER A C 1
ATOM 2758 O O . SER A 1 349 ? 6.960 7.882 10.971 1.00 94.62 349 SER A O 1
ATOM 2760 N N . VAL A 1 350 ? 6.988 7.387 8.785 1.00 94.62 350 VAL A N 1
ATOM 2761 C CA . VAL A 1 350 ? 5.740 6.603 8.779 1.00 94.62 350 VAL A CA 1
ATOM 2762 C C . VAL A 1 350 ? 5.803 5.461 9.790 1.00 94.62 350 VAL A C 1
ATOM 2764 O O . VAL A 1 350 ? 4.882 5.283 10.585 1.00 94.62 350 VAL A O 1
ATOM 2767 N N . ARG A 1 351 ? 6.909 4.707 9.820 1.00 95.62 351 ARG A N 1
ATOM 2768 C CA . ARG A 1 351 ? 7.081 3.597 10.765 1.00 95.62 351 ARG A CA 1
ATOM 2769 C C . ARG A 1 351 ? 7.108 4.075 12.216 1.00 95.62 351 ARG A C 1
ATOM 2771 O O . ARG A 1 351 ? 6.533 3.415 13.078 1.00 95.62 351 ARG A O 1
ATOM 2778 N N . VAL A 1 352 ? 7.788 5.184 12.499 1.00 97.00 352 VAL A N 1
ATOM 2779 C CA . VAL A 1 352 ? 7.847 5.769 13.844 1.00 97.00 352 VAL A CA 1
ATOM 2780 C C . VAL A 1 352 ? 6.457 6.243 14.266 1.00 97.00 352 VAL A C 1
ATOM 2782 O O . VAL A 1 352 ? 5.987 5.831 15.324 1.00 97.00 352 VAL A O 1
ATOM 2785 N N . SER A 1 353 ? 5.758 7.004 13.421 1.00 96.62 353 SER A N 1
ATOM 2786 C CA . SER A 1 353 ? 4.401 7.489 13.694 1.00 96.62 353 SER A CA 1
ATOM 2787 C C . SER A 1 353 ? 3.412 6.347 13.942 1.00 96.62 353 SER A C 1
ATOM 2789 O O . SER A 1 353 ? 2.662 6.385 14.915 1.00 96.62 353 SER A O 1
ATOM 2791 N N . ILE A 1 354 ? 3.446 5.290 13.125 1.00 96.38 354 ILE A N 1
ATOM 2792 C CA . ILE A 1 354 ? 2.556 4.130 13.281 1.00 96.38 354 ILE A CA 1
ATOM 2793 C C . ILE A 1 354 ? 2.872 3.346 14.557 1.00 96.38 354 ILE A C 1
ATOM 2795 O O . ILE A 1 354 ? 1.948 2.926 15.256 1.00 96.38 354 ILE A O 1
ATOM 2799 N N . LYS A 1 355 ? 4.152 3.173 14.911 1.00 96.62 355 LYS A N 1
ATOM 2800 C CA . LYS A 1 355 ? 4.541 2.531 16.177 1.00 96.62 355 LYS A CA 1
ATOM 2801 C C . LYS A 1 355 ? 4.066 3.323 17.391 1.00 96.62 355 LYS A C 1
ATOM 2803 O O . LYS A 1 355 ? 3.536 2.716 18.316 1.00 96.62 355 LYS A O 1
ATOM 2808 N N . TRP A 1 356 ? 4.211 4.648 17.371 1.00 98.12 356 TRP A N 1
ATOM 2809 C CA . TRP A 1 356 ? 3.702 5.520 18.432 1.00 98.12 356 TRP A CA 1
ATOM 2810 C C . TRP A 1 356 ? 2.182 5.433 18.560 1.00 98.12 356 TRP A C 1
ATOM 2812 O O . TRP A 1 356 ? 1.681 5.188 19.655 1.00 98.12 356 TRP A O 1
ATOM 2822 N N . ALA A 1 357 ? 1.453 5.541 17.447 1.00 97.81 357 ALA A N 1
ATOM 2823 C CA . ALA A 1 357 ? -0.002 5.407 17.437 1.00 97.81 357 ALA A CA 1
ATOM 2824 C C . ALA A 1 357 ? -0.457 4.026 17.944 1.00 97.81 357 ALA A C 1
ATOM 2826 O O . ALA A 1 357 ? -1.371 3.931 18.758 1.00 97.81 357 ALA A O 1
ATOM 2827 N N . THR A 1 358 ? 0.225 2.955 17.526 1.00 97.31 358 THR A N 1
ATOM 2828 C CA . THR A 1 358 ? -0.052 1.591 18.002 1.00 97.31 358 THR A CA 1
ATOM 2829 C C . THR A 1 358 ? 0.209 1.467 19.503 1.00 97.31 358 THR A C 1
ATOM 2831 O O . THR A 1 358 ? -0.623 0.921 20.221 1.00 97.31 358 THR A O 1
ATOM 2834 N N . GLY A 1 359 ? 1.333 1.996 19.997 1.00 97.75 359 GLY A N 1
ATOM 2835 C CA . GLY A 1 359 ? 1.664 1.994 21.423 1.00 97.75 359 GLY A CA 1
ATOM 2836 C C . GLY A 1 359 ? 0.626 2.740 22.263 1.00 97.75 359 GLY A C 1
ATOM 2837 O O . GLY A 1 359 ? 0.186 2.222 23.287 1.00 97.75 359 GLY A O 1
ATOM 2838 N N . LEU A 1 360 ? 0.171 3.904 21.789 1.00 98.19 360 LEU A N 1
ATOM 2839 C CA . LEU A 1 360 ? -0.895 4.674 22.430 1.00 98.19 360 LEU A CA 1
ATOM 2840 C C . LEU A 1 360 ? -2.217 3.892 22.466 1.00 98.19 360 LEU A C 1
ATOM 2842 O O . LEU A 1 360 ? -2.842 3.807 23.519 1.00 98.19 360 LEU A O 1
ATOM 2846 N N . LEU A 1 361 ? -2.623 3.276 21.352 1.00 96.81 361 LEU A N 1
ATOM 2847 C CA . LEU A 1 361 ? -3.840 2.457 21.295 1.00 96.81 361 LEU A CA 1
ATOM 2848 C C . LEU 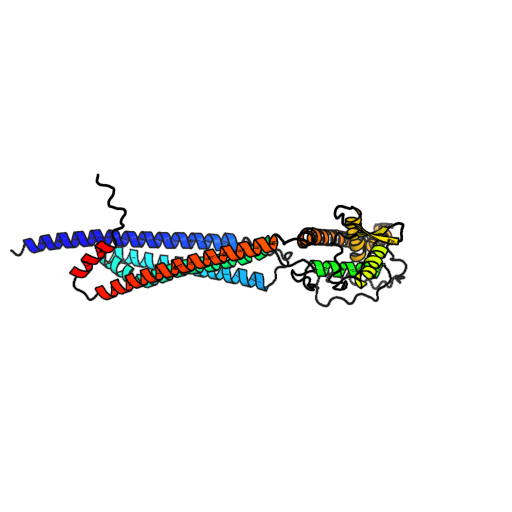A 1 361 ? -3.779 1.263 22.252 1.00 96.81 361 LEU A C 1
ATOM 2850 O O . LEU A 1 361 ? -4.761 0.986 22.937 1.00 96.81 361 LEU A O 1
ATOM 2854 N N . VAL A 1 362 ? -2.632 0.584 22.338 1.00 97.38 362 VAL A N 1
ATOM 2855 C CA . VAL A 1 362 ? -2.427 -0.526 23.281 1.00 97.38 362 VAL A CA 1
ATOM 2856 C C . VAL A 1 362 ? -2.491 -0.034 24.728 1.00 97.38 362 VAL A C 1
ATOM 2858 O O . VAL A 1 362 ? -3.132 -0.679 25.553 1.00 97.38 362 VAL A O 1
ATOM 2861 N N . ALA A 1 363 ? -1.890 1.115 25.046 1.00 97.81 363 ALA A N 1
ATOM 2862 C CA . ALA A 1 363 ? -1.957 1.697 26.386 1.00 97.81 363 ALA A CA 1
ATOM 2863 C C . ALA A 1 363 ? -3.398 2.071 26.782 1.00 97.81 363 ALA A C 1
ATOM 2865 O O . ALA A 1 363 ? -3.838 1.741 27.884 1.00 97.81 363 ALA A O 1
ATOM 2866 N N . LEU A 1 364 ? -4.155 2.693 25.870 1.00 96.44 364 LEU A N 1
ATOM 2867 C CA . LEU A 1 364 ? -5.570 3.018 26.076 1.00 96.44 364 LEU A CA 1
ATOM 2868 C C . LEU A 1 364 ? -6.418 1.755 26.267 1.00 96.44 364 LEU A C 1
ATOM 2870 O O . LEU A 1 364 ? -7.231 1.699 27.191 1.00 96.44 364 LEU A O 1
ATOM 2874 N N . PHE A 1 365 ? -6.190 0.731 25.441 1.00 95.88 365 PHE A N 1
ATOM 2875 C CA . PHE A 1 365 ? -6.850 -0.565 25.562 1.00 95.88 365 PHE A CA 1
ATOM 2876 C C . PHE A 1 365 ? -6.573 -1.215 26.920 1.00 95.88 365 PHE A C 1
ATOM 2878 O O . PHE A 1 365 ? -7.512 -1.608 27.604 1.00 95.88 365 PHE A O 1
ATOM 2885 N N . LEU A 1 366 ? -5.309 -1.292 27.347 1.00 96.38 366 LEU A N 1
ATOM 2886 C CA . LEU A 1 366 ? -4.944 -1.874 28.641 1.00 96.38 366 LEU A CA 1
ATOM 2887 C C . LEU A 1 366 ? -5.556 -1.091 29.806 1.00 96.38 366 LEU A C 1
ATOM 2889 O O . LEU A 1 366 ? -6.104 -1.697 30.724 1.00 96.38 366 LEU A O 1
ATOM 2893 N N . GLY A 1 367 ? -5.526 0.244 29.753 1.00 95.56 367 GLY A N 1
ATOM 2894 C CA . GLY A 1 367 ? -6.147 1.091 30.771 1.00 95.56 367 GLY A CA 1
ATOM 2895 C C . GLY A 1 367 ? -7.654 0.855 30.888 1.00 95.56 367 GLY A C 1
ATOM 2896 O O . GLY A 1 367 ? -8.177 0.713 31.996 1.00 95.56 367 GLY A O 1
ATOM 2897 N N . ARG A 1 368 ? -8.357 0.746 29.755 1.00 92.50 368 ARG A N 1
ATOM 2898 C CA . ARG A 1 368 ? -9.790 0.424 29.746 1.00 92.50 368 ARG A CA 1
ATOM 2899 C C . ARG A 1 368 ? -10.086 -1.006 30.166 1.00 92.50 368 ARG A C 1
ATOM 2901 O O . ARG A 1 368 ? -11.003 -1.208 30.953 1.00 92.50 368 ARG A O 1
ATOM 2908 N N . LEU A 1 369 ? -9.291 -1.976 29.725 1.00 91.38 369 LEU A N 1
ATOM 2909 C CA . LEU A 1 369 ? -9.432 -3.374 30.121 1.00 91.38 369 LEU A CA 1
ATOM 2910 C C . LEU A 1 369 ? -9.299 -3.528 31.639 1.00 91.38 369 LEU A C 1
ATOM 2912 O O . LEU A 1 369 ? -10.132 -4.183 32.259 1.00 91.38 369 LEU A O 1
ATOM 2916 N N . VAL A 1 370 ? -8.298 -2.885 32.250 1.00 93.50 370 VAL A N 1
ATOM 2917 C CA . VAL A 1 370 ? -8.107 -2.902 33.708 1.00 93.50 370 VAL A CA 1
ATOM 2918 C C . VAL A 1 370 ? -9.314 -2.296 34.420 1.00 93.50 370 VAL A C 1
ATOM 2920 O O . VAL A 1 370 ? -9.836 -2.918 35.343 1.00 93.50 370 VAL A O 1
ATOM 2923 N N . ARG A 1 371 ? -9.810 -1.134 33.971 1.00 90.25 371 ARG A N 1
ATOM 2924 C CA . ARG A 1 371 ? -11.010 -0.509 34.554 1.00 90.25 371 ARG A CA 1
ATOM 2925 C C . ARG A 1 371 ? -12.251 -1.391 34.402 1.00 90.25 371 ARG A C 1
ATOM 2927 O O . ARG A 1 371 ? -12.982 -1.570 35.372 1.00 90.25 371 ARG A O 1
ATOM 2934 N N . GLY A 1 372 ? -12.459 -1.992 33.232 1.00 86.25 372 GLY A N 1
ATOM 2935 C CA . GLY A 1 372 ? -13.581 -2.896 32.973 1.00 86.25 372 GLY A CA 1
ATOM 2936 C C . GLY A 1 372 ? -13.528 -4.160 33.834 1.00 86.25 372 GLY A C 1
ATOM 2937 O O . GLY A 1 372 ? -14.540 -4.569 34.399 1.00 86.25 372 GLY A O 1
ATOM 2938 N N . VAL A 1 373 ? -12.340 -4.749 34.011 1.00 86.44 373 VAL A N 1
ATOM 2939 C CA . VAL A 1 373 ? -12.137 -5.901 34.904 1.00 86.44 373 VAL A CA 1
ATOM 2940 C C . VAL A 1 373 ? -12.350 -5.509 36.363 1.00 86.44 373 VAL A C 1
ATOM 2942 O O . VAL A 1 373 ? -13.033 -6.234 37.079 1.00 86.44 373 VAL A O 1
ATOM 2945 N N . GLN A 1 374 ? -11.836 -4.359 36.810 1.00 89.62 374 GLN A N 1
ATOM 2946 C CA . GLN A 1 374 ? -12.085 -3.857 38.164 1.00 89.62 374 GLN A CA 1
ATOM 2947 C C . GLN A 1 374 ? -13.587 -3.689 38.412 1.00 89.62 374 GLN A C 1
ATOM 2949 O O . GLN A 1 374 ? -14.104 -4.237 39.382 1.00 89.62 374 GLN A O 1
ATOM 2954 N N . GLN A 1 375 ? -14.305 -3.017 37.508 1.00 84.19 375 GLN A N 1
ATOM 2955 C CA . GLN A 1 375 ? -15.756 -2.837 37.599 1.00 84.19 375 GLN A CA 1
ATOM 2956 C C . GLN A 1 375 ? -16.509 -4.174 37.616 1.00 84.19 375 GLN A C 1
ATOM 2958 O O . GLN A 1 375 ? -17.423 -4.349 38.422 1.00 84.19 375 GLN A O 1
ATOM 2963 N N . ALA A 1 376 ? -16.107 -5.139 36.785 1.00 83.12 376 ALA A N 1
ATOM 2964 C CA . ALA A 1 376 ? -16.689 -6.478 36.785 1.00 83.12 376 ALA A CA 1
ATOM 2965 C C . ALA A 1 376 ? -16.428 -7.213 38.111 1.00 83.12 376 ALA A C 1
ATOM 2967 O O . ALA A 1 376 ? -17.358 -7.759 38.700 1.00 83.12 376 ALA A O 1
ATOM 2968 N N . CYS A 1 377 ? -15.199 -7.184 38.629 1.00 86.94 377 CYS A N 1
ATOM 2969 C CA . CYS A 1 377 ? -14.846 -7.796 39.911 1.00 86.94 377 CYS A CA 1
ATOM 2970 C C . CYS A 1 377 ? -15.621 -7.172 41.076 1.00 86.94 377 CYS A C 1
ATOM 2972 O O . CYS A 1 377 ? -16.174 -7.904 41.895 1.00 86.94 377 CYS A O 1
ATOM 2974 N N . TYR A 1 378 ? -15.727 -5.840 41.127 1.00 82.94 378 TYR A N 1
ATOM 2975 C CA . TYR A 1 378 ? -16.552 -5.149 42.121 1.00 82.94 378 TYR A CA 1
ATOM 2976 C C . TYR A 1 378 ? -18.030 -5.536 41.991 1.00 82.94 378 TYR A C 1
ATOM 2978 O O . TYR A 1 378 ? -18.700 -5.781 42.997 1.00 82.94 378 TYR A O 1
ATOM 2986 N N . ALA A 1 379 ? -18.536 -5.667 40.764 1.00 77.38 379 ALA A N 1
ATOM 2987 C CA . ALA A 1 379 ? -19.902 -6.104 40.515 1.00 77.38 379 ALA A CA 1
ATOM 2988 C C . ALA A 1 379 ? -20.176 -7.535 41.008 1.00 77.38 379 ALA A C 1
ATOM 2990 O O . ALA A 1 379 ? -21.197 -7.773 41.650 1.00 77.38 379 ALA A O 1
ATOM 2991 N N . PHE A 1 380 ? -19.256 -8.471 40.766 1.00 81.69 380 PHE A N 1
ATOM 2992 C CA . PHE A 1 380 ? -19.383 -9.851 41.240 1.00 81.69 380 PHE A CA 1
ATOM 2993 C C . PHE A 1 380 ? -19.206 -9.976 42.755 1.00 81.69 380 PHE A C 1
ATOM 2995 O O . PHE A 1 380 ? -19.930 -10.737 43.392 1.00 81.69 380 PHE A O 1
ATOM 3002 N N . ALA A 1 381 ? -18.290 -9.209 43.351 1.00 84.00 381 ALA A N 1
ATOM 3003 C CA . ALA A 1 381 ? -18.080 -9.209 44.797 1.00 84.00 381 ALA A CA 1
ATOM 3004 C C . ALA A 1 381 ? -19.303 -8.675 45.564 1.00 84.00 381 ALA A C 1
ATOM 3006 O O . ALA A 1 381 ? -19.576 -9.106 46.686 1.00 84.00 381 ALA A O 1
ATOM 3007 N N . THR A 1 382 ? -20.053 -7.746 44.966 1.00 76.62 382 THR A N 1
ATOM 3008 C CA . THR A 1 382 ? -21.223 -7.118 45.600 1.00 76.62 382 THR A CA 1
ATOM 3009 C C . THR A 1 382 ? -22.523 -7.894 45.418 1.00 76.62 382 THR A C 1
ATOM 3011 O O . THR A 1 382 ? -23.416 -7.735 46.251 1.00 76.62 382 THR A O 1
ATOM 3014 N N . ASP A 1 383 ? -22.617 -8.785 44.423 1.00 70.00 383 ASP A N 1
ATOM 3015 C CA . ASP A 1 383 ? -23.812 -9.602 44.144 1.00 70.00 383 ASP A CA 1
ATOM 3016 C C . ASP A 1 383 ? -24.169 -10.600 45.272 1.00 70.00 383 ASP A C 1
ATOM 3018 O O . ASP A 1 383 ? -25.280 -11.127 45.291 1.00 70.00 383 ASP A O 1
ATOM 3022 N N . GLY A 1 384 ? -23.275 -10.819 46.247 1.00 66.69 384 GLY A N 1
ATOM 3023 C CA . GLY A 1 384 ? -23.541 -11.591 47.472 1.00 66.69 384 GLY A CA 1
ATOM 3024 C C . GLY A 1 384 ? -23.772 -10.754 48.739 1.00 66.69 384 GLY A C 1
ATOM 3025 O O . GLY A 1 384 ? -23.964 -11.320 49.814 1.00 66.69 384 GLY A O 1
ATOM 3026 N N . SER A 1 385 ? -23.722 -9.422 48.656 1.00 57.53 385 SER A N 1
ATOM 3027 C CA . SER A 1 385 ? -23.779 -8.532 49.823 1.00 57.53 385 SER A CA 1
ATOM 3028 C C . SER A 1 385 ? -25.131 -7.819 49.963 1.00 57.53 385 SER A C 1
ATOM 3030 O O . SER A 1 385 ? -25.814 -7.576 48.973 1.00 57.53 385 SER A O 1
ATOM 3032 N N . SER A 1 386 ? -25.548 -7.518 51.199 1.00 59.19 386 SER A N 1
ATOM 3033 C CA . SER A 1 386 ? -26.865 -6.938 51.504 1.00 59.19 386 SER A CA 1
ATOM 3034 C C . SER A 1 386 ? -27.136 -5.628 50.744 1.00 59.19 386 SER A C 1
ATOM 3036 O O . SER A 1 386 ? -26.221 -4.841 50.508 1.00 59.19 386 SER A O 1
ATOM 3038 N N . ALA A 1 387 ? -28.410 -5.383 50.400 1.00 53.31 387 ALA A N 1
ATOM 3039 C CA . ALA A 1 387 ? -28.909 -4.292 49.541 1.00 53.31 387 ALA A CA 1
ATOM 3040 C C . ALA A 1 387 ? -28.340 -2.885 49.836 1.00 53.31 387 ALA A C 1
ATOM 3042 O O . ALA A 1 387 ? -28.220 -2.057 48.939 1.00 53.31 387 ALA A O 1
ATOM 3043 N N . TRP A 1 388 ? -27.915 -2.623 51.072 1.00 47.91 388 TRP A N 1
ATOM 3044 C CA . TRP A 1 388 ? -27.224 -1.392 51.465 1.00 47.91 388 TRP A CA 1
ATOM 3045 C C . TRP A 1 388 ? -25.907 -1.148 50.699 1.00 47.91 388 TRP A C 1
ATOM 3047 O O . TRP A 1 388 ? -25.616 -0.015 50.322 1.00 47.91 388 TRP A O 1
ATOM 3057 N N . LYS A 1 389 ? -25.116 -2.191 50.408 1.00 54.94 389 LYS A N 1
ATOM 3058 C CA . LYS A 1 389 ? -23.861 -2.040 49.647 1.00 54.94 389 LYS A CA 1
ATOM 3059 C C . LYS A 1 389 ? -24.091 -1.755 48.159 1.00 54.94 389 LYS A C 1
ATOM 3061 O O . LYS A 1 389 ? -23.188 -1.238 47.508 1.00 54.94 389 LYS A O 1
ATOM 3066 N N . GLN A 1 390 ? -25.284 -2.040 47.630 1.00 54.16 390 GLN A N 1
ATOM 3067 C CA . GLN A 1 390 ? -25.656 -1.665 46.261 1.00 54.16 390 GLN A CA 1
ATOM 3068 C C . GLN A 1 390 ? -25.946 -0.160 46.137 1.00 54.16 390 GLN A C 1
ATOM 3070 O O . GLN A 1 390 ? -25.585 0.425 45.121 1.00 54.16 390 GLN A O 1
ATOM 3075 N N . ALA A 1 391 ? -26.484 0.485 47.179 1.00 53.72 391 ALA A N 1
ATOM 3076 C CA . ALA A 1 391 ? -26.750 1.929 47.179 1.00 53.72 391 ALA A CA 1
ATOM 3077 C C . ALA A 1 391 ? -25.461 2.778 47.177 1.00 53.72 391 ALA A C 1
ATOM 3079 O O . ALA A 1 391 ? -25.389 3.798 46.501 1.00 53.72 391 ALA A O 1
ATOM 3080 N N . MET A 1 392 ? -24.396 2.328 47.855 1.00 53.28 392 MET A N 1
ATOM 3081 C CA . MET A 1 392 ? -23.090 3.012 47.811 1.00 53.28 392 MET A CA 1
ATOM 3082 C C . MET A 1 392 ? -22.402 2.950 46.439 1.00 53.28 392 MET A C 1
ATOM 3084 O O . MET A 1 392 ? -21.490 3.724 46.180 1.00 53.28 392 MET A O 1
ATOM 3088 N N . HIS A 1 393 ? -22.803 2.036 45.552 1.00 52.62 393 HIS A N 1
ATOM 3089 C CA . HIS A 1 393 ? -22.188 1.918 44.230 1.00 52.62 393 HIS A CA 1
ATOM 3090 C C . HIS A 1 393 ? -22.695 2.966 43.230 1.00 52.62 393 HIS A C 1
ATOM 3092 O O . HIS A 1 393 ? -22.019 3.208 42.232 1.00 52.62 393 HIS A O 1
ATOM 3098 N N . GLN A 1 394 ? -23.844 3.601 43.490 1.00 54.00 394 GLN A N 1
ATOM 3099 C CA . GLN A 1 394 ? -24.401 4.642 42.620 1.00 54.00 394 GLN A CA 1
ATOM 3100 C C . GLN A 1 394 ? -23.648 5.973 42.724 1.00 54.00 394 GLN A C 1
ATOM 3102 O O . GLN A 1 394 ? -23.563 6.690 41.734 1.00 54.00 394 GLN A O 1
ATOM 3107 N N . THR A 1 395 ? -23.017 6.277 43.861 1.00 51.25 395 THR A N 1
ATOM 3108 C CA . THR A 1 395 ? -22.245 7.523 44.023 1.00 51.25 395 THR A CA 1
ATOM 3109 C C . THR A 1 395 ? -20.909 7.507 43.279 1.00 51.25 395 THR A C 1
ATOM 3111 O O . THR A 1 395 ? -20.361 8.565 42.997 1.00 51.25 395 THR A O 1
ATOM 3114 N N . LEU A 1 396 ? -20.378 6.332 42.912 1.00 50.34 396 LEU A N 1
ATOM 3115 C CA . LEU A 1 396 ? -19.097 6.229 42.197 1.00 50.34 396 LEU A CA 1
ATOM 3116 C C . LEU A 1 396 ? -19.217 6.388 40.671 1.00 50.34 396 LEU A C 1
ATOM 3118 O O . LEU A 1 396 ? -18.198 6.479 39.991 1.00 50.34 396 LEU A O 1
ATOM 3122 N N . PHE A 1 397 ? -20.443 6.380 40.142 1.00 48.72 397 PHE A N 1
ATOM 3123 C CA . PHE A 1 397 ? -20.751 6.587 38.723 1.00 48.72 397 PHE A CA 1
ATOM 3124 C C . PHE A 1 397 ? -21.387 7.957 38.448 1.00 48.72 397 PHE A C 1
ATOM 3126 O O . PHE A 1 397 ? -21.836 8.196 37.332 1.00 48.72 397 PHE A O 1
ATOM 3133 N N . GLN A 1 398 ? -21.431 8.854 39.438 1.00 45.06 398 GLN A N 1
ATOM 3134 C CA . GLN A 1 398 ? -21.774 10.250 39.186 1.00 45.06 398 GLN A CA 1
ATOM 3135 C C . GLN A 1 398 ? -20.632 10.896 38.397 1.00 45.06 398 GLN A C 1
ATOM 3137 O O . GLN A 1 398 ? -19.516 11.028 38.904 1.00 45.06 398 GLN A O 1
ATOM 3142 N N . ASP A 1 399 ? -20.909 11.245 37.140 1.00 43.34 399 ASP A N 1
ATOM 3143 C CA . ASP A 1 399 ? -20.013 12.065 36.332 1.00 43.34 399 ASP A CA 1
ATOM 3144 C C . ASP A 1 399 ? -19.760 13.397 37.066 1.00 43.34 399 ASP A C 1
ATOM 3146 O O . ASP A 1 399 ? -20.715 14.043 37.504 1.00 43.34 399 ASP A O 1
ATOM 3150 N N . PRO A 1 400 ? -18.498 13.840 37.208 1.00 51.91 400 PRO A N 1
ATOM 3151 C CA . PRO A 1 400 ? -18.159 15.081 37.908 1.00 51.91 400 PRO A CA 1
ATOM 3152 C C . PRO A 1 400 ? -18.648 16.357 37.197 1.00 51.91 400 PRO A C 1
ATOM 3154 O O . PRO A 1 400 ? -18.420 17.447 37.707 1.00 51.91 400 PRO A O 1
ATOM 3157 N N . GLU A 1 401 ? -19.304 16.249 36.038 1.00 47.97 401 GLU A N 1
ATOM 3158 C CA . GLU A 1 401 ? -19.767 17.398 35.248 1.00 47.97 401 GLU A CA 1
ATOM 3159 C C . GLU A 1 401 ? -21.190 17.873 35.593 1.00 47.97 401 GLU A C 1
ATOM 3161 O O . GLU A 1 401 ? -21.598 18.926 35.119 1.00 47.97 401 GLU A O 1
ATOM 3166 N N . SER A 1 402 ? -21.956 17.176 36.444 1.00 45.62 402 SER A N 1
ATOM 3167 C CA . SER A 1 402 ? -23.345 17.584 36.734 1.00 45.62 402 SER A CA 1
ATOM 3168 C C . SER A 1 402 ? -23.505 18.600 37.879 1.00 45.62 402 SER A C 1
ATOM 3170 O O . SER A 1 402 ? -24.611 18.747 38.394 1.00 45.62 402 SER A O 1
ATOM 3172 N N . SER A 1 403 ? -22.434 19.257 38.341 1.00 49.19 403 SER A N 1
ATOM 3173 C CA . SER A 1 403 ? -22.476 20.165 39.504 1.00 49.19 403 SER A CA 1
ATOM 3174 C C . SER A 1 403 ? -22.369 21.664 39.185 1.00 49.19 403 SER A C 1
ATOM 3176 O O . SER A 1 403 ? -22.277 22.451 40.120 1.00 49.19 403 SER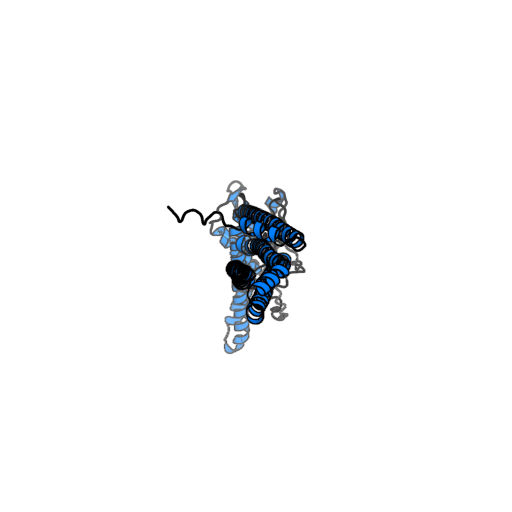 A O 1
ATOM 3178 N N . GLU A 1 404 ? -22.389 22.083 37.915 1.00 53.53 404 GLU A N 1
ATOM 3179 C CA . GLU A 1 404 ? -22.274 23.511 37.543 1.00 53.53 404 GLU A CA 1
ATOM 3180 C C . GLU A 1 404 ? -23.593 24.196 37.130 1.00 53.53 404 GLU A C 1
ATOM 3182 O O . GLU A 1 404 ? -23.572 25.373 36.788 1.00 53.53 404 GLU A O 1
ATOM 3187 N N . GLU A 1 405 ? -24.751 23.528 37.201 1.00 51.22 405 GLU A N 1
ATOM 3188 C CA . GLU A 1 405 ? -26.026 24.097 36.711 1.00 51.22 405 GLU A CA 1
ATOM 3189 C C . GLU A 1 405 ? -26.999 24.603 37.798 1.00 51.22 405 GLU A C 1
ATOM 3191 O O . GLU A 1 405 ? -28.169 24.849 37.517 1.00 51.22 405 GLU A O 1
ATOM 3196 N N . GLU A 1 406 ? -26.525 24.829 39.027 1.00 48.25 406 GLU A N 1
ATOM 3197 C CA . GLU A 1 406 ? -27.287 25.551 40.061 1.00 48.25 406 GLU A CA 1
ATOM 3198 C C . GLU A 1 406 ? -26.419 26.618 40.751 1.00 48.25 406 GLU A C 1
ATOM 3200 O O . GLU A 1 406 ? -25.884 26.408 41.842 1.00 48.25 406 GLU A O 1
ATOM 3205 N N . ALA A 1 407 ? -26.289 27.779 40.103 1.00 45.44 407 ALA A N 1
ATOM 3206 C CA . ALA A 1 407 ? -25.894 29.045 40.725 1.00 45.44 407 ALA A CA 1
ATOM 3207 C C . ALA A 1 407 ? -26.634 30.220 40.077 1.00 45.44 407 ALA A C 1
ATOM 3209 O O . ALA A 1 407 ? -26.602 30.321 38.828 1.00 45.44 407 ALA A O 1
#

Sequence (407 aa):
RRRCSSEARKRHEQLLEQDAVGVFQAYQAFMGNLQTVSTLLLGFIITGTLLSVKVTGSENYGARQITRFTRSAVASTFFSGSSMLLGLVIQARGTSAYENFGVLRAVKSMRRSTLCICVAEACVYWSLIFFLWSLEAYIVMSYIGPDICPYTHQNQASTQAFCSQVGEDFYWAMRLSCGHGRPWPRPAGRRRLGEDFQMGAVNATIGADPKRNRVDSDFVCSQYAFLTASSRRLQPPLTPRNFAVWDCTIYREAPDGSVAEDKDCHGSAHLQLINDVSEVLCSVKKATMMRREFCRGNFMIHGRRCAEAYIAYRKAMECVDDNLSDAKKCYKVCQWSHGEPQRLRLRHSVRVSIKWATGLLVALFLGRLVRGVQQACYAFATDGSSAWKQAMHQTLFQDPESSEEEA